Protein AF-A0A7C2ZV62-F1 (afdb_monomer_lite)

Sequence (390 aa):
MANHRDEVLRLLEKFSGSLPHIEALYMYVNRGAFKSQCLEELEARWPSMGSKAWNDVEAEASKYEPQILVGDLKRQVIRAIEERYGDLLLREVERRVQALGPSELAAVVAFSKIWLQGIKTTDEDELSTIIEACLGTRGSKAVEVLWRTGLINRAHRPAVSRYMPKVYVPSYLEPLIEKCAQNPLPLQVNVKALLEEALAENPFKACAAVYGADQLIDELVKVTLGLSLRSVLYRWNIKGLMKAGRACPLLTSEIEKAWREMVESTFSRTLKRLSEAFKSLNYEYIVAYDAYIKLPVLYGYSDGLVMAIIFMPAILPLAHIRSFSPDALKVIFTYNLNVPPQEALNVLRLSSIAWVRGDEEVVVYAKEGLAVLEELLKAGGLKVVVQASS

Foldseek 3Di:
DPPLVVVLVVLCVVCVVDPLLLVLLLLCLQAPDDPPQQLVLSCLLPPPCNVVSNVVNCVRLVVVPPPSNDDDSSVVNLVCSCVPCLVVLQVSLVVLLVPDDPLQLLLLLLVLQCVVVVVPFFFQVLQLLQSCLQAVDRSVVSSVSCSSSPQWGWYADPPDPDTTTTIDGRPSNNVVSVVSNVDDNPRPDPLLVLLVVLQVVPPVLSVCLQVNLVNPDQVLCCLLVVDGSVVCVVVSPSRNRNSCSVRPCVCNVVSLVSLLVLLCVLCVLVVVLLVQLLVVVPWDWDWDQDPNVSWIWIWTDDPHTFKIKTQDQDSGNDNPPSDTDSGKIWMDGCVPVPDDPVCCVVVSVATKMWGDDPDAEIEIDHPPPVVVVVSSCVSSRHHYDYDYDD

pLDDT: mean 74.71, std 17.18, range [34.75, 97.38]

Radius of gyration: 29.03 Å; chains: 1; bounding box: 66×40×86 Å

Secondary structure (DSSP, 8-state):
---HHHHHHHHHHHHTT-HHHHHHHHHHHH-SS-HHHHHHHHHHHSTTTHHHHHHHHHHHHGGGTTTTTSSHHHHHHHHHHHHHHHHHHHHHHHHHHHT--HHHHHHHHHHHHHHHTT----BHHHHHHHHHHHHSS-HHHHHHHHHHHTS-EEEE-TTSSS--EEEE--GGGHHHHHHHHTSPP---S-HHHHHHHHHHH-HHHHHHHHH-TTTS-HHHHHHHHSS-HHHHTTT---TTTHHHHHH-THHHHHHHHHHHHHHHHHHHHHHHHHHHHHHHTT-EEEEEEETTTTEEEEEEESSSEEEEEEEE-S----TT--S--TTEEEEEEGGG-SS-TTTHHHHTTT-EEEEEETTTEEEEE-SS-HHHHHHHHHHTT-EEEEPP--

Structure (mmCIF, N/CA/C/O backbone):
data_AF-A0A7C2ZV62-F1
#
_entry.id   AF-A0A7C2ZV62-F1
#
loop_
_atom_site.group_PDB
_atom_site.id
_atom_site.type_symbol
_atom_site.label_atom_id
_atom_site.label_alt_id
_atom_site.label_comp_id
_atom_site.label_asym_id
_atom_site.label_entity_id
_atom_site.label_seq_id
_atom_site.pdbx_PDB_ins_code
_atom_site.Cartn_x
_atom_site.Cartn_y
_atom_site.Cartn_z
_atom_site.occupancy
_atom_site.B_iso_or_equiv
_atom_site.auth_seq_id
_atom_site.auth_comp_id
_atom_site.auth_asym_id
_atom_site.auth_atom_id
_atom_site.pdbx_PDB_model_num
ATOM 1 N N . MET A 1 1 ? -0.385 3.615 -47.047 1.00 47.06 1 MET A N 1
ATOM 2 C CA . MET A 1 1 ? -0.129 3.350 -45.617 1.00 47.06 1 MET A CA 1
ATOM 3 C C . MET A 1 1 ? 1.198 2.620 -45.537 1.00 47.06 1 MET A C 1
ATOM 5 O O . MET A 1 1 ? 1.306 1.570 -46.157 1.00 47.06 1 MET A O 1
ATOM 9 N N . ALA A 1 2 ? 2.219 3.209 -44.913 1.00 53.56 2 ALA A N 1
ATOM 10 C CA . ALA A 1 2 ? 3.485 2.512 -44.685 1.00 53.56 2 ALA A CA 1
ATOM 11 C C . ALA A 1 2 ? 3.229 1.298 -43.774 1.00 53.56 2 ALA A C 1
ATOM 13 O O . ALA A 1 2 ? 2.400 1.372 -42.865 1.00 53.56 2 ALA A O 1
ATOM 14 N N . ASN A 1 3 ? 3.862 0.161 -44.058 1.00 74.75 3 ASN A N 1
ATOM 15 C CA . ASN A 1 3 ? 3.662 -1.060 -43.285 1.00 74.75 3 ASN A CA 1
ATOM 16 C C . ASN A 1 3 ? 4.429 -0.950 -41.957 1.00 74.75 3 ASN A C 1
ATOM 18 O O . ASN A 1 3 ? 5.596 -1.326 -41.885 1.00 74.75 3 ASN A O 1
ATOM 22 N N . HIS A 1 4 ? 3.781 -0.435 -40.908 1.00 72.81 4 HIS A N 1
ATOM 23 C CA . HIS A 1 4 ? 4.380 -0.261 -39.575 1.00 72.81 4 HIS A CA 1
ATOM 24 C C . HIS A 1 4 ? 5.039 -1.533 -39.022 1.00 72.81 4 HIS A C 1
ATOM 26 O O . HIS A 1 4 ? 6.003 -1.451 -38.268 1.00 72.81 4 HIS A O 1
ATOM 32 N N . ARG A 1 5 ? 4.591 -2.720 -39.450 1.00 74.75 5 ARG A N 1
ATOM 33 C CA . ARG A 1 5 ? 5.221 -3.991 -39.081 1.00 74.75 5 ARG A CA 1
ATOM 34 C C . ARG A 1 5 ? 6.672 -4.088 -39.562 1.00 74.75 5 ARG A C 1
ATOM 36 O O . ARG A 1 5 ? 7.520 -4.558 -38.809 1.00 74.75 5 ARG A O 1
ATOM 43 N N . ASP A 1 6 ? 6.966 -3.627 -40.774 1.00 79.88 6 ASP A N 1
ATOM 44 C CA . ASP A 1 6 ? 8.321 -3.667 -41.336 1.00 79.88 6 ASP A CA 1
ATOM 45 C C . ASP A 1 6 ? 9.230 -2.633 -40.654 1.00 79.88 6 ASP A C 1
ATOM 47 O O . ASP A 1 6 ? 10.413 -2.889 -40.439 1.00 79.88 6 ASP A O 1
ATOM 51 N N . GLU A 1 7 ? 8.673 -1.486 -40.255 1.00 80.31 7 GLU A N 1
ATOM 52 C CA . GLU A 1 7 ? 9.375 -0.443 -39.492 1.00 80.31 7 GLU A CA 1
ATOM 53 C C . GLU A 1 7 ? 9.777 -0.942 -38.094 1.00 80.31 7 GLU A C 1
ATOM 55 O O . GLU A 1 7 ? 10.930 -0.782 -37.689 1.00 80.31 7 GLU A O 1
ATOM 60 N N . VAL A 1 8 ? 8.864 -1.623 -37.387 1.00 82.06 8 VAL A N 1
ATOM 61 C CA . VAL A 1 8 ? 9.129 -2.240 -36.072 1.00 82.06 8 VAL A CA 1
ATOM 62 C C . VAL A 1 8 ? 10.228 -3.294 -36.170 1.00 82.06 8 VAL A C 1
ATOM 64 O O . VAL A 1 8 ? 11.149 -3.303 -35.353 1.00 82.06 8 VAL A O 1
ATOM 67 N N . LEU A 1 9 ? 10.146 -4.183 -37.166 1.00 81.88 9 LEU A N 1
ATOM 68 C CA . LEU A 1 9 ? 11.130 -5.250 -37.356 1.00 81.88 9 LEU A CA 1
ATOM 69 C C . LEU A 1 9 ? 12.524 -4.682 -37.614 1.00 81.88 9 LEU A C 1
ATOM 71 O O . LEU A 1 9 ? 13.4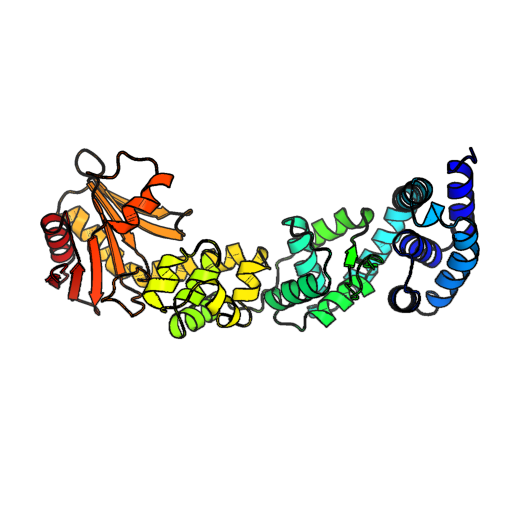60 -5.069 -36.921 1.00 81.88 9 LEU A O 1
ATOM 75 N N . ARG A 1 10 ? 12.646 -3.709 -38.524 1.00 86.00 10 ARG A N 1
ATOM 76 C CA . ARG A 1 10 ? 13.929 -3.063 -38.837 1.00 86.00 10 ARG A CA 1
ATOM 77 C C . ARG A 1 10 ? 14.551 -2.384 -37.623 1.00 86.00 10 ARG A C 1
ATOM 79 O O . ARG A 1 10 ? 15.756 -2.499 -37.407 1.00 86.00 10 ARG A O 1
ATOM 86 N N . LEU A 1 11 ? 13.743 -1.677 -36.830 1.00 87.06 11 LEU A N 1
ATOM 87 C CA . LEU A 1 11 ? 14.236 -0.985 -35.643 1.00 87.06 11 LEU A CA 1
ATOM 88 C C . LEU A 1 11 ? 14.732 -1.975 -34.580 1.00 87.06 11 LEU A C 1
ATOM 90 O O . LEU A 1 11 ? 15.801 -1.777 -34.009 1.00 87.06 11 LEU A O 1
ATOM 94 N N . LEU A 1 12 ? 13.995 -3.065 -34.348 1.00 87.94 12 LEU A N 1
ATOM 95 C CA . LEU A 1 12 ? 14.395 -4.096 -33.388 1.00 87.94 12 LEU A CA 1
ATOM 96 C C . LEU A 1 12 ? 15.583 -4.931 -33.865 1.00 87.94 12 LEU A C 1
ATOM 98 O O . LEU A 1 12 ? 16.427 -5.286 -33.050 1.00 87.94 12 LEU A O 1
ATOM 102 N N . GLU A 1 13 ? 15.675 -5.241 -35.159 1.00 89.31 13 GLU A N 1
ATOM 103 C CA . GLU A 1 13 ? 16.820 -5.951 -35.744 1.00 89.31 13 GLU A CA 1
ATOM 104 C C . GLU A 1 13 ? 18.117 -5.165 -35.570 1.00 89.31 13 GLU A C 1
ATOM 106 O O . GLU A 1 13 ? 19.148 -5.752 -35.251 1.00 89.31 13 GLU A O 1
ATOM 111 N N . LYS A 1 14 ? 18.060 -3.834 -35.697 1.00 90.38 14 LYS A N 1
ATOM 112 C CA . LYS A 1 14 ? 19.227 -2.963 -35.524 1.00 90.38 14 LYS A CA 1
ATOM 113 C C . LYS A 1 14 ? 19.824 -3.017 -34.114 1.00 90.38 14 LYS A C 1
ATOM 115 O O . LYS A 1 14 ? 21.027 -2.822 -33.958 1.00 90.38 14 LYS A O 1
ATOM 120 N N . PHE A 1 15 ? 19.003 -3.306 -33.106 1.00 92.81 15 PHE A N 1
ATOM 121 C CA . PHE A 1 15 ? 19.407 -3.328 -31.697 1.00 92.81 15 PHE A CA 1
ATOM 122 C C . PHE A 1 15 ? 19.387 -4.726 -31.062 1.00 92.81 15 PHE A C 1
ATOM 124 O O . PHE A 1 15 ? 19.706 -4.863 -29.881 1.00 92.81 15 PHE A O 1
ATOM 131 N N . SER A 1 16 ? 19.066 -5.775 -31.825 1.00 87.12 16 SER A N 1
ATOM 132 C CA . SER A 1 16 ? 18.824 -7.130 -31.305 1.00 87.12 16 SER A CA 1
ATOM 133 C C . SER A 1 16 ? 20.017 -7.750 -30.574 1.00 87.12 16 SER A C 1
ATOM 135 O O . SER A 1 16 ? 19.835 -8.551 -29.660 1.00 87.12 16 SER A O 1
ATOM 137 N N . GLY A 1 17 ? 21.240 -7.347 -30.926 1.00 87.81 17 GLY A N 1
ATOM 138 C CA . GLY A 1 17 ? 22.473 -7.802 -30.280 1.00 87.81 17 GLY A CA 1
ATOM 139 C C . GLY A 1 17 ? 22.795 -7.136 -28.937 1.00 87.81 17 GLY A C 1
ATOM 140 O O . GLY A 1 17 ? 23.841 -7.436 -28.365 1.00 87.81 17 GLY A O 1
ATOM 141 N N . SER A 1 18 ? 21.971 -6.209 -28.433 1.00 94.62 18 SER A N 1
ATOM 142 C CA . SER A 1 18 ? 22.312 -5.427 -27.240 1.00 94.62 18 SER A CA 1
ATOM 143 C C . SER A 1 18 ? 21.102 -5.080 -26.370 1.00 94.62 18 SER A C 1
ATOM 145 O O . SER A 1 18 ? 20.343 -4.160 -26.668 1.00 94.62 18 SER A O 1
ATOM 147 N N . LEU A 1 19 ? 20.982 -5.751 -25.218 1.00 94.88 19 LEU A N 1
ATOM 148 C CA . LEU A 1 19 ? 19.953 -5.448 -24.215 1.00 94.88 19 LEU A CA 1
ATOM 149 C C . LEU A 1 19 ? 19.949 -3.984 -23.730 1.00 94.88 19 LEU A C 1
ATOM 151 O O . LEU A 1 19 ? 18.853 -3.435 -23.640 1.00 94.88 19 LEU A O 1
ATOM 155 N N . PRO A 1 20 ? 21.098 -3.305 -23.505 1.00 95.38 20 PRO A N 1
ATOM 156 C CA . PRO A 1 20 ? 21.104 -1.869 -23.214 1.00 95.38 20 PRO A CA 1
ATOM 157 C C . PRO A 1 20 ? 20.372 -1.025 -24.264 1.00 95.38 20 PRO A C 1
ATOM 159 O O . PRO A 1 20 ? 19.652 -0.098 -23.909 1.00 95.38 20 PRO A O 1
ATOM 162 N N . HIS A 1 21 ? 20.522 -1.353 -25.554 1.00 96.38 21 HIS A N 1
ATOM 163 C CA . HIS A 1 21 ? 19.850 -0.631 -26.639 1.00 96.38 21 HIS A CA 1
ATOM 164 C C . HIS A 1 21 ? 18.361 -0.970 -26.709 1.00 96.38 21 HIS A C 1
ATOM 166 O O . HIS A 1 21 ? 17.549 -0.086 -26.959 1.00 96.38 21 HIS A O 1
ATOM 172 N N . ILE A 1 22 ? 17.981 -2.223 -26.444 1.00 95.56 22 ILE A N 1
ATOM 173 C CA . ILE A 1 22 ? 16.568 -2.612 -26.350 1.00 95.56 22 ILE A CA 1
ATOM 174 C C . ILE A 1 22 ? 15.879 -1.895 -25.179 1.00 95.56 22 ILE A C 1
ATOM 176 O O . ILE A 1 22 ? 14.790 -1.351 -25.356 1.00 95.56 22 ILE A O 1
ATOM 180 N N . GLU A 1 23 ? 16.514 -1.836 -24.005 1.00 93.00 23 GLU A N 1
ATOM 181 C CA . GLU A 1 23 ? 15.976 -1.124 -22.841 1.00 93.00 23 GLU A CA 1
ATOM 182 C C . GLU A 1 23 ? 15.930 0.396 -23.083 1.00 93.00 23 GLU A C 1
ATOM 184 O O . GLU A 1 23 ? 14.925 1.039 -22.777 1.00 93.00 23 GLU A O 1
ATOM 189 N N . ALA A 1 24 ? 16.955 0.969 -23.724 1.00 93.12 24 ALA A N 1
ATOM 190 C CA . ALA A 1 24 ? 16.959 2.374 -24.126 1.00 93.12 24 ALA A CA 1
ATOM 191 C C . ALA A 1 24 ? 15.847 2.696 -25.135 1.00 93.12 24 ALA A C 1
ATOM 193 O O . ALA A 1 24 ? 15.151 3.698 -24.971 1.00 93.12 24 ALA A O 1
ATOM 194 N N . LEU A 1 25 ? 15.616 1.831 -26.130 1.00 93.12 25 LEU A N 1
ATOM 195 C CA . LEU A 1 25 ? 14.502 1.961 -27.069 1.00 93.12 25 LEU A CA 1
ATOM 196 C C . LEU A 1 25 ? 13.164 1.908 -26.335 1.00 93.12 25 LEU A C 1
ATOM 198 O O . LEU A 1 25 ? 12.308 2.764 -26.548 1.00 93.12 25 LEU A O 1
ATOM 202 N N . TYR A 1 26 ? 12.999 0.954 -25.424 1.00 91.00 26 TYR A N 1
ATOM 203 C CA . TYR A 1 26 ? 11.793 0.840 -24.616 1.00 91.00 26 TYR A CA 1
ATOM 204 C C . TYR A 1 26 ? 11.510 2.114 -23.805 1.00 91.00 26 TYR A C 1
ATOM 206 O O . TYR A 1 26 ? 10.371 2.587 -23.762 1.00 91.00 26 TYR A O 1
ATOM 214 N N . MET A 1 27 ? 12.544 2.705 -23.197 1.00 88.94 27 MET A N 1
ATOM 215 C CA . MET A 1 27 ? 12.438 3.971 -22.471 1.00 88.94 27 MET A CA 1
ATOM 216 C C . MET A 1 27 ? 12.123 5.147 -23.403 1.00 88.94 27 MET A C 1
ATOM 218 O O . MET A 1 27 ? 11.237 5.936 -23.078 1.00 88.94 27 MET A O 1
ATOM 222 N N . TYR A 1 28 ? 12.772 5.225 -24.569 1.00 89.19 28 TYR A N 1
ATOM 223 C CA . TYR A 1 28 ? 12.550 6.260 -25.584 1.00 89.19 28 TYR A CA 1
ATOM 224 C C . TYR A 1 28 ? 11.090 6.293 -26.053 1.00 89.19 28 TYR A C 1
ATOM 226 O O . TYR A 1 28 ? 10.415 7.318 -25.963 1.00 89.19 28 TYR A O 1
ATOM 234 N N . VAL A 1 29 ? 10.555 5.141 -26.472 1.00 87.88 29 VAL A N 1
ATOM 235 C CA . VAL A 1 29 ? 9.172 5.019 -26.968 1.00 87.88 29 VAL A CA 1
ATOM 236 C C . VAL A 1 29 ? 8.159 5.316 -25.850 1.00 87.88 29 VAL A C 1
ATOM 238 O O . VAL A 1 29 ? 7.111 5.939 -26.071 1.00 87.88 29 VAL A O 1
ATOM 241 N N . ASN A 1 30 ? 8.461 4.926 -24.608 1.00 80.19 30 ASN A N 1
ATOM 242 C CA . ASN A 1 30 ? 7.609 5.236 -23.464 1.00 80.19 30 ASN A CA 1
ATOM 243 C C . ASN A 1 30 ? 7.700 6.706 -23.006 1.00 80.19 30 ASN A C 1
ATOM 245 O O . ASN A 1 30 ? 6.771 7.160 -22.330 1.00 80.19 30 ASN A O 1
ATOM 249 N N . ARG A 1 31 ? 8.743 7.468 -23.388 1.00 69.31 31 ARG A N 1
ATOM 250 C CA . ARG A 1 31 ? 9.014 8.845 -22.921 1.00 69.31 31 ARG A CA 1
ATOM 251 C C . ARG A 1 31 ? 9.670 9.748 -23.958 1.00 69.31 31 ARG A C 1
ATOM 253 O O . ARG A 1 31 ? 10.889 9.877 -24.014 1.00 69.31 31 ARG A O 1
ATOM 260 N N . GLY A 1 32 ? 8.854 10.545 -24.633 1.00 58.47 32 GLY A N 1
ATOM 261 C CA . GLY A 1 32 ? 9.342 11.799 -25.205 1.00 58.47 32 GLY A CA 1
ATOM 262 C C . GLY A 1 32 ? 9.445 12.873 -24.114 1.00 58.47 32 GLY A C 1
ATOM 263 O O . GLY A 1 32 ? 8.399 13.299 -23.624 1.00 58.47 32 GLY A O 1
ATOM 264 N N . ALA A 1 33 ? 10.668 13.254 -23.698 1.00 52.50 33 ALA A N 1
ATOM 265 C CA . ALA A 1 33 ? 11.095 14.654 -23.448 1.00 52.50 33 ALA A CA 1
ATOM 266 C C . ALA A 1 33 ? 12.404 14.815 -22.627 1.00 52.50 33 ALA A C 1
ATOM 268 O O . ALA A 1 33 ? 13.176 15.720 -22.930 1.00 52.50 33 ALA A O 1
ATOM 269 N N . PHE A 1 34 ? 12.687 13.994 -21.600 1.00 70.12 34 PHE A N 1
ATOM 270 C CA . PHE A 1 34 ? 13.816 14.239 -20.670 1.00 70.12 34 PHE A CA 1
ATOM 271 C C . PHE A 1 34 ? 14.950 13.219 -20.802 1.00 70.12 34 PHE A C 1
ATOM 273 O O . PHE A 1 34 ? 15.059 12.254 -20.042 1.00 70.12 34 PHE A O 1
ATOM 280 N N . LYS A 1 35 ? 15.842 13.495 -21.756 1.00 82.94 35 LYS A N 1
ATOM 281 C CA . LYS A 1 35 ? 17.065 12.726 -22.017 1.00 82.94 35 LYS A CA 1
ATOM 282 C C . LYS A 1 35 ? 17.924 12.512 -20.765 1.00 82.94 35 LYS A C 1
ATOM 284 O O . LYS A 1 35 ? 18.377 11.400 -20.531 1.00 82.94 35 LYS A O 1
ATOM 289 N N . SER A 1 36 ? 18.113 13.536 -19.930 1.00 82.94 36 SER A N 1
ATOM 290 C CA . SER A 1 36 ? 18.987 13.459 -18.746 1.00 82.94 36 SER A CA 1
ATOM 291 C C . SER A 1 36 ? 18.567 12.384 -17.738 1.00 82.94 36 SER A C 1
ATOM 293 O O . SER A 1 36 ? 19.422 11.675 -17.221 1.00 82.94 36 SER A O 1
ATOM 295 N N . GLN A 1 37 ? 17.266 12.219 -17.494 1.00 83.00 37 GLN A N 1
ATOM 296 C CA . GLN A 1 37 ? 16.745 11.216 -16.557 1.00 83.00 37 GLN A CA 1
ATOM 297 C C . GLN A 1 37 ? 16.835 9.803 -17.115 1.00 83.00 37 GLN A C 1
ATOM 299 O O . GLN A 1 37 ? 17.153 8.867 -16.386 1.00 83.00 37 GLN A O 1
ATOM 304 N N . CYS A 1 38 ? 16.568 9.650 -18.414 1.00 86.06 38 CYS A N 1
ATOM 305 C CA . CYS A 1 38 ? 16.697 8.356 -19.070 1.00 86.06 38 CYS A CA 1
ATOM 306 C C . CYS A 1 38 ? 18.160 7.915 -19.118 1.00 86.06 38 CYS A C 1
ATOM 308 O O . CYS A 1 38 ? 18.446 6.748 -18.886 1.00 86.06 38 CYS A O 1
ATOM 310 N N . LEU A 1 39 ? 19.080 8.854 -19.355 1.00 89.00 39 LEU A N 1
ATOM 311 C CA . LEU A 1 39 ? 20.516 8.611 -19.268 1.00 89.00 39 LEU A CA 1
ATOM 312 C C . LEU A 1 39 ? 20.937 8.208 -17.855 1.00 89.00 39 LEU A C 1
ATOM 314 O O . LEU A 1 39 ? 21.644 7.222 -17.716 1.00 89.00 39 LEU A O 1
ATOM 318 N N . GLU A 1 40 ? 20.481 8.914 -16.818 1.00 89.81 40 GLU A N 1
ATOM 319 C CA . GLU A 1 40 ? 20.755 8.552 -15.421 1.00 89.81 40 GLU A CA 1
ATOM 320 C C . GLU A 1 40 ? 20.275 7.125 -15.097 1.00 89.81 40 GLU A C 1
ATOM 322 O O . GLU A 1 40 ? 21.043 6.311 -14.586 1.00 89.81 40 GLU A O 1
ATOM 327 N N . GLU A 1 41 ? 19.026 6.798 -15.445 1.00 90.44 41 GLU A N 1
ATOM 328 C CA . GLU A 1 41 ? 18.447 5.463 -15.245 1.00 90.44 41 GLU A CA 1
ATOM 329 C C . GLU A 1 41 ? 19.223 4.385 -16.018 1.00 90.44 41 GLU A C 1
ATOM 331 O O . GLU A 1 41 ? 19.581 3.353 -15.448 1.00 90.44 41 GLU A O 1
ATOM 336 N N . LEU A 1 42 ? 19.514 4.620 -17.300 1.00 91.94 42 LEU A N 1
ATOM 337 C CA . LEU A 1 42 ? 20.239 3.670 -18.144 1.00 91.94 42 LEU A CA 1
ATOM 338 C C . LEU A 1 42 ? 21.677 3.475 -17.692 1.00 91.94 42 LEU A C 1
ATOM 340 O O . LEU A 1 42 ? 22.162 2.352 -17.730 1.00 91.94 42 LEU A O 1
ATOM 344 N N . GLU A 1 43 ? 22.361 4.531 -17.267 1.00 93.81 43 GLU A N 1
ATOM 345 C CA . GLU A 1 43 ? 23.741 4.446 -16.798 1.00 93.81 43 GLU A CA 1
ATOM 346 C C . GLU A 1 43 ? 23.822 3.685 -15.470 1.00 93.81 43 GLU A C 1
ATOM 348 O O . GLU A 1 43 ? 24.729 2.881 -15.265 1.00 93.81 43 GLU A O 1
ATOM 353 N N . ALA A 1 44 ? 22.828 3.854 -14.596 1.00 92.56 44 ALA A N 1
ATOM 354 C CA . ALA A 1 44 ? 22.748 3.101 -13.350 1.00 92.56 44 ALA A CA 1
ATOM 355 C C . ALA A 1 44 ? 22.448 1.605 -13.576 1.00 92.56 44 ALA A C 1
ATOM 357 O O . ALA A 1 44 ? 22.890 0.757 -12.799 1.00 92.56 44 ALA A O 1
ATOM 358 N N . ARG A 1 45 ? 21.713 1.273 -14.646 1.00 94.25 45 ARG A N 1
ATOM 359 C CA . ARG A 1 45 ? 21.362 -0.104 -15.043 1.00 94.25 45 ARG A CA 1
ATOM 360 C C . ARG A 1 45 ? 22.436 -0.790 -15.885 1.00 94.25 45 ARG A C 1
ATOM 362 O O . ARG A 1 45 ? 22.635 -1.999 -15.767 1.00 94.25 45 ARG A O 1
ATOM 369 N N . TRP A 1 46 ? 23.115 -0.016 -16.724 1.00 95.00 46 TRP A N 1
ATOM 370 C CA . TRP A 1 46 ? 24.122 -0.444 -17.690 1.00 95.00 46 TRP A CA 1
ATOM 371 C C . TRP A 1 46 ? 25.347 0.480 -17.635 1.00 95.00 46 TRP A C 1
ATOM 373 O O . TRP A 1 46 ? 25.547 1.301 -18.541 1.00 95.00 46 TRP A O 1
ATOM 383 N N . PRO A 1 47 ? 26.194 0.341 -16.600 1.00 93.62 47 PRO A N 1
ATOM 384 C CA . PRO A 1 47 ? 27.370 1.187 -16.445 1.00 93.62 47 PRO A CA 1
ATOM 385 C C . PRO A 1 47 ? 28.273 1.151 -17.682 1.00 93.62 47 PRO A C 1
ATOM 387 O O . PRO A 1 47 ? 28.541 0.089 -18.243 1.00 93.62 47 PRO A O 1
ATOM 390 N N . SER A 1 48 ? 28.763 2.319 -18.094 1.00 92.50 48 SER A N 1
ATOM 391 C CA . SER A 1 48 ? 29.584 2.574 -19.289 1.00 92.50 48 SER A CA 1
ATOM 392 C C . SER A 1 48 ? 28.897 2.345 -20.643 1.00 92.50 48 SER A C 1
ATOM 394 O O . SER A 1 48 ? 29.520 2.564 -21.683 1.00 92.50 48 SER A O 1
ATOM 396 N N . MET A 1 49 ? 27.630 1.921 -20.664 1.00 94.69 49 MET A N 1
ATOM 397 C CA . MET A 1 49 ? 26.888 1.603 -21.892 1.00 94.69 49 MET A CA 1
ATOM 398 C C . MET A 1 49 ? 25.613 2.430 -22.064 1.00 94.69 49 MET A C 1
ATOM 400 O O . MET A 1 49 ? 25.192 2.633 -23.205 1.00 94.69 49 MET A O 1
ATOM 404 N N . GLY A 1 50 ? 25.012 2.925 -20.978 1.00 91.06 50 GLY A N 1
ATOM 405 C CA . GLY A 1 50 ? 23.729 3.631 -21.005 1.00 91.06 50 GLY A CA 1
ATOM 406 C C . GLY A 1 50 ? 23.732 4.850 -21.926 1.00 91.06 50 GLY A C 1
ATOM 407 O O . GLY A 1 50 ? 22.871 4.977 -22.799 1.00 91.06 50 GLY A O 1
ATOM 408 N N . SER A 1 51 ? 24.755 5.697 -21.805 1.00 91.62 51 SER A N 1
ATOM 409 C CA . SER A 1 51 ? 24.883 6.902 -22.638 1.00 91.62 51 SER A CA 1
ATOM 410 C C . SER A 1 51 ? 25.030 6.612 -24.132 1.00 91.62 51 SER A C 1
ATOM 412 O O . SER A 1 51 ? 24.420 7.289 -24.963 1.00 91.62 51 SER A O 1
ATOM 414 N N . LYS A 1 52 ? 25.814 5.587 -24.487 1.00 95.06 52 LYS A N 1
ATOM 415 C CA . LYS A 1 52 ? 25.974 5.159 -25.881 1.00 95.06 52 LYS A CA 1
ATOM 416 C C . LYS A 1 52 ? 24.665 4.591 -26.426 1.00 95.06 52 LYS A C 1
ATOM 418 O O . LYS A 1 52 ? 24.210 5.032 -27.476 1.00 95.06 52 LYS A O 1
ATOM 423 N N . ALA A 1 53 ? 24.042 3.682 -25.675 1.00 94.44 53 ALA A N 1
ATOM 424 C CA . ALA A 1 53 ? 22.793 3.043 -26.063 1.00 94.44 53 ALA A CA 1
ATOM 425 C C . ALA A 1 53 ? 21.678 4.062 -26.320 1.00 94.44 53 ALA A C 1
ATOM 427 O O . ALA A 1 53 ? 20.981 3.959 -27.326 1.00 94.44 53 ALA A O 1
ATOM 428 N N . TRP A 1 54 ? 21.546 5.079 -25.461 1.00 93.50 54 TRP A N 1
ATOM 429 C CA . TRP A 1 54 ? 20.582 6.155 -25.678 1.00 93.50 54 TRP A CA 1
ATOM 430 C C . TRP A 1 54 ? 20.844 6.918 -26.976 1.00 93.50 54 TRP A C 1
ATOM 432 O O . TRP A 1 54 ? 19.921 7.110 -27.758 1.00 93.50 54 TRP A O 1
ATOM 442 N N . ASN A 1 55 ? 22.082 7.361 -27.213 1.00 93.06 55 ASN A N 1
ATOM 443 C CA . ASN A 1 55 ? 22.405 8.164 -28.394 1.00 93.06 55 ASN A CA 1
ATOM 444 C C . ASN A 1 55 ? 22.198 7.375 -29.698 1.00 93.06 55 ASN A C 1
ATOM 446 O O . ASN A 1 55 ? 21.646 7.919 -30.654 1.00 93.06 55 ASN A O 1
ATOM 450 N N . ASP A 1 56 ? 22.588 6.098 -29.720 1.00 95.12 56 ASP A N 1
ATOM 451 C CA . ASP A 1 56 ? 22.407 5.216 -30.877 1.00 95.12 56 ASP A CA 1
ATOM 452 C C . ASP A 1 56 ? 20.912 4.957 -31.147 1.00 95.12 56 ASP A C 1
ATOM 454 O O . ASP A 1 56 ? 20.469 4.973 -32.297 1.00 95.12 56 ASP A O 1
ATOM 458 N N . VAL A 1 57 ? 20.109 4.779 -30.090 1.00 94.00 57 VAL A N 1
ATOM 459 C CA . VAL A 1 57 ? 18.647 4.655 -30.187 1.00 94.00 57 VAL A CA 1
ATOM 460 C C . VAL A 1 57 ? 18.003 5.950 -30.664 1.00 94.00 57 VAL A C 1
ATOM 462 O O . VAL A 1 57 ? 17.204 5.909 -31.592 1.00 94.00 57 VAL A O 1
ATOM 465 N N . GLU A 1 58 ? 18.346 7.095 -30.078 1.00 92.38 58 GLU A N 1
ATOM 466 C CA . GLU A 1 58 ? 17.787 8.408 -30.419 1.00 92.38 58 GLU A CA 1
ATOM 467 C C . GLU A 1 58 ? 18.050 8.762 -31.889 1.00 92.38 58 GLU A C 1
ATOM 469 O O . GLU A 1 58 ? 17.138 9.196 -32.593 1.00 92.38 58 GLU A O 1
ATOM 474 N N . ALA A 1 59 ? 19.256 8.489 -32.398 1.00 93.25 59 ALA A N 1
ATOM 475 C CA . ALA A 1 59 ? 19.615 8.718 -33.798 1.00 93.25 59 ALA A CA 1
ATOM 476 C C . ALA A 1 59 ? 18.763 7.905 -34.790 1.00 93.25 59 ALA A C 1
ATOM 478 O O . ALA A 1 59 ? 18.604 8.301 -35.945 1.00 93.25 59 ALA A O 1
ATOM 479 N N . GLU A 1 60 ? 18.214 6.766 -34.366 1.00 93.19 60 GLU A N 1
ATOM 480 C CA . GLU A 1 60 ? 17.421 5.881 -35.219 1.00 93.19 60 GLU A CA 1
ATOM 481 C C . GLU A 1 60 ? 15.922 6.024 -35.003 1.00 93.19 60 GLU A C 1
ATOM 483 O O . GLU A 1 60 ? 15.174 6.124 -35.973 1.00 93.19 60 GLU A O 1
ATOM 488 N N . ALA A 1 61 ? 15.485 6.060 -33.749 1.00 90.50 61 ALA A N 1
ATOM 489 C CA . ALA A 1 61 ? 14.091 6.177 -33.363 1.00 90.50 61 ALA A CA 1
ATOM 490 C C . ALA A 1 61 ? 13.503 7.535 -33.778 1.00 90.50 61 ALA A C 1
ATOM 492 O O . ALA A 1 61 ? 12.374 7.570 -34.266 1.00 90.50 61 ALA A O 1
ATOM 493 N N . SER A 1 62 ? 14.276 8.628 -33.698 1.00 90.25 62 SER A N 1
ATOM 494 C CA . SER A 1 62 ? 13.826 9.972 -34.110 1.00 90.25 62 SER A CA 1
ATOM 495 C C . SER A 1 62 ? 13.385 10.059 -35.578 1.00 90.25 62 SER A C 1
ATOM 497 O O . SER A 1 62 ? 12.536 10.879 -35.920 1.00 90.25 62 SER A O 1
ATOM 499 N N . LYS A 1 63 ? 13.875 9.168 -36.455 1.00 91.75 63 LYS A N 1
ATOM 500 C CA . LYS A 1 63 ? 13.461 9.088 -37.871 1.00 91.75 63 LYS A CA 1
ATOM 501 C C . LYS A 1 63 ? 11.999 8.663 -38.055 1.00 91.75 63 LYS A C 1
ATOM 503 O O . LYS A 1 63 ? 11.449 8.848 -39.136 1.00 91.75 63 LYS A O 1
ATOM 508 N N . TYR A 1 64 ? 11.392 8.082 -37.020 1.00 88.44 64 TYR A N 1
ATOM 509 C CA . TYR A 1 64 ? 10.013 7.585 -37.003 1.00 88.44 64 TYR A CA 1
ATOM 510 C C . TYR A 1 64 ? 9.086 8.470 -36.156 1.00 88.44 64 TYR A C 1
ATOM 512 O O . TYR A 1 64 ? 7.982 8.059 -35.784 1.00 88.44 64 TYR A O 1
ATOM 520 N N . GLU A 1 65 ? 9.537 9.670 -35.789 1.00 87.00 65 GLU A N 1
ATOM 521 C CA . GLU A 1 65 ? 8.708 10.633 -35.078 1.00 87.00 65 GLU A CA 1
ATOM 522 C C . GLU A 1 65 ? 7.696 11.331 -35.999 1.00 87.00 65 GLU A C 1
ATOM 524 O O . GLU A 1 65 ? 8.005 11.636 -37.152 1.00 87.00 65 GLU A O 1
ATOM 529 N N . PRO A 1 66 ? 6.488 11.638 -35.485 1.00 84.12 66 PRO A N 1
ATOM 530 C CA . PRO A 1 66 ? 6.044 11.439 -34.099 1.00 84.12 66 PRO A CA 1
ATOM 531 C C . PRO A 1 66 ? 5.469 10.038 -33.803 1.00 84.12 66 PRO A C 1
ATOM 533 O O . PRO A 1 66 ? 5.180 9.737 -32.646 1.00 84.12 66 PRO A O 1
ATOM 536 N N . GLN A 1 67 ? 5.292 9.173 -34.807 1.00 85.19 67 GLN A N 1
ATOM 537 C CA . GLN A 1 67 ? 4.523 7.920 -34.709 1.00 85.19 67 GLN A CA 1
ATOM 538 C C . GLN A 1 67 ? 5.105 6.926 -33.693 1.00 85.19 67 GLN A C 1
ATOM 540 O O . GLN A 1 67 ? 4.371 6.179 -33.038 1.00 85.19 67 GLN A O 1
ATOM 545 N N . ILE A 1 68 ? 6.428 6.918 -33.533 1.00 86.31 68 ILE A N 1
ATOM 546 C CA . ILE A 1 68 ? 7.102 6.085 -32.535 1.00 86.31 68 ILE A CA 1
ATOM 547 C C . ILE A 1 68 ? 6.853 6.562 -31.098 1.00 86.31 68 ILE A C 1
ATOM 549 O O . ILE A 1 68 ? 6.936 5.772 -30.168 1.00 86.31 68 ILE A O 1
ATOM 553 N N . LEU A 1 69 ? 6.501 7.831 -30.892 1.00 84.25 69 LEU A N 1
ATOM 554 C CA . LEU A 1 69 ? 6.211 8.388 -29.567 1.00 84.25 69 LEU A CA 1
ATOM 555 C C . LEU A 1 69 ? 4.710 8.391 -29.257 1.00 84.25 69 LEU A C 1
ATOM 557 O O . LEU A 1 69 ? 4.312 8.303 -28.089 1.00 84.25 69 LEU A O 1
ATOM 561 N N . VAL A 1 70 ? 3.871 8.479 -30.294 1.00 79.12 70 VAL A N 1
ATOM 562 C CA . VAL A 1 70 ? 2.410 8.519 -30.193 1.00 79.12 70 VAL A CA 1
ATOM 563 C C . VAL A 1 70 ? 1.751 7.695 -31.304 1.00 79.12 70 VAL A C 1
ATOM 565 O O . VAL A 1 70 ? 2.070 7.841 -32.476 1.00 79.12 70 VAL A O 1
ATOM 568 N N . GLY A 1 71 ? 0.775 6.856 -30.948 1.00 79.31 71 GLY A N 1
ATOM 569 C CA . GLY A 1 71 ? -0.033 6.106 -31.919 1.00 79.31 71 GLY A CA 1
ATOM 570 C C . GLY A 1 71 ? 0.284 4.610 -32.000 1.00 79.31 71 GLY A C 1
ATOM 571 O O . GLY A 1 71 ? 0.704 3.994 -31.019 1.00 79.31 71 GLY A O 1
ATOM 572 N N . ASP A 1 72 ? 0.002 4.008 -33.158 1.00 86.31 72 ASP A N 1
ATOM 573 C CA . ASP A 1 72 ? 0.072 2.554 -33.353 1.00 86.31 72 ASP A CA 1
ATOM 574 C C . ASP A 1 72 ? 1.497 2.011 -33.375 1.00 86.31 72 ASP A C 1
ATOM 576 O O . ASP A 1 72 ? 1.750 0.963 -32.780 1.00 86.31 72 ASP A O 1
ATOM 580 N N . LEU A 1 73 ? 2.432 2.732 -34.000 1.00 86.75 73 LEU A N 1
ATOM 581 C CA . LEU A 1 73 ? 3.828 2.307 -34.076 1.00 86.75 73 LEU A CA 1
ATOM 582 C C . LEU A 1 73 ? 4.436 2.171 -32.671 1.00 86.75 73 LEU A C 1
ATOM 584 O O . LEU A 1 73 ? 5.019 1.134 -32.366 1.00 86.75 73 LEU A O 1
ATOM 588 N N . LYS A 1 74 ? 4.189 3.134 -31.769 1.00 88.62 74 LYS A N 1
ATOM 589 C CA . LYS A 1 74 ? 4.533 3.023 -30.339 1.00 88.62 74 LYS A CA 1
ATOM 590 C C . LYS A 1 74 ? 4.059 1.711 -29.709 1.00 88.62 74 LYS A C 1
ATOM 592 O O . LYS A 1 74 ? 4.850 0.996 -29.096 1.00 88.62 74 LYS A O 1
ATOM 597 N N . ARG A 1 75 ? 2.764 1.399 -29.843 1.00 88.12 75 ARG A N 1
ATOM 598 C CA . ARG A 1 75 ? 2.172 0.184 -29.257 1.00 88.12 75 ARG A CA 1
ATOM 599 C C . ARG A 1 75 ? 2.815 -1.079 -29.819 1.00 88.12 75 ARG A C 1
ATOM 601 O O . ARG A 1 75 ? 3.076 -2.009 -29.063 1.00 88.12 75 ARG A O 1
ATOM 608 N N . GLN A 1 76 ? 3.080 -1.104 -31.124 1.00 90.62 76 GLN A N 1
ATOM 609 C CA . GLN A 1 76 ? 3.708 -2.247 -31.782 1.00 90.62 76 GLN A CA 1
ATOM 610 C C . GLN A 1 76 ? 5.164 -2.435 -31.347 1.00 90.62 76 GLN A C 1
ATOM 612 O O . GLN A 1 76 ? 5.553 -3.566 -31.071 1.00 90.62 76 GLN A O 1
ATOM 617 N N . VAL A 1 77 ? 5.949 -1.356 -31.229 1.00 91.25 77 VAL A N 1
ATOM 618 C CA . VAL A 1 77 ? 7.337 -1.430 -30.742 1.00 91.25 77 VAL A CA 1
ATOM 619 C C . VAL A 1 77 ? 7.379 -1.942 -29.304 1.00 91.25 77 VAL A C 1
ATOM 621 O O . VAL A 1 77 ? 8.097 -2.901 -29.039 1.00 91.25 77 VAL A O 1
ATOM 624 N N . ILE A 1 78 ? 6.581 -1.369 -28.392 1.00 90.69 78 ILE A N 1
ATOM 625 C CA . ILE A 1 78 ? 6.516 -1.815 -26.987 1.00 90.69 78 ILE A CA 1
ATOM 626 C C . ILE A 1 78 ? 6.165 -3.298 -26.920 1.00 90.69 78 ILE A C 1
ATOM 628 O O . ILE A 1 78 ? 6.910 -4.077 -26.334 1.00 90.69 78 ILE A O 1
ATOM 632 N N . ARG A 1 79 ? 5.082 -3.701 -27.590 1.00 92.12 79 ARG A N 1
ATOM 633 C CA . ARG A 1 79 ? 4.631 -5.092 -27.604 1.00 92.12 79 ARG A CA 1
ATOM 634 C C . ARG A 1 79 ? 5.706 -6.036 -28.141 1.00 92.12 79 ARG A C 1
ATOM 636 O O . ARG A 1 79 ? 5.952 -7.077 -27.550 1.00 92.12 79 ARG A O 1
ATOM 643 N N . ALA A 1 80 ? 6.369 -5.671 -29.235 1.00 92.94 80 ALA A N 1
ATOM 644 C CA . ALA A 1 80 ? 7.408 -6.502 -29.824 1.00 92.94 80 ALA A CA 1
ATOM 645 C C . ALA A 1 80 ? 8.673 -6.587 -28.948 1.00 92.94 80 ALA A C 1
ATOM 647 O O . ALA A 1 80 ? 9.336 -7.623 -28.960 1.00 92.94 80 ALA A O 1
ATOM 648 N N . ILE A 1 81 ? 8.998 -5.546 -28.172 1.00 93.62 81 ILE A N 1
ATOM 649 C CA . ILE A 1 81 ? 10.058 -5.614 -27.154 1.00 93.62 81 ILE A CA 1
ATOM 650 C C . ILE A 1 81 ? 9.658 -6.588 -26.044 1.00 93.62 81 ILE A C 1
ATOM 652 O O . ILE A 1 81 ? 10.437 -7.480 -25.717 1.00 93.62 81 ILE A O 1
ATOM 656 N N . GLU A 1 82 ? 8.449 -6.444 -25.501 1.00 92.50 82 GLU A N 1
ATOM 657 C CA . GLU A 1 82 ? 7.941 -7.282 -24.409 1.00 92.50 82 GLU A CA 1
ATOM 658 C C . GLU A 1 82 ? 7.852 -8.760 -24.824 1.00 92.50 82 GLU A C 1
ATOM 660 O O . GLU A 1 82 ? 8.310 -9.626 -24.087 1.00 92.50 82 GLU A O 1
ATOM 665 N N . GLU A 1 83 ? 7.376 -9.057 -26.037 1.00 92.88 83 GLU A N 1
ATOM 666 C CA . GLU A 1 83 ? 7.259 -10.428 -26.555 1.00 92.88 83 GLU A CA 1
ATOM 667 C C . GLU A 1 83 ? 8.614 -11.080 -26.886 1.00 92.88 83 GLU A C 1
ATOM 669 O O . GLU A 1 83 ? 8.770 -12.286 -26.713 1.00 92.88 83 GLU A O 1
ATOM 674 N N . ARG A 1 84 ? 9.596 -10.323 -27.401 1.00 94.00 84 ARG A N 1
ATOM 675 C CA . ARG A 1 84 ? 10.868 -10.899 -27.894 1.00 94.00 84 ARG A CA 1
ATOM 676 C C . ARG A 1 84 ? 12.009 -10.841 -26.892 1.00 94.00 84 ARG A C 1
ATOM 678 O O . ARG A 1 84 ? 12.895 -11.690 -26.930 1.00 94.00 84 ARG A O 1
ATOM 685 N N . TYR A 1 85 ? 12.019 -9.815 -26.051 1.00 95.69 85 TYR A N 1
ATOM 686 C CA . TYR A 1 85 ? 13.121 -9.520 -25.139 1.00 95.69 85 TYR A CA 1
ATOM 687 C C . TYR A 1 85 ? 12.670 -9.433 -23.680 1.00 95.69 85 TYR A C 1
ATOM 689 O O . TYR A 1 85 ? 13.532 -9.306 -22.813 1.00 95.69 85 TYR A O 1
ATOM 697 N N . GLY A 1 86 ? 11.365 -9.538 -23.391 1.00 95.00 86 GLY A N 1
ATOM 698 C CA . GLY A 1 86 ? 10.816 -9.463 -22.035 1.00 95.00 86 GLY A CA 1
ATOM 699 C C . GLY A 1 86 ? 11.508 -10.415 -21.062 1.00 95.00 86 GLY A C 1
ATOM 700 O O . GLY A 1 86 ? 11.991 -9.964 -20.031 1.00 95.00 86 GLY A O 1
ATOM 701 N N . ASP A 1 87 ? 11.679 -11.688 -21.429 1.00 96.31 87 ASP A N 1
ATOM 702 C CA . ASP A 1 87 ? 12.365 -12.681 -20.586 1.00 96.31 87 ASP A CA 1
ATOM 703 C C . ASP A 1 87 ? 13.833 -12.327 -20.305 1.00 96.31 87 ASP A C 1
ATOM 705 O O . ASP A 1 87 ? 14.347 -12.574 -19.213 1.00 96.31 87 ASP A O 1
ATOM 709 N N . LEU A 1 88 ? 14.535 -11.748 -21.284 1.00 96.38 88 LEU A N 1
ATOM 710 C CA . LEU A 1 88 ? 15.938 -11.357 -21.129 1.00 96.38 88 LEU A CA 1
ATOM 711 C C . LEU A 1 88 ? 16.071 -10.116 -20.240 1.00 96.38 88 LEU A C 1
ATOM 713 O O . LEU A 1 88 ? 16.945 -10.074 -19.374 1.00 96.38 88 LEU A O 1
ATOM 717 N N . LEU A 1 89 ? 15.187 -9.133 -20.424 1.00 95.75 89 LEU A N 1
ATOM 718 C CA . LEU A 1 89 ? 15.116 -7.936 -19.585 1.00 95.75 89 LEU A CA 1
ATOM 719 C C . LEU A 1 89 ? 14.699 -8.288 -18.152 1.00 95.75 89 LEU A C 1
ATOM 721 O O . LEU A 1 89 ? 15.291 -7.780 -17.203 1.00 95.75 89 LEU A O 1
ATOM 725 N N . LEU A 1 90 ? 13.737 -9.200 -17.989 1.00 96.88 90 LEU A N 1
ATOM 726 C CA . LEU A 1 90 ? 13.303 -9.716 -16.695 1.00 96.88 90 LEU A CA 1
ATOM 727 C C . LEU A 1 90 ? 14.471 -10.343 -15.934 1.00 96.88 90 LEU A C 1
ATOM 729 O O . LEU A 1 90 ? 14.727 -9.944 -14.803 1.00 96.88 90 LEU A O 1
ATOM 733 N N . ARG A 1 91 ? 15.223 -11.263 -16.555 1.00 97.38 91 ARG A N 1
ATOM 734 C CA . ARG A 1 91 ? 16.392 -11.908 -15.922 1.00 97.38 91 ARG A CA 1
ATOM 735 C C . ARG A 1 91 ? 17.430 -10.901 -15.447 1.00 97.38 91 ARG A C 1
ATOM 737 O O . ARG A 1 91 ? 18.046 -11.082 -14.399 1.00 97.38 91 ARG A O 1
ATOM 744 N N . GLU A 1 92 ? 17.637 -9.840 -16.214 1.00 96.50 92 GLU A N 1
ATOM 745 C CA . GLU A 1 92 ? 18.578 -8.793 -15.846 1.00 96.50 92 GLU A CA 1
ATOM 746 C C . GLU A 1 92 ? 18.064 -7.949 -14.667 1.00 96.50 92 GLU A C 1
ATOM 748 O O . GLU A 1 92 ? 18.822 -7.648 -13.743 1.00 96.50 92 GLU A O 1
ATOM 753 N N . VAL A 1 93 ? 16.769 -7.624 -14.637 1.00 97.00 93 VAL A N 1
ATOM 754 C CA . VAL A 1 93 ? 16.143 -6.952 -13.487 1.00 97.00 93 VAL A CA 1
ATOM 755 C C . VAL A 1 93 ? 16.206 -7.851 -12.249 1.00 97.00 93 VAL A C 1
ATOM 757 O O . VAL A 1 93 ? 16.593 -7.385 -11.179 1.00 97.00 93 VAL A O 1
ATOM 760 N N . GLU A 1 94 ? 15.925 -9.151 -12.386 1.00 97.31 94 GLU A N 1
ATOM 761 C CA . GLU A 1 94 ? 16.078 -10.135 -11.310 1.00 97.31 94 GLU A CA 1
ATOM 762 C C . GLU A 1 94 ? 17.507 -10.160 -10.765 1.00 97.31 94 GLU A C 1
ATOM 764 O O . GLU A 1 94 ? 17.700 -10.113 -9.550 1.00 97.31 94 GLU A O 1
ATOM 769 N N . ARG A 1 95 ? 18.514 -10.177 -11.647 1.00 97.00 95 ARG A N 1
ATOM 770 C CA . ARG A 1 95 ? 19.931 -10.135 -11.264 1.00 97.00 95 ARG A CA 1
ATOM 771 C C . ARG A 1 95 ? 20.253 -8.887 -10.441 1.00 97.00 95 ARG A C 1
ATOM 773 O O . ARG A 1 95 ? 20.942 -8.983 -9.427 1.00 97.00 95 ARG A O 1
ATOM 780 N N . ARG A 1 96 ? 19.747 -7.717 -10.849 1.00 96.94 96 ARG A N 1
ATOM 781 C CA . ARG A 1 96 ? 19.938 -6.449 -10.122 1.00 96.94 96 ARG A CA 1
ATOM 782 C C . ARG A 1 96 ? 19.224 -6.456 -8.770 1.00 96.94 96 ARG A C 1
ATOM 784 O O . ARG A 1 96 ? 19.804 -5.996 -7.793 1.00 96.94 96 ARG A O 1
ATOM 791 N N . VAL A 1 97 ? 18.007 -7.001 -8.693 1.00 96.31 97 VAL A N 1
ATOM 792 C CA . VAL A 1 97 ? 17.247 -7.137 -7.436 1.00 96.31 97 VAL A CA 1
ATOM 793 C C . VAL A 1 97 ? 17.941 -8.095 -6.462 1.00 96.31 97 VAL A C 1
ATOM 795 O O . VAL A 1 97 ? 18.020 -7.798 -5.274 1.00 96.31 97 VAL A O 1
ATOM 798 N N . GLN A 1 98 ? 18.496 -9.209 -6.945 1.00 94.44 98 GLN A N 1
ATOM 799 C CA . GLN A 1 98 ? 19.243 -10.171 -6.120 1.00 94.44 98 GLN A CA 1
ATOM 800 C C . GLN A 1 98 ? 20.544 -9.596 -5.546 1.00 94.44 98 GLN A C 1
ATOM 802 O O . GLN A 1 98 ? 21.005 -10.053 -4.503 1.00 94.44 98 GLN A O 1
ATOM 807 N N . ALA A 1 99 ? 21.132 -8.597 -6.208 1.00 95.31 99 ALA A N 1
ATOM 808 C CA . ALA A 1 99 ? 22.341 -7.920 -5.747 1.00 95.31 99 ALA A CA 1
ATOM 809 C C . ALA A 1 99 ? 22.078 -6.838 -4.679 1.00 95.31 99 ALA A C 1
ATOM 811 O O . ALA A 1 99 ? 23.030 -6.256 -4.159 1.00 95.31 99 ALA A O 1
ATOM 812 N N . LEU A 1 100 ? 20.813 -6.538 -4.362 1.00 94.94 100 LEU A N 1
ATOM 813 C CA . LEU A 1 100 ? 20.454 -5.508 -3.388 1.00 94.94 100 LEU A CA 1
ATOM 814 C C . LEU A 1 100 ? 20.782 -5.927 -1.952 1.00 94.94 100 LEU A C 1
ATOM 816 O O . LEU A 1 100 ? 20.595 -7.075 -1.548 1.00 94.94 100 LEU A O 1
ATOM 820 N N . GLY A 1 101 ? 21.183 -4.949 -1.138 1.00 91.56 101 GLY A N 1
ATOM 821 C CA . GLY A 1 101 ? 21.276 -5.138 0.309 1.00 91.56 101 GLY A CA 1
ATOM 822 C C . GLY A 1 101 ? 19.891 -5.260 0.972 1.00 91.56 101 GLY A C 1
ATOM 823 O O . GLY A 1 101 ? 18.887 -4.847 0.385 1.00 91.56 101 GLY A O 1
ATOM 824 N N . PRO A 1 102 ? 19.804 -5.730 2.233 1.00 88.56 102 PRO A N 1
ATOM 825 C CA . PRO A 1 102 ? 18.523 -5.953 2.917 1.00 88.56 102 PRO A CA 1
ATOM 826 C C . PRO A 1 102 ? 17.599 -4.725 2.957 1.00 88.56 102 PRO A C 1
ATOM 828 O O . PRO A 1 102 ? 16.397 -4.839 2.731 1.00 88.56 102 PRO A O 1
ATOM 831 N N . SER A 1 103 ? 18.161 -3.533 3.193 1.00 86.06 103 SER A N 1
ATOM 832 C CA . SER A 1 103 ? 17.390 -2.280 3.229 1.00 86.06 103 SER A CA 1
ATOM 833 C C . SER A 1 103 ? 16.836 -1.876 1.862 1.00 86.06 103 SER A C 1
ATOM 835 O O . SER A 1 103 ? 15.794 -1.231 1.803 1.00 86.06 103 SER A O 1
ATOM 837 N N . GLU A 1 104 ? 17.529 -2.204 0.775 1.00 92.31 104 GLU A N 1
ATOM 838 C CA . GLU A 1 104 ? 17.093 -1.868 -0.582 1.00 92.31 104 GLU A CA 1
ATOM 839 C C . GLU A 1 104 ? 16.085 -2.903 -1.087 1.00 92.31 104 GLU A C 1
ATOM 841 O O . GLU A 1 104 ? 15.068 -2.547 -1.680 1.00 92.31 104 GLU A O 1
ATOM 846 N N . LEU A 1 105 ? 16.298 -4.181 -0.762 1.00 92.31 105 LEU A N 1
ATOM 847 C CA . LEU A 1 105 ? 15.340 -5.245 -1.045 1.00 92.31 105 LEU A CA 1
ATOM 848 C C . LEU A 1 105 ? 13.989 -4.989 -0.359 1.00 92.31 105 LEU A C 1
ATOM 850 O O . LEU A 1 105 ? 12.943 -5.243 -0.951 1.00 92.31 105 LEU A O 1
ATOM 854 N N . ALA A 1 106 ? 13.989 -4.416 0.848 1.00 88.81 106 ALA A N 1
ATOM 855 C CA . ALA A 1 106 ? 12.761 -4.011 1.529 1.00 88.81 106 ALA A CA 1
ATOM 856 C C . ALA A 1 106 ? 11.920 -3.017 0.702 1.00 88.81 106 ALA A C 1
ATOM 858 O O . ALA A 1 106 ? 10.695 -3.141 0.679 1.00 88.81 106 ALA A O 1
ATOM 859 N N . ALA A 1 107 ? 12.554 -2.086 -0.027 1.00 90.88 107 ALA A N 1
ATOM 860 C CA . ALA A 1 107 ? 11.861 -1.162 -0.931 1.00 90.88 107 ALA A CA 1
ATOM 861 C C . ALA A 1 107 ? 11.186 -1.897 -2.094 1.00 90.88 107 ALA A C 1
ATOM 863 O O . ALA A 1 107 ? 10.035 -1.606 -2.419 1.00 90.88 107 ALA A O 1
ATOM 864 N N . VAL A 1 108 ? 11.866 -2.894 -2.670 1.00 93.50 108 VAL A N 1
ATOM 865 C CA . VAL A 1 108 ? 11.312 -3.752 -3.729 1.00 93.50 108 VAL A CA 1
ATOM 866 C C . VAL A 1 108 ? 10.119 -4.561 -3.223 1.00 93.50 108 VAL A C 1
ATOM 868 O O . VAL A 1 108 ? 9.088 -4.619 -3.894 1.00 93.50 108 VAL A O 1
ATOM 871 N N . VAL A 1 109 ? 10.219 -5.155 -2.030 1.00 90.88 109 VAL A N 1
ATOM 872 C CA . VAL A 1 109 ? 9.121 -5.918 -1.414 1.00 90.88 109 VAL A CA 1
ATOM 873 C C . VAL A 1 109 ? 7.926 -5.011 -1.114 1.00 90.88 109 VAL A C 1
ATOM 875 O O . VAL A 1 109 ? 6.800 -5.359 -1.469 1.00 90.88 109 VAL A O 1
ATOM 878 N N . ALA A 1 110 ? 8.160 -3.838 -0.515 1.00 86.19 110 ALA A N 1
ATOM 879 C CA . ALA A 1 110 ? 7.114 -2.855 -0.234 1.00 86.19 110 ALA A CA 1
ATOM 880 C C . ALA A 1 110 ? 6.386 -2.445 -1.517 1.00 86.19 110 ALA A C 1
ATOM 882 O O . ALA A 1 110 ? 5.168 -2.588 -1.605 1.00 86.19 110 ALA A O 1
ATOM 883 N N . PHE A 1 111 ? 7.141 -2.026 -2.535 1.00 89.75 111 PHE A N 1
ATOM 884 C CA . PHE A 1 111 ? 6.608 -1.683 -3.849 1.00 89.75 111 PHE A CA 1
ATOM 885 C C . PHE A 1 111 ? 5.772 -2.812 -4.454 1.00 89.75 111 PHE A C 1
ATOM 887 O O . PHE A 1 111 ? 4.649 -2.587 -4.897 1.00 89.75 111 PHE A O 1
ATOM 894 N N . SER A 1 112 ? 6.299 -4.035 -4.433 1.00 90.50 112 SER A N 1
ATOM 895 C CA . SER A 1 112 ? 5.649 -5.181 -5.062 1.00 90.50 112 SER A CA 1
ATOM 896 C C . SER A 1 112 ? 4.293 -5.486 -4.430 1.00 90.50 112 SER A C 1
ATOM 898 O O . SER A 1 112 ? 3.309 -5.716 -5.130 1.00 90.50 112 SER A O 1
ATOM 900 N N . LYS A 1 113 ? 4.205 -5.422 -3.098 1.00 85.50 113 LYS A N 1
ATOM 901 C CA . LYS A 1 113 ? 2.929 -5.622 -2.409 1.00 85.50 113 LYS A CA 1
ATOM 902 C C . LYS A 1 113 ? 1.953 -4.459 -2.644 1.00 85.50 113 LYS A C 1
ATOM 904 O O . LYS A 1 113 ? 0.770 -4.720 -2.846 1.00 85.50 113 LYS A O 1
ATOM 909 N N . ILE A 1 114 ? 2.430 -3.204 -2.665 1.00 79.94 114 ILE A N 1
ATOM 910 C CA . ILE A 1 114 ? 1.615 -2.021 -3.025 1.00 79.94 114 ILE A CA 1
ATOM 911 C C . ILE A 1 114 ? 0.988 -2.235 -4.412 1.00 79.94 114 ILE A C 1
ATOM 913 O O . ILE A 1 114 ? -0.215 -2.051 -4.598 1.00 79.94 114 ILE A O 1
ATOM 917 N N . TRP A 1 115 ? 1.800 -2.681 -5.374 1.00 84.94 115 TRP A N 1
ATOM 918 C CA . TRP A 1 115 ? 1.376 -2.902 -6.753 1.00 84.94 115 TRP A CA 1
ATOM 919 C C . TRP A 1 115 ? 0.283 -3.973 -6.874 1.00 84.94 115 TRP A C 1
ATOM 921 O O . TRP A 1 115 ? -0.739 -3.735 -7.522 1.00 84.94 115 TRP A O 1
ATOM 931 N N . LEU A 1 116 ? 0.454 -5.126 -6.214 1.00 82.75 116 LEU A N 1
ATOM 932 C CA . LEU A 1 116 ? -0.523 -6.225 -6.248 1.00 82.75 116 LEU A CA 1
ATOM 933 C C . LEU A 1 116 ? -1.828 -5.915 -5.513 1.00 82.75 116 LEU A C 1
ATOM 935 O O . LEU A 1 116 ? -2.876 -6.425 -5.896 1.00 82.75 116 LEU A O 1
ATOM 939 N N . GLN A 1 117 ? -1.800 -5.045 -4.503 1.00 71.56 117 GLN A N 1
ATOM 940 C CA . GLN A 1 117 ? -3.016 -4.565 -3.837 1.00 71.56 117 GLN A CA 1
ATOM 941 C C . GLN A 1 117 ? -3.829 -3.572 -4.687 1.00 71.56 117 GLN A C 1
ATOM 943 O O . GLN A 1 117 ? -4.846 -3.054 -4.233 1.00 71.56 117 GLN A O 1
ATOM 948 N N . GLY A 1 118 ? -3.403 -3.296 -5.925 1.00 69.31 118 GLY A N 1
ATOM 949 C CA . GLY A 1 118 ? -4.124 -2.429 -6.855 1.00 69.31 118 GLY A CA 1
ATOM 950 C C . GLY A 1 118 ? -3.831 -0.940 -6.678 1.00 69.31 118 GLY A C 1
ATOM 951 O O . GLY A 1 118 ? -4.434 -0.119 -7.370 1.00 69.31 118 GLY A O 1
ATOM 952 N N . ILE A 1 119 ? -2.874 -0.570 -5.820 1.00 68.62 119 ILE A N 1
ATOM 953 C CA . ILE A 1 119 ? -2.447 0.820 -5.611 1.00 68.62 119 ILE A CA 1
ATOM 954 C C . ILE A 1 119 ? -1.461 1.192 -6.721 1.00 68.62 119 ILE A C 1
ATOM 956 O O . ILE A 1 119 ? -0.247 1.286 -6.542 1.00 68.62 119 ILE A O 1
ATOM 960 N N . LYS A 1 120 ? -1.999 1.373 -7.925 1.00 70.62 120 LYS A N 1
ATOM 961 C CA . LYS A 1 120 ? -1.228 1.698 -9.128 1.00 70.62 120 LYS A CA 1
ATOM 962 C C . LYS A 1 120 ? -1.048 3.209 -9.242 1.00 70.62 120 LYS A C 1
ATOM 964 O O . LYS A 1 120 ? -1.511 3.823 -10.207 1.00 70.62 120 LYS A O 1
ATOM 969 N N . THR A 1 121 ? -0.413 3.825 -8.237 1.00 71.81 121 THR A N 1
ATOM 970 C CA . THR A 1 121 ? -0.035 5.233 -8.379 1.00 71.81 121 THR A CA 1
ATOM 971 C C . THR A 1 121 ? 1.000 5.353 -9.483 1.00 71.81 121 THR A C 1
ATOM 973 O O . THR A 1 121 ? 1.973 4.605 -9.564 1.00 71.81 121 THR A O 1
ATOM 976 N N . THR A 1 122 ? 0.746 6.303 -10.370 1.00 74.00 122 THR A N 1
ATOM 977 C CA . THR A 1 122 ? 1.734 6.710 -11.354 1.00 74.00 122 THR A CA 1
ATOM 978 C C . THR A 1 122 ? 2.532 7.885 -10.835 1.00 74.00 122 THR A C 1
ATOM 980 O O . THR A 1 122 ? 3.381 8.331 -11.562 1.00 74.00 122 THR A O 1
ATOM 983 N N . ASP A 1 123 ? 2.283 8.441 -9.651 1.00 78.25 123 ASP A N 1
ATOM 984 C CA . ASP A 1 123 ? 3.005 9.604 -9.134 1.00 78.25 123 ASP A CA 1
ATOM 985 C C . ASP A 1 123 ? 4.223 9.190 -8.296 1.00 78.25 123 ASP A C 1
ATOM 987 O O . ASP A 1 123 ? 4.101 8.392 -7.367 1.00 78.25 123 ASP A O 1
ATOM 991 N N . GLU A 1 124 ? 5.407 9.705 -8.633 1.00 81.12 124 GLU A N 1
ATOM 992 C CA . GLU A 1 124 ? 6.644 9.349 -7.927 1.00 81.12 124 GLU A CA 1
ATOM 993 C C . GLU A 1 124 ? 6.659 9.846 -6.474 1.00 81.12 124 GLU A C 1
ATOM 995 O O . GLU A 1 124 ? 7.113 9.122 -5.587 1.00 81.12 124 GLU A O 1
ATOM 1000 N N . ASP A 1 125 ? 6.129 11.045 -6.206 1.00 77.69 125 ASP A N 1
ATOM 1001 C CA . ASP A 1 125 ? 6.122 11.635 -4.861 1.00 77.69 125 ASP A CA 1
ATOM 1002 C C . ASP A 1 125 ? 5.140 10.903 -3.942 1.00 77.69 125 ASP A C 1
ATOM 1004 O O . ASP A 1 125 ? 5.404 10.693 -2.749 1.00 77.69 125 ASP A O 1
ATOM 1008 N N . GLU A 1 126 ? 4.011 10.477 -4.510 1.00 76.94 126 GLU A N 1
ATOM 1009 C CA . GLU A 1 126 ? 3.056 9.612 -3.827 1.00 76.94 126 GLU A CA 1
ATOM 1010 C C . GLU A 1 126 ? 3.697 8.257 -3.524 1.00 76.94 126 GLU A C 1
ATOM 1012 O O . GLU A 1 126 ? 3.696 7.835 -2.369 1.00 76.94 126 GLU A O 1
ATOM 1017 N N . LEU A 1 127 ? 4.330 7.617 -4.513 1.00 80.00 127 LEU A N 1
ATOM 1018 C CA . LEU A 1 127 ? 4.993 6.330 -4.313 1.00 80.00 127 LEU A CA 1
ATOM 1019 C C . LEU A 1 127 ? 6.098 6.405 -3.247 1.00 80.00 127 LEU A C 1
ATOM 1021 O O . LEU A 1 127 ? 6.160 5.561 -2.352 1.00 80.00 127 LEU A O 1
ATOM 1025 N N . SER A 1 128 ? 6.933 7.441 -3.318 1.00 82.25 128 SER A N 1
ATOM 1026 C CA . SER A 1 128 ? 7.967 7.764 -2.331 1.00 82.25 128 SER A CA 1
ATOM 1027 C C . SER A 1 128 ? 7.375 7.871 -0.926 1.00 82.25 128 SER A C 1
ATOM 1029 O O . SER A 1 128 ? 7.850 7.226 0.010 1.00 82.25 128 SER A O 1
ATOM 1031 N N . THR A 1 129 ? 6.279 8.620 -0.789 1.00 75.44 129 THR A N 1
ATOM 1032 C CA . THR A 1 129 ? 5.576 8.805 0.482 1.00 75.44 129 THR A CA 1
ATOM 1033 C C . THR A 1 129 ? 5.007 7.500 1.034 1.00 75.44 129 THR A C 1
ATOM 1035 O O . THR A 1 129 ? 5.083 7.275 2.243 1.00 75.44 129 THR A O 1
ATOM 1038 N N . ILE A 1 130 ? 4.443 6.650 0.171 1.00 74.75 130 ILE A N 1
ATOM 1039 C CA . ILE A 1 130 ? 3.878 5.359 0.568 1.00 74.75 130 ILE A CA 1
ATOM 1040 C C . ILE A 1 130 ? 4.991 4.456 1.094 1.00 74.75 130 ILE A C 1
ATOM 1042 O O . ILE A 1 130 ? 4.902 3.981 2.223 1.00 74.75 130 ILE A O 1
ATOM 1046 N N . ILE A 1 131 ? 6.066 4.260 0.325 1.00 79.50 131 ILE A N 1
ATOM 1047 C CA . ILE A 1 131 ? 7.150 3.352 0.720 1.00 79.50 131 ILE A CA 1
ATOM 1048 C C . ILE A 1 131 ? 7.865 3.855 1.983 1.00 79.50 131 ILE A C 1
ATOM 1050 O O . ILE A 1 131 ? 8.183 3.055 2.863 1.00 79.50 131 ILE A O 1
ATOM 1054 N N . GLU A 1 132 ? 8.058 5.171 2.122 1.00 79.00 132 GLU A N 1
ATOM 1055 C CA . GLU A 1 132 ? 8.591 5.776 3.349 1.00 79.00 132 GLU A CA 1
ATOM 1056 C C . GLU A 1 132 ? 7.722 5.464 4.568 1.00 79.00 132 GLU A C 1
ATOM 1058 O O . GLU A 1 132 ? 8.252 5.133 5.626 1.00 79.00 132 GLU A O 1
ATOM 1063 N N . ALA A 1 133 ? 6.395 5.520 4.427 1.00 70.25 133 ALA A N 1
ATOM 1064 C CA . ALA A 1 133 ? 5.486 5.184 5.517 1.00 70.25 133 ALA A CA 1
ATOM 1065 C C . ALA A 1 133 ? 5.576 3.702 5.909 1.00 70.25 133 ALA A C 1
ATOM 1067 O O . ALA A 1 133 ? 5.516 3.390 7.095 1.00 70.25 133 ALA A O 1
ATOM 1068 N N . CYS A 1 134 ? 5.749 2.797 4.940 1.00 72.00 134 CYS A N 1
ATOM 1069 C CA . CYS A 1 134 ? 5.816 1.368 5.234 1.00 72.00 134 CYS A CA 1
ATOM 1070 C C . CYS A 1 134 ? 7.194 0.954 5.821 1.00 72.00 134 CYS A C 1
ATOM 1072 O O . CYS A 1 134 ? 7.260 0.032 6.632 1.00 72.00 134 CYS A O 1
ATOM 1074 N N . LEU A 1 135 ? 8.296 1.623 5.445 1.00 75.69 135 LEU A N 1
ATOM 1075 C CA . LEU A 1 135 ? 9.663 1.213 5.822 1.00 75.69 135 LEU A CA 1
ATOM 1076 C C . LEU A 1 135 ? 10.370 2.125 6.834 1.00 75.69 135 LEU A C 1
ATOM 1078 O O . LEU A 1 135 ? 11.400 1.733 7.373 1.00 75.69 135 LEU A O 1
ATOM 1082 N N . GLY A 1 136 ? 9.883 3.347 7.067 1.00 70.31 136 GLY A N 1
ATOM 1083 C CA . GLY A 1 136 ? 10.566 4.349 7.900 1.00 70.31 136 GLY A CA 1
ATOM 1084 C C . GLY A 1 136 ? 11.856 4.914 7.282 1.00 70.31 136 GLY A C 1
ATOM 1085 O O . GLY A 1 136 ? 12.573 5.682 7.921 1.00 70.31 136 GLY A O 1
ATOM 1086 N N . THR A 1 137 ? 12.167 4.551 6.036 1.00 72.69 137 THR A N 1
ATOM 1087 C CA . THR A 1 137 ? 13.338 5.023 5.284 1.00 72.69 137 THR A CA 1
ATOM 1088 C C . THR A 1 137 ? 12.962 6.153 4.336 1.00 72.69 137 THR A C 1
ATOM 1090 O O . THR A 1 137 ? 11.880 6.119 3.763 1.00 72.69 137 THR A O 1
ATOM 1093 N N . ARG A 1 138 ? 13.883 7.090 4.072 1.00 81.94 138 ARG A N 1
ATOM 1094 C CA . ARG A 1 138 ? 13.685 8.196 3.115 1.00 81.94 138 ARG A CA 1
ATOM 1095 C C . ARG A 1 138 ? 13.122 7.693 1.774 1.00 81.94 138 ARG A C 1
ATOM 1097 O O . ARG A 1 138 ? 13.831 7.005 1.037 1.00 81.94 138 ARG A O 1
ATOM 1104 N N . GLY A 1 139 ? 11.892 8.084 1.437 1.00 80.69 139 GLY A N 1
ATOM 1105 C CA . GLY A 1 139 ? 11.143 7.556 0.291 1.00 80.69 139 GLY A CA 1
ATOM 1106 C C . GLY A 1 139 ? 11.839 7.758 -1.051 1.00 80.69 139 GLY A C 1
ATOM 1107 O O . GLY A 1 139 ? 11.848 6.859 -1.888 1.00 80.69 139 GLY A O 1
ATOM 1108 N N . SER A 1 140 ? 12.541 8.884 -1.218 1.00 84.56 140 SER A N 1
ATOM 1109 C CA . SER A 1 140 ? 13.298 9.169 -2.444 1.00 84.56 140 SER A CA 1
ATOM 1110 C C . SER A 1 140 ? 14.389 8.126 -2.717 1.00 84.56 140 SER A C 1
ATOM 1112 O O . SER A 1 140 ? 14.620 7.772 -3.866 1.00 84.56 140 SER A O 1
ATOM 1114 N N . LYS A 1 141 ? 15.028 7.590 -1.665 1.00 88.50 141 LYS A N 1
ATOM 1115 C CA . LYS A 1 141 ? 16.035 6.526 -1.793 1.00 88.50 141 LYS A CA 1
ATOM 1116 C C . LYS A 1 141 ? 15.385 5.186 -2.147 1.00 88.50 141 LYS A C 1
ATOM 1118 O O . LYS A 1 141 ? 15.959 4.396 -2.885 1.00 88.50 141 LYS A O 1
ATOM 1123 N N . ALA A 1 142 ? 14.184 4.927 -1.636 1.00 87.94 142 ALA A N 1
ATOM 1124 C CA . ALA A 1 142 ? 13.439 3.726 -1.988 1.00 87.94 142 ALA A CA 1
ATOM 1125 C C . ALA A 1 142 ? 13.014 3.745 -3.465 1.00 87.94 142 ALA A C 1
ATOM 1127 O O . ALA A 1 142 ? 13.216 2.762 -4.170 1.00 87.94 142 ALA A O 1
ATOM 1128 N N . VAL A 1 143 ? 12.508 4.879 -3.955 1.00 89.44 143 VAL A N 1
ATOM 1129 C CA . VAL A 1 143 ? 12.183 5.069 -5.377 1.00 89.44 143 VAL A CA 1
ATOM 1130 C C . VAL A 1 143 ? 13.426 4.957 -6.262 1.00 89.44 143 VAL A C 1
ATOM 1132 O O . VAL A 1 143 ? 13.357 4.332 -7.320 1.00 89.44 143 VAL A O 1
ATOM 1135 N N . GLU A 1 144 ? 14.568 5.484 -5.811 1.00 92.25 144 GLU A N 1
ATOM 1136 C CA . GLU A 1 144 ? 15.863 5.307 -6.478 1.00 92.25 144 GLU A CA 1
ATOM 1137 C C . GLU A 1 144 ? 16.212 3.841 -6.722 1.00 92.25 144 GLU A C 1
ATOM 1139 O O . GLU A 1 144 ? 16.556 3.462 -7.841 1.00 92.25 144 GLU A O 1
ATOM 1144 N N . VAL A 1 145 ? 16.042 2.988 -5.712 1.00 94.88 145 VAL A N 1
ATOM 1145 C CA . VAL A 1 145 ? 16.259 1.543 -5.856 1.00 94.88 145 VAL A CA 1
ATOM 1146 C C . VAL A 1 145 ? 15.353 0.948 -6.940 1.00 94.88 145 VAL A C 1
ATOM 1148 O O . VAL A 1 145 ? 15.812 0.139 -7.753 1.00 94.88 145 VAL A O 1
ATOM 1151 N N . LEU A 1 146 ? 14.081 1.353 -6.990 1.00 94.12 146 LEU A N 1
ATOM 1152 C CA . LEU A 1 146 ? 13.119 0.820 -7.958 1.00 94.12 146 LEU A CA 1
ATOM 1153 C C . LEU A 1 146 ? 13.491 1.180 -9.399 1.00 94.12 146 LEU A C 1
ATOM 1155 O O . LEU A 1 146 ? 13.440 0.316 -10.275 1.00 94.12 146 LEU A O 1
ATOM 1159 N N . TRP A 1 147 ? 13.884 2.429 -9.671 1.00 91.94 147 TRP A N 1
ATOM 1160 C CA . TRP A 1 147 ? 14.269 2.789 -11.036 1.00 91.94 147 TRP A CA 1
ATOM 1161 C C . TRP A 1 147 ? 15.677 2.319 -11.392 1.00 91.94 147 TRP A C 1
ATOM 1163 O O . TRP A 1 147 ? 15.912 1.994 -12.552 1.00 91.94 147 TRP A O 1
ATOM 1173 N N . ARG A 1 148 ? 16.607 2.201 -10.435 1.00 93.38 148 ARG A N 1
ATOM 1174 C CA . ARG A 1 148 ? 17.962 1.680 -10.692 1.00 93.38 148 ARG A CA 1
ATOM 1175 C C . ARG A 1 148 ? 17.957 0.193 -11.030 1.00 93.38 148 ARG A C 1
ATOM 1177 O O . ARG A 1 148 ? 18.774 -0.267 -11.817 1.00 93.38 148 ARG A O 1
ATOM 1184 N N . THR A 1 149 ? 17.034 -0.568 -10.452 1.00 94.75 149 THR A N 1
ATOM 1185 C CA . THR A 1 149 ? 16.855 -1.987 -10.798 1.00 94.75 149 THR A CA 1
ATOM 1186 C C . THR A 1 149 ? 16.117 -2.178 -12.121 1.00 94.75 149 THR A C 1
ATOM 1188 O O . THR A 1 149 ? 16.306 -3.198 -12.780 1.00 94.75 149 THR A O 1
ATOM 1191 N N . GLY A 1 150 ? 15.335 -1.184 -12.549 1.00 92.00 150 GLY A N 1
ATOM 1192 C CA . GLY A 1 150 ? 14.468 -1.270 -13.723 1.00 92.00 150 GLY A CA 1
ATOM 1193 C C . GLY A 1 150 ? 13.076 -1.818 -13.416 1.00 92.00 150 GLY A C 1
ATOM 1194 O O . GLY A 1 150 ? 12.336 -2.114 -14.347 1.00 92.00 150 GLY A O 1
ATOM 1195 N N . LEU A 1 151 ? 12.703 -1.925 -12.131 1.00 93.06 151 LEU A N 1
ATOM 1196 C CA . LEU A 1 151 ? 11.344 -2.290 -11.713 1.00 93.06 151 LEU A CA 1
ATOM 1197 C C . LEU A 1 151 ? 10.312 -1.233 -12.104 1.00 93.06 151 LEU A C 1
ATOM 1199 O O . LEU A 1 151 ? 9.172 -1.547 -12.441 1.00 93.06 151 LEU A O 1
ATOM 1203 N N . ILE A 1 152 ? 10.732 0.027 -12.051 1.00 90.50 152 ILE A N 1
ATOM 1204 C CA . ILE A 1 152 ? 9.975 1.150 -12.579 1.00 90.50 152 ILE A CA 1
ATOM 1205 C C . ILE A 1 152 ? 10.854 1.935 -13.538 1.00 90.50 152 ILE A C 1
ATOM 1207 O O . ILE A 1 152 ? 12.079 1.948 -13.450 1.00 90.50 152 ILE A O 1
ATOM 1211 N N . ASN A 1 153 ? 10.204 2.690 -14.399 1.00 85.75 153 ASN A N 1
ATOM 1212 C CA . ASN A 1 153 ? 10.817 3.775 -15.140 1.00 85.75 153 ASN A CA 1
ATOM 1213 C C . ASN A 1 153 ? 10.195 5.093 -14.587 1.00 85.75 153 ASN A C 1
ATOM 1215 O O . ASN A 1 153 ? 8.980 5.087 -14.367 1.00 85.75 153 ASN A O 1
ATOM 1219 N N . ARG A 1 154 ? 10.870 6.270 -14.563 1.00 80.00 154 ARG A N 1
ATOM 1220 C CA . ARG A 1 154 ? 10.254 7.644 -14.360 1.00 80.00 154 ARG A CA 1
ATOM 1221 C C . ARG A 1 154 ? 9.905 8.547 -15.596 1.00 80.00 154 ARG A C 1
ATOM 1223 O O . ARG A 1 154 ? 10.767 8.996 -16.345 1.00 80.00 154 ARG A O 1
ATOM 1230 N N . ALA A 1 155 ? 8.624 8.778 -15.881 1.00 70.19 155 ALA A N 1
ATOM 1231 C CA . ALA A 1 155 ? 8.035 9.379 -17.095 1.00 70.19 155 ALA A CA 1
ATOM 1232 C C . ALA A 1 155 ? 7.555 10.808 -16.892 1.00 70.19 155 ALA A C 1
ATOM 1234 O O . ALA A 1 155 ? 7.391 11.264 -15.770 1.00 70.19 155 ALA A O 1
ATOM 1235 N N . HIS A 1 156 ? 7.243 11.488 -17.996 1.00 64.50 156 HIS A N 1
ATOM 1236 C CA . HIS A 1 156 ? 6.681 12.833 -17.975 1.00 64.50 156 HIS A CA 1
ATOM 1237 C C . HIS A 1 156 ? 5.308 12.900 -18.661 1.00 64.50 156 HIS A C 1
ATOM 1239 O O . HIS A 1 156 ? 5.063 12.195 -19.642 1.00 64.50 156 HIS A O 1
ATOM 1245 N N . ARG A 1 157 ? 4.425 13.794 -18.186 1.00 52.16 157 ARG A N 1
ATOM 1246 C CA . ARG A 1 157 ? 3.235 14.244 -18.928 1.00 52.16 157 ARG A CA 1
ATOM 1247 C C . ARG A 1 157 ? 3.488 15.647 -19.497 1.00 52.16 157 ARG A C 1
ATOM 1249 O O . ARG A 1 157 ? 3.432 16.607 -18.737 1.00 52.16 157 ARG A O 1
ATOM 1256 N N . PRO A 1 158 ? 3.688 15.806 -20.818 1.00 48.38 158 PRO A N 1
ATOM 1257 C CA . PRO A 1 158 ? 3.950 17.112 -21.437 1.00 48.38 158 PRO A CA 1
ATOM 1258 C C . PRO A 1 158 ? 2.804 18.139 -21.328 1.00 48.38 158 PRO A C 1
ATOM 1260 O O . PRO A 1 158 ? 2.975 19.279 -21.740 1.00 48.38 158 PRO A O 1
ATOM 1263 N N . ALA A 1 159 ? 1.639 17.765 -20.789 1.00 46.34 159 ALA A N 1
ATOM 1264 C CA . ALA A 1 159 ? 0.422 18.577 -20.829 1.00 46.34 159 ALA A CA 1
ATOM 1265 C C . ALA A 1 159 ? 0.200 19.498 -19.610 1.00 46.34 159 ALA A C 1
ATOM 1267 O O . ALA A 1 159 ? -0.844 20.142 -19.534 1.00 46.34 159 ALA A O 1
ATOM 1268 N N . VAL A 1 160 ? 1.122 19.561 -18.642 1.00 44.69 160 VAL A N 1
ATOM 1269 C CA . VAL A 1 160 ? 0.938 20.364 -17.420 1.00 44.69 160 VAL A CA 1
ATOM 1270 C C . VAL A 1 160 ? 2.108 21.330 -17.258 1.00 44.69 160 VAL A C 1
ATOM 1272 O O . VAL A 1 160 ? 3.262 20.936 -17.364 1.00 44.69 160 VAL A O 1
ATOM 1275 N N . SER A 1 161 ? 1.821 22.596 -16.947 1.00 42.62 161 SER A N 1
ATOM 1276 C CA . SER A 1 161 ? 2.807 23.657 -16.668 1.00 42.62 161 SER A CA 1
ATOM 1277 C C . SER A 1 161 ? 3.686 23.403 -15.430 1.00 42.62 161 SER A C 1
ATOM 1279 O O . SER A 1 161 ? 4.492 24.251 -15.052 1.00 42.62 161 SER A O 1
ATOM 1281 N N . ARG A 1 162 ? 3.533 22.242 -14.783 1.00 49.81 162 ARG A N 1
ATOM 1282 C CA . ARG A 1 162 ? 4.314 21.777 -13.639 1.00 49.81 162 ARG A CA 1
ATOM 1283 C C . ARG A 1 162 ? 4.858 20.386 -13.944 1.00 49.81 162 ARG A C 1
ATOM 1285 O O . ARG A 1 162 ? 4.102 19.506 -14.349 1.00 49.81 162 ARG A O 1
ATOM 1292 N N . TYR A 1 163 ? 6.153 20.206 -13.705 1.00 53.22 163 TYR A N 1
ATOM 1293 C CA . TYR A 1 163 ? 6.816 18.908 -13.725 1.00 53.22 163 TYR A CA 1
ATOM 1294 C C . TYR A 1 163 ? 6.115 17.962 -12.736 1.00 53.22 163 TYR A C 1
ATOM 1296 O O . TYR A 1 163 ? 6.065 18.249 -11.541 1.00 53.22 163 TYR A O 1
ATOM 1304 N N . MET A 1 164 ? 5.545 16.865 -13.241 1.00 55.22 164 MET A N 1
ATOM 1305 C CA . MET A 1 164 ? 5.009 15.771 -12.426 1.00 55.22 164 MET A CA 1
ATOM 1306 C C . MET A 1 164 ? 5.675 14.462 -12.866 1.00 55.22 164 MET A C 1
ATOM 1308 O O . MET A 1 164 ? 5.324 13.950 -13.938 1.00 55.22 164 MET A O 1
ATOM 1312 N N . PRO A 1 165 ? 6.638 13.935 -12.091 1.00 60.50 165 PRO A N 1
ATOM 1313 C CA . PRO A 1 165 ? 7.288 12.671 -12.400 1.00 60.50 165 PRO A CA 1
ATOM 1314 C C . PRO A 1 165 ? 6.280 11.526 -12.302 1.00 60.50 165 PRO A C 1
ATOM 1316 O O . PRO A 1 165 ? 5.561 11.394 -11.307 1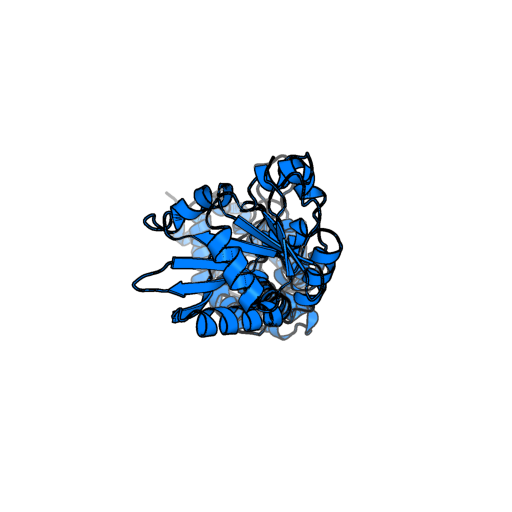.00 60.50 165 PRO A O 1
ATOM 1319 N N . LYS A 1 166 ? 6.199 10.714 -13.361 1.00 74.62 166 LYS A N 1
ATOM 1320 C CA . LYS A 1 166 ? 5.253 9.606 -13.469 1.00 74.62 166 LYS A CA 1
ATOM 1321 C C . LYS A 1 166 ? 5.911 8.234 -13.532 1.00 74.62 166 LYS A C 1
ATOM 1323 O O . LYS A 1 166 ? 6.579 7.934 -14.501 1.00 74.62 166 LYS A O 1
ATOM 1328 N N . VAL A 1 167 ? 5.679 7.332 -12.598 1.00 78.56 167 VAL A N 1
ATOM 1329 C CA . VAL A 1 167 ? 6.255 5.983 -12.653 1.00 78.56 167 VAL A CA 1
ATOM 1330 C C . VAL A 1 167 ? 5.445 5.043 -13.554 1.00 78.56 167 VAL A C 1
ATOM 1332 O O . VAL A 1 167 ? 4.221 5.145 -13.656 1.00 78.56 167 VAL A O 1
ATOM 1335 N N . TYR A 1 168 ? 6.138 4.131 -14.232 1.00 83.81 168 TYR A N 1
ATOM 1336 C CA . TYR A 1 168 ? 5.549 3.070 -15.052 1.00 83.81 168 TYR A CA 1
ATOM 1337 C C . TYR A 1 168 ? 6.276 1.747 -14.805 1.00 83.81 168 TYR A C 1
ATOM 1339 O O . TYR A 1 168 ? 7.501 1.747 -14.677 1.00 83.81 168 TYR A O 1
ATOM 1347 N N . VAL A 1 169 ? 5.523 0.647 -14.800 1.00 88.56 169 VAL A N 1
ATOM 1348 C CA . VAL A 1 169 ? 6.018 -0.721 -14.616 1.00 88.56 169 VAL A CA 1
ATOM 1349 C C . VAL A 1 169 ? 5.893 -1.491 -15.931 1.00 88.56 169 VAL A C 1
ATOM 1351 O O . VAL A 1 169 ? 4.765 -1.685 -16.394 1.00 88.56 169 VAL A O 1
ATOM 1354 N N . PRO A 1 170 ? 7.015 -1.928 -16.529 1.00 89.25 170 PRO A N 1
ATOM 1355 C CA . PRO A 1 170 ? 7.005 -2.841 -17.668 1.00 89.25 170 PRO A CA 1
ATOM 1356 C C . PRO A 1 170 ? 6.182 -4.111 -17.435 1.00 89.25 170 PRO A C 1
ATOM 1358 O O . PRO A 1 170 ? 6.270 -4.716 -16.368 1.00 89.25 170 PRO A O 1
ATOM 1361 N N . SER A 1 171 ? 5.412 -4.548 -18.437 1.00 90.00 171 SER A N 1
ATOM 1362 C CA . SER A 1 171 ? 4.513 -5.709 -18.293 1.00 90.00 171 SER A CA 1
ATOM 1363 C C . SER A 1 171 ? 5.271 -7.011 -17.995 1.00 90.00 171 SER A C 1
ATOM 1365 O O . SER A 1 171 ? 4.830 -7.809 -17.173 1.00 90.00 171 SER A O 1
ATOM 1367 N N . TYR A 1 172 ? 6.467 -7.185 -18.571 1.00 93.19 172 TYR A N 1
ATOM 1368 C CA . TYR A 1 172 ? 7.316 -8.367 -18.371 1.00 93.19 172 TYR A CA 1
ATOM 1369 C C . TYR A 1 172 ? 7.820 -8.547 -16.928 1.00 93.19 172 TYR A C 1
ATOM 1371 O O . TYR A 1 172 ? 8.425 -9.568 -16.619 1.00 93.19 172 TYR A O 1
ATOM 1379 N N . LEU A 1 173 ? 7.604 -7.572 -16.038 1.00 95.06 173 LEU A N 1
ATOM 1380 C CA . LEU A 1 173 ? 8.030 -7.633 -14.636 1.00 95.06 173 LEU A CA 1
ATOM 1381 C C . LEU A 1 173 ? 6.997 -8.238 -13.692 1.00 95.06 173 LEU A C 1
ATOM 1383 O O . LEU A 1 173 ? 7.321 -8.469 -12.526 1.00 95.06 173 LEU A O 1
ATOM 1387 N N . GLU A 1 174 ? 5.776 -8.486 -14.163 1.00 93.50 174 GLU A N 1
ATOM 1388 C CA . GLU A 1 174 ? 4.694 -9.038 -13.345 1.00 93.50 174 GLU A CA 1
ATOM 1389 C C . GLU A 1 174 ? 5.119 -10.293 -12.551 1.00 93.50 174 GLU A C 1
ATOM 1391 O O . GLU A 1 174 ? 4.950 -10.277 -11.328 1.00 93.50 174 GLU A O 1
ATOM 1396 N N . PRO A 1 175 ? 5.817 -11.293 -13.137 1.00 95.25 175 PRO A N 1
ATOM 1397 C CA . PRO A 1 175 ? 6.257 -12.473 -12.385 1.00 95.25 175 PRO A CA 1
ATOM 1398 C C . PRO A 1 175 ? 7.225 -12.152 -11.235 1.00 95.25 175 PRO A C 1
ATOM 1400 O O . PRO A 1 175 ? 7.183 -12.777 -10.172 1.00 95.25 175 PRO A O 1
ATOM 1403 N N . LEU A 1 176 ? 8.114 -11.169 -11.423 1.00 96.19 176 LEU A N 1
ATOM 1404 C CA . LEU A 1 176 ? 9.061 -10.756 -10.387 1.00 96.19 176 LEU A CA 1
ATOM 1405 C C . LEU A 1 176 ? 8.353 -10.001 -9.264 1.00 96.19 176 LEU A C 1
ATOM 1407 O O . LEU A 1 176 ? 8.644 -10.238 -8.094 1.00 96.19 176 LEU A O 1
ATOM 1411 N N . ILE A 1 177 ? 7.410 -9.124 -9.605 1.00 93.44 177 ILE A N 1
ATOM 1412 C CA . ILE A 1 177 ? 6.604 -8.396 -8.623 1.00 93.44 177 ILE A CA 1
ATOM 1413 C C . ILE A 1 177 ? 5.810 -9.380 -7.757 1.00 93.44 177 ILE A C 1
ATOM 1415 O O . ILE A 1 177 ? 5.849 -9.288 -6.530 1.00 93.44 177 ILE A O 1
ATOM 1419 N N . GLU A 1 178 ? 5.161 -10.372 -8.364 1.00 93.31 178 GLU A N 1
ATOM 1420 C CA . GLU A 1 178 ? 4.449 -11.431 -7.641 1.00 93.31 178 GLU A CA 1
ATOM 1421 C C . GLU A 1 178 ? 5.360 -12.191 -6.676 1.00 93.31 178 GLU A C 1
ATOM 1423 O O . GLU A 1 178 ? 5.065 -12.301 -5.483 1.00 93.31 178 GLU A O 1
ATOM 1428 N N . LYS A 1 179 ? 6.516 -12.645 -7.166 1.00 94.00 179 LYS A N 1
ATOM 1429 C CA . LYS A 1 179 ? 7.523 -13.344 -6.362 1.00 94.00 179 LYS A CA 1
ATOM 1430 C C . LYS A 1 179 ? 8.041 -12.485 -5.208 1.00 94.00 179 LYS A C 1
ATOM 1432 O O . LYS A 1 179 ? 8.133 -12.951 -4.074 1.00 94.00 179 LYS A O 1
ATOM 1437 N N . CYS A 1 180 ? 8.373 -11.221 -5.463 1.00 91.69 180 CYS A N 1
ATOM 1438 C CA . CYS A 1 180 ? 8.868 -10.306 -4.439 1.00 91.69 180 CYS A CA 1
ATOM 1439 C C . CYS A 1 180 ? 7.807 -10.020 -3.371 1.00 91.69 180 CYS A C 1
ATOM 1441 O O . CYS A 1 180 ? 8.144 -9.971 -2.186 1.00 91.69 180 CYS A O 1
ATOM 1443 N N . ALA A 1 181 ? 6.537 -9.898 -3.757 1.00 87.00 181 ALA A N 1
ATOM 1444 C CA . ALA A 1 181 ? 5.436 -9.639 -2.838 1.00 87.00 181 ALA A CA 1
ATOM 1445 C C . ALA A 1 181 ? 5.138 -10.796 -1.872 1.00 87.00 181 ALA A C 1
ATOM 1447 O O . ALA A 1 181 ? 4.508 -10.559 -0.841 1.00 87.00 181 ALA A O 1
ATOM 1448 N N . GLN A 1 182 ? 5.593 -12.021 -2.147 1.00 86.81 182 GLN A N 1
ATOM 1449 C CA . GLN A 1 182 ? 5.459 -13.149 -1.215 1.00 86.81 182 GLN A CA 1
ATOM 1450 C C . GLN A 1 182 ? 6.363 -13.013 0.017 1.00 86.81 182 GLN A C 1
ATOM 1452 O O . GLN A 1 182 ? 6.069 -13.588 1.063 1.00 86.81 182 GLN A O 1
ATOM 1457 N N . ASN A 1 183 ? 7.434 -12.218 -0.065 1.00 84.00 183 ASN A N 1
ATOM 1458 C CA . ASN A 1 183 ? 8.322 -11.995 1.072 1.00 84.00 183 ASN A CA 1
ATOM 1459 C C . ASN A 1 183 ? 7.603 -11.218 2.187 1.00 84.00 183 ASN A C 1
ATOM 1461 O O . ASN A 1 183 ? 6.760 -10.362 1.894 1.00 84.00 183 ASN A O 1
ATOM 1465 N N . PRO A 1 184 ? 7.916 -11.472 3.469 1.00 77.06 184 PRO A N 1
ATOM 1466 C CA . PRO A 1 184 ? 7.386 -10.665 4.560 1.00 77.06 184 PRO A CA 1
ATOM 1467 C C . PRO A 1 184 ? 7.839 -9.214 4.388 1.00 77.06 184 PRO A C 1
ATOM 1469 O O . PRO A 1 184 ? 8.983 -8.949 4.023 1.00 77.06 184 PRO A O 1
ATOM 1472 N N . LEU A 1 185 ? 6.934 -8.267 4.639 1.00 72.19 185 LEU A N 1
ATOM 1473 C CA . LEU A 1 185 ? 7.306 -6.859 4.681 1.00 72.19 185 LEU A CA 1
ATOM 1474 C C . LEU A 1 185 ? 8.049 -6.631 6.005 1.00 72.19 185 LEU A C 1
ATOM 1476 O O . LEU A 1 185 ? 7.435 -6.844 7.052 1.00 72.19 185 LEU A O 1
ATOM 1480 N N . PRO A 1 186 ? 9.333 -6.228 6.009 1.00 65.44 186 PRO A N 1
ATOM 1481 C CA . PRO A 1 186 ? 10.034 -5.903 7.243 1.00 65.44 186 PRO A CA 1
ATOM 1482 C C . PRO A 1 186 ? 9.545 -4.535 7.725 1.00 65.44 186 PRO A C 1
ATOM 1484 O O . PRO A 1 186 ? 10.224 -3.521 7.573 1.00 65.44 186 PRO A O 1
ATOM 1487 N N . LEU A 1 187 ? 8.322 -4.502 8.253 1.00 63.12 187 LEU A N 1
ATOM 1488 C CA . LEU A 1 187 ? 7.765 -3.323 8.890 1.00 63.12 187 LEU A CA 1
ATOM 1489 C C . LEU A 1 187 ? 8.658 -2.977 10.078 1.00 63.12 187 LEU A C 1
ATOM 1491 O O . LEU A 1 187 ? 8.656 -3.661 11.096 1.00 63.12 187 LEU A O 1
ATOM 1495 N N . GLN A 1 188 ? 9.436 -1.907 9.944 1.00 61.56 188 GLN A N 1
ATOM 1496 C CA . GLN A 1 188 ? 10.168 -1.332 11.077 1.00 61.56 188 GLN A CA 1
ATOM 1497 C C . GLN A 1 188 ? 9.252 -0.496 11.977 1.00 61.56 188 GLN A C 1
ATOM 1499 O O . GLN A 1 188 ? 9.657 -0.020 13.034 1.00 61.56 188 GLN A O 1
ATOM 1504 N N . VAL A 1 189 ? 8.007 -0.306 11.547 1.00 62.81 189 VAL A N 1
ATOM 1505 C CA . VAL A 1 189 ? 7.016 0.504 12.228 1.00 62.81 189 VAL A CA 1
ATOM 1506 C C . VAL A 1 189 ? 6.297 -0.357 13.263 1.00 62.81 189 VAL A C 1
ATOM 1508 O O . VAL A 1 189 ? 5.547 -1.264 12.908 1.00 62.81 189 VAL A O 1
ATOM 1511 N N . ASN A 1 190 ? 6.493 -0.057 14.550 1.00 70.88 190 ASN A N 1
ATOM 1512 C CA . ASN A 1 190 ? 5.663 -0.625 15.609 1.00 70.88 190 ASN A CA 1
ATOM 1513 C C . ASN A 1 190 ? 4.285 0.051 15.574 1.00 70.88 190 ASN A C 1
ATOM 1515 O O . ASN A 1 190 ? 4.058 1.081 16.209 1.00 70.88 190 ASN A O 1
ATOM 1519 N N . VAL A 1 191 ? 3.382 -0.530 14.784 1.00 73.44 191 VAL A N 1
ATOM 1520 C CA . VAL A 1 191 ? 2.027 -0.017 14.552 1.00 73.44 191 VAL A CA 1
ATOM 1521 C C . VAL A 1 191 ? 1.270 0.176 15.865 1.00 73.44 191 VAL A C 1
ATOM 1523 O O . VAL A 1 191 ? 0.614 1.198 16.042 1.00 73.44 191 VAL A O 1
ATOM 1526 N N . LYS A 1 192 ? 1.411 -0.761 16.809 1.00 75.19 192 LYS A N 1
ATOM 1527 C CA . LYS A 1 192 ? 0.763 -0.684 18.120 1.00 75.19 192 LYS A CA 1
ATOM 1528 C C . LYS A 1 192 ? 1.265 0.506 18.938 1.00 75.19 192 LYS A C 1
ATOM 1530 O O . LYS A 1 192 ? 0.451 1.302 19.386 1.00 75.19 192 LYS A O 1
ATOM 1535 N N . ALA A 1 193 ? 2.583 0.680 19.058 1.00 75.69 193 ALA A N 1
ATOM 1536 C CA . ALA A 1 193 ? 3.157 1.808 19.799 1.00 75.69 193 ALA A CA 1
ATOM 1537 C C . ALA A 1 193 ? 2.748 3.162 19.196 1.00 75.69 193 ALA A C 1
ATOM 1539 O O . ALA A 1 193 ? 2.384 4.086 19.915 1.00 75.69 193 ALA A O 1
ATOM 1540 N N . LEU A 1 194 ? 2.730 3.272 17.867 1.00 72.00 194 LEU A N 1
ATOM 1541 C CA . LEU A 1 194 ? 2.283 4.496 17.204 1.00 72.00 194 LEU A CA 1
ATOM 1542 C C . LEU A 1 194 ? 0.776 4.751 17.370 1.00 72.00 194 LEU A C 1
ATOM 1544 O O . LEU A 1 194 ? 0.361 5.907 17.431 1.00 72.00 194 LEU A O 1
ATOM 1548 N N . LEU A 1 195 ? -0.054 3.703 17.437 1.00 71.94 195 LEU A N 1
ATOM 1549 C CA . LEU A 1 195 ? -1.471 3.841 17.785 1.00 71.94 195 LEU A CA 1
ATOM 1550 C C . LEU A 1 195 ? -1.641 4.289 19.243 1.00 71.94 195 LEU A C 1
ATOM 1552 O O . LEU A 1 195 ? -2.480 5.143 19.511 1.00 71.94 195 LEU A O 1
ATOM 1556 N N . GLU A 1 196 ? -0.839 3.771 20.173 1.00 74.88 196 GLU A N 1
ATOM 1557 C CA . GLU A 1 196 ? -0.833 4.193 21.581 1.00 74.88 196 GLU A CA 1
ATOM 1558 C C . GLU A 1 196 ? -0.426 5.669 21.727 1.00 74.88 196 GLU A C 1
ATOM 1560 O O . GLU A 1 196 ? -1.132 6.440 22.380 1.00 74.88 196 GLU A O 1
ATOM 1565 N N . GLU A 1 197 ? 0.647 6.097 21.054 1.00 71.38 197 GLU A N 1
ATOM 1566 C CA . GLU A 1 197 ? 1.068 7.504 20.991 1.00 71.38 197 GLU A CA 1
ATOM 1567 C C . GLU A 1 197 ? -0.024 8.395 20.386 1.00 71.38 197 GLU A C 1
ATOM 1569 O O . GLU A 1 197 ? -0.342 9.459 20.922 1.00 71.38 197 GLU A O 1
ATOM 1574 N N . ALA A 1 198 ? -0.641 7.945 19.290 1.00 68.56 198 ALA A N 1
ATOM 1575 C CA . ALA A 1 198 ? -1.736 8.652 18.641 1.00 68.56 198 ALA A CA 1
ATOM 1576 C C . ALA A 1 198 ? -2.938 8.832 19.573 1.00 68.56 198 ALA A C 1
ATOM 1578 O O . ALA A 1 198 ? -3.501 9.924 19.628 1.00 68.56 198 ALA A O 1
ATOM 1579 N N . LEU A 1 199 ? -3.327 7.785 20.306 1.00 69.56 199 LEU A N 1
ATOM 1580 C CA . LEU A 1 199 ? -4.421 7.847 21.276 1.00 69.56 199 LEU A CA 1
ATOM 1581 C C . LEU A 1 199 ? -4.106 8.799 22.430 1.00 69.56 199 LEU A C 1
ATOM 1583 O O . LEU A 1 199 ? -4.985 9.562 22.831 1.00 69.56 199 LEU A O 1
ATOM 1587 N N . ALA A 1 200 ? -2.868 8.779 22.934 1.00 69.12 200 ALA A N 1
ATOM 1588 C CA . ALA A 1 200 ? -2.421 9.663 24.006 1.00 69.12 200 ALA A CA 1
ATOM 1589 C C . ALA A 1 200 ? -2.402 11.138 23.577 1.00 69.12 200 ALA A C 1
ATOM 1591 O O . ALA A 1 200 ? -2.748 12.016 24.366 1.00 69.12 200 ALA A O 1
ATOM 1592 N N . GLU A 1 201 ? -2.017 11.421 22.330 1.00 65.44 201 GLU A N 1
ATOM 1593 C CA . GLU A 1 201 ? -1.982 12.784 21.802 1.00 65.44 201 GLU A CA 1
ATOM 1594 C C . GLU A 1 201 ? -3.382 13.294 21.435 1.00 65.44 201 GLU A C 1
ATOM 1596 O O . GLU A 1 201 ? -3.799 14.376 21.853 1.00 65.44 201 GLU A O 1
ATOM 1601 N N . ASN A 1 202 ? -4.096 12.547 20.591 1.00 64.25 202 ASN A N 1
ATOM 1602 C CA . ASN A 1 202 ? -5.434 12.890 20.138 1.00 64.25 202 ASN A CA 1
ATOM 1603 C C . ASN A 1 202 ? -6.148 11.647 19.564 1.00 64.25 202 ASN A C 1
ATOM 1605 O O . ASN A 1 202 ? -5.811 11.197 18.464 1.00 64.25 202 ASN A O 1
ATOM 1609 N N . PRO A 1 203 ? -7.223 11.170 20.209 1.00 64.56 203 PRO A N 1
ATOM 1610 C CA . PRO A 1 203 ? -7.969 9.981 19.791 1.00 64.56 203 PRO A CA 1
ATOM 1611 C C . PRO A 1 203 ? -8.470 9.987 18.357 1.00 64.56 203 PRO A C 1
ATOM 1613 O O . PRO A 1 203 ? -8.528 8.941 17.714 1.00 64.56 203 PRO A O 1
ATOM 1616 N N . PHE A 1 204 ? -8.819 11.166 17.835 1.00 63.56 204 PHE A N 1
ATOM 1617 C CA . PHE A 1 204 ? -9.267 11.293 16.454 1.00 63.56 204 PHE A CA 1
ATOM 1618 C C . PHE A 1 204 ? -8.184 10.877 15.472 1.00 63.56 204 PHE A C 1
ATOM 1620 O O . PHE A 1 204 ? -8.511 10.392 14.397 1.00 63.56 204 PHE A O 1
ATOM 1627 N N . LYS A 1 205 ? -6.905 11.028 15.828 1.00 65.88 205 LYS A N 1
ATOM 1628 C CA . LYS A 1 205 ? -5.808 10.613 14.962 1.00 65.88 205 LYS A CA 1
ATOM 1629 C C . LYS A 1 205 ? -5.681 9.089 14.895 1.00 65.88 205 LYS A C 1
ATOM 1631 O O . LYS A 1 205 ? -5.507 8.544 13.809 1.00 65.88 205 LYS A O 1
ATOM 1636 N N . ALA A 1 206 ? -5.831 8.396 16.024 1.00 67.50 206 ALA A N 1
ATOM 1637 C CA . ALA A 1 206 ? -5.847 6.934 16.051 1.00 67.50 206 ALA A CA 1
ATOM 1638 C C . ALA A 1 206 ? -7.073 6.371 15.317 1.00 67.50 206 ALA A C 1
ATOM 1640 O O . ALA A 1 206 ? -6.952 5.460 14.505 1.00 67.50 206 ALA A O 1
ATOM 1641 N N . CYS A 1 207 ? -8.251 6.968 15.509 1.00 66.00 207 CYS A N 1
ATOM 1642 C CA . CYS A 1 207 ? -9.440 6.545 14.776 1.00 66.00 207 CYS A CA 1
ATOM 1643 C C . CYS A 1 207 ? -9.378 6.899 13.286 1.00 66.00 207 CYS A C 1
ATOM 1645 O O . CYS A 1 207 ? -9.780 6.085 12.463 1.00 66.00 207 CYS A O 1
ATOM 1647 N N . ALA A 1 208 ? -8.797 8.036 12.901 1.00 64.81 208 ALA A N 1
ATOM 1648 C CA . ALA A 1 208 ? -8.545 8.342 11.492 1.00 64.81 208 ALA A CA 1
ATOM 1649 C C . ALA A 1 208 ? -7.600 7.321 10.843 1.00 64.81 208 ALA A C 1
ATOM 1651 O O . ALA A 1 208 ? -7.749 7.021 9.661 1.00 64.81 208 ALA A O 1
ATOM 1652 N N . ALA A 1 209 ? -6.646 6.774 11.598 1.00 63.69 209 ALA A N 1
ATOM 1653 C CA . ALA A 1 209 ? -5.771 5.718 11.111 1.00 63.69 209 ALA A CA 1
ATOM 1654 C C . ALA A 1 209 ? -6.472 4.363 10.939 1.00 63.69 209 ALA A C 1
ATOM 1656 O O . ALA A 1 209 ? -6.173 3.648 9.987 1.00 63.69 209 ALA A O 1
ATOM 1657 N N . VAL A 1 210 ? -7.391 4.017 11.843 1.00 65.88 210 VAL A N 1
ATOM 1658 C CA . VAL A 1 210 ? -8.095 2.723 11.853 1.00 65.88 210 VAL A CA 1
ATOM 1659 C C . VAL A 1 210 ? -9.267 2.695 10.873 1.00 65.88 210 VAL A C 1
ATOM 1661 O O . VAL A 1 210 ? -9.443 1.716 10.149 1.00 65.88 210 VAL A O 1
ATOM 1664 N N . TYR A 1 211 ? -10.076 3.753 10.845 1.00 60.09 211 TYR A N 1
ATOM 1665 C CA . TYR A 1 211 ? -11.304 3.830 10.045 1.00 60.09 211 TYR A CA 1
ATOM 1666 C C . TYR A 1 211 ? -11.104 4.562 8.715 1.00 60.09 211 TYR A C 1
ATOM 1668 O O . TYR A 1 211 ? -11.890 4.392 7.793 1.00 60.09 211 TYR A O 1
ATOM 1676 N N . GLY A 1 212 ? -10.043 5.358 8.587 1.00 55.47 212 GLY A N 1
ATOM 1677 C CA . GLY A 1 212 ? -9.903 6.304 7.487 1.00 55.47 212 GLY A CA 1
ATOM 1678 C C . GLY A 1 212 ? -10.562 7.643 7.819 1.00 55.47 212 GLY A C 1
ATOM 1679 O O . GLY A 1 212 ? -11.606 7.733 8.467 1.00 55.47 212 GLY A O 1
ATOM 1680 N N . ALA A 1 213 ? -9.917 8.724 7.390 1.00 54.38 213 ALA A N 1
ATOM 1681 C CA . ALA A 1 213 ? -10.364 10.086 7.662 1.00 54.38 213 ALA A CA 1
ATOM 1682 C C . ALA A 1 213 ? -11.733 10.429 7.044 1.00 54.38 213 ALA A C 1
ATOM 1684 O O . ALA A 1 213 ? -12.447 11.271 7.572 1.00 54.38 213 ALA A O 1
ATOM 1685 N N . ASP A 1 214 ? -12.066 9.809 5.918 1.00 47.66 214 ASP A N 1
ATOM 1686 C CA . ASP A 1 214 ? -13.312 9.951 5.162 1.00 47.66 214 ASP A CA 1
ATOM 1687 C C . ASP A 1 214 ? -14.503 9.240 5.816 1.00 47.66 214 ASP A C 1
ATOM 1689 O O . ASP A 1 214 ? -15.643 9.652 5.607 1.00 47.66 214 ASP A O 1
ATOM 1693 N N . GLN A 1 215 ? -14.242 8.224 6.642 1.00 49.38 215 GLN A N 1
ATOM 1694 C CA . GLN A 1 215 ? -15.269 7.520 7.414 1.00 49.38 215 GLN A CA 1
ATOM 1695 C C . GLN A 1 215 ? -15.575 8.200 8.756 1.00 49.38 215 GLN A C 1
ATOM 1697 O O . GLN A 1 215 ? -16.589 7.902 9.390 1.00 49.38 215 GLN A O 1
ATOM 1702 N N . LEU A 1 216 ? -14.740 9.151 9.191 1.00 53.84 216 LEU A N 1
ATOM 1703 C CA . LEU A 1 216 ? -15.054 10.000 10.337 1.00 53.84 216 LEU A CA 1
ATOM 1704 C C . LEU A 1 216 ? -16.101 11.043 9.926 1.00 53.84 216 LEU A C 1
ATOM 1706 O O . LEU A 1 216 ? -15.834 11.928 9.114 1.00 53.84 216 LEU A O 1
ATOM 1710 N N . ILE A 1 217 ? -17.299 10.947 10.511 1.00 53.94 217 ILE A N 1
ATOM 1711 C CA . ILE A 1 217 ? -18.411 11.866 10.237 1.00 53.94 217 ILE A CA 1
ATOM 1712 C C . ILE A 1 217 ? -17.950 13.301 10.543 1.00 53.94 217 ILE A C 1
ATOM 1714 O O . ILE A 1 217 ? -17.548 13.597 11.666 1.00 53.94 217 ILE A O 1
ATOM 1718 N N . ASP A 1 218 ? -18.018 14.204 9.560 1.00 46.03 218 ASP A N 1
ATOM 1719 C CA . ASP A 1 218 ? -17.585 15.610 9.686 1.00 46.03 218 ASP A CA 1
ATOM 1720 C C . ASP A 1 218 ? -18.246 16.314 10.890 1.00 46.03 218 ASP A C 1
ATOM 1722 O O . ASP A 1 218 ? -17.632 17.140 11.560 1.00 46.03 218 ASP A O 1
ATOM 1726 N N . GLU A 1 219 ? -19.470 15.915 11.250 1.00 42.31 219 GLU A N 1
ATOM 1727 C CA . GLU A 1 219 ? -20.149 16.371 12.466 1.00 42.31 219 GLU A CA 1
ATOM 1728 C C . GLU A 1 219 ? -19.476 15.918 13.767 1.00 42.31 219 GLU A C 1
ATOM 1730 O O . GLU A 1 219 ? -19.441 16.704 14.705 1.00 42.31 219 GLU A O 1
ATOM 1735 N N . LEU A 1 220 ? -18.911 14.707 13.851 1.00 49.31 220 LEU A N 1
ATOM 1736 C CA . LEU A 1 220 ? -18.156 14.259 15.032 1.00 49.31 220 LEU A CA 1
ATOM 1737 C C . LEU A 1 220 ? -16.937 15.156 15.253 1.00 49.31 220 LEU A C 1
ATOM 1739 O O . LEU A 1 220 ? -16.698 15.642 16.355 1.00 49.31 220 LEU A O 1
ATOM 1743 N N . VAL A 1 221 ? -16.201 15.440 14.178 1.00 50.09 221 VAL A N 1
ATOM 1744 C CA . VAL A 1 221 ? -15.016 16.305 14.220 1.00 50.09 221 VAL A CA 1
ATOM 1745 C C . VAL A 1 221 ? -15.404 17.745 14.543 1.00 50.09 221 VAL A C 1
ATOM 1747 O O . VAL A 1 221 ? -14.780 18.386 15.390 1.00 50.09 221 VAL A O 1
ATOM 1750 N N . LYS A 1 222 ? -16.481 18.241 13.931 1.00 46.59 222 LYS A N 1
ATOM 1751 C CA . LYS A 1 222 ? -16.986 19.597 14.144 1.00 46.59 222 LYS A CA 1
ATOM 1752 C C . LYS A 1 222 ? -17.556 19.802 15.544 1.00 46.59 222 LYS A C 1
ATOM 1754 O O . LYS A 1 222 ? -17.319 20.858 16.123 1.00 46.59 222 LYS A O 1
ATOM 1759 N N . VAL A 1 223 ? -18.264 18.825 16.110 1.00 46.56 223 VAL A N 1
ATOM 1760 C CA . VAL A 1 223 ? -18.809 18.920 17.474 1.00 46.56 223 VAL A CA 1
ATOM 1761 C C . VAL A 1 223 ? -17.696 18.839 18.517 1.00 46.56 223 VAL A C 1
ATOM 1763 O O . VAL A 1 223 ? -17.730 19.587 19.491 1.00 46.56 223 VAL A O 1
ATOM 1766 N N . THR A 1 224 ? -16.686 17.988 18.316 1.00 48.12 224 THR A N 1
ATOM 1767 C CA . THR A 1 224 ? -15.633 17.804 19.324 1.00 48.12 224 THR A CA 1
ATOM 1768 C C . THR A 1 224 ? -14.505 18.831 19.229 1.00 48.12 224 THR A C 1
ATOM 1770 O O . THR A 1 224 ? -13.972 19.238 20.258 1.00 48.12 224 THR A O 1
ATOM 1773 N N . LEU A 1 225 ? -14.142 19.285 18.025 1.00 51.34 225 LEU A N 1
ATOM 1774 C CA . LEU A 1 225 ? -13.025 20.218 17.813 1.00 51.34 225 LEU A CA 1
ATOM 1775 C C . LEU A 1 225 ? -13.460 21.627 17.390 1.00 51.34 225 LEU A C 1
ATOM 1777 O O . LEU A 1 225 ? -12.612 22.511 17.287 1.00 51.34 225 LEU A O 1
ATOM 1781 N N . GLY A 1 226 ? -14.747 21.854 17.109 1.00 49.75 226 GLY A N 1
ATOM 1782 C CA . GLY A 1 226 ? -15.249 23.139 16.605 1.00 49.75 226 GLY A CA 1
ATOM 1783 C C . GLY A 1 226 ? -14.795 23.475 15.177 1.00 49.75 226 GLY A C 1
ATOM 1784 O O . GLY A 1 226 ? -15.010 24.590 14.708 1.00 49.75 226 GLY A O 1
ATOM 1785 N N . LEU A 1 227 ? -14.153 22.533 14.480 1.00 49.38 227 LEU A N 1
ATOM 1786 C CA . LEU A 1 227 ? -13.519 22.724 13.174 1.00 49.38 227 LEU A CA 1
ATOM 1787 C C . LEU A 1 227 ? -14.014 21.667 12.184 1.00 49.38 227 LEU A C 1
ATOM 1789 O O . LEU A 1 227 ? -14.252 20.526 12.565 1.00 49.38 227 LEU A O 1
ATOM 1793 N N . SER A 1 228 ? -14.135 22.030 10.903 1.00 49.34 228 SER A N 1
ATOM 1794 C CA . SER A 1 228 ? -14.439 21.046 9.852 1.00 49.34 228 SER A CA 1
ATOM 1795 C C . SER A 1 228 ? -13.284 20.059 9.681 1.00 49.34 228 SER A C 1
ATOM 1797 O O . SER A 1 228 ? -12.122 20.450 9.820 1.00 49.34 228 SER A O 1
ATOM 1799 N N . LEU A 1 229 ? -13.575 18.816 9.300 1.00 50.84 229 LEU A N 1
ATOM 1800 C CA . LEU A 1 229 ? -12.584 17.777 9.013 1.00 50.84 229 LEU A CA 1
ATOM 1801 C C . LEU A 1 229 ? -11.487 18.291 8.067 1.00 50.84 229 LEU A C 1
ATOM 1803 O O . LEU A 1 229 ? -10.296 18.140 8.347 1.00 50.84 229 LEU A O 1
ATOM 1807 N N . ARG A 1 230 ? -11.863 19.016 7.001 1.00 53.66 230 ARG A N 1
ATOM 1808 C CA . ARG A 1 230 ? -10.913 19.635 6.052 1.00 53.66 230 ARG A CA 1
ATOM 1809 C C . ARG A 1 230 ? -9.886 20.550 6.727 1.00 53.66 230 ARG A C 1
ATOM 1811 O O . ARG A 1 230 ? -8.743 20.608 6.282 1.00 53.66 230 ARG A O 1
ATOM 1818 N N . SER A 1 231 ? -10.271 21.234 7.801 1.00 49.97 231 SER A N 1
ATOM 1819 C CA . SER A 1 231 ? -9.421 22.156 8.564 1.00 49.97 231 SER A CA 1
ATOM 1820 C C . SER A 1 231 ? -8.484 21.457 9.555 1.00 49.97 231 SER A C 1
ATOM 1822 O O . SER A 1 231 ? -7.607 22.113 10.111 1.00 49.97 231 SER A O 1
ATOM 1824 N N . VAL A 1 232 ? -8.656 20.156 9.808 1.00 50.12 232 VAL A N 1
ATOM 1825 C CA . VAL A 1 232 ? -7.861 19.412 10.801 1.00 50.12 232 VAL A CA 1
ATOM 1826 C C . VAL A 1 232 ? -7.017 18.308 10.158 1.00 50.12 232 VAL A C 1
ATOM 1828 O O . VAL A 1 232 ? -5.964 17.963 10.690 1.00 50.12 232 VAL A O 1
ATOM 1831 N N . LEU A 1 233 ? -7.378 17.843 8.956 1.00 50.53 233 LEU A N 1
ATOM 1832 C CA . LEU A 1 233 ? -6.632 16.812 8.218 1.00 50.53 233 LEU A CA 1
ATOM 1833 C C . LEU A 1 233 ? -5.133 17.106 8.072 1.00 50.53 233 LEU A C 1
ATOM 1835 O O . LEU A 1 233 ? -4.320 16.195 8.183 1.00 50.53 233 LEU A O 1
ATOM 1839 N N . TYR A 1 234 ? -4.751 18.370 7.869 1.00 49.22 234 TYR A N 1
ATOM 1840 C CA . TYR A 1 234 ? -3.339 18.753 7.761 1.00 49.22 234 TYR A CA 1
ATOM 1841 C C . TYR A 1 234 ? -2.603 18.761 9.117 1.00 49.22 234 TYR A C 1
ATOM 1843 O O . TYR A 1 234 ? -1.382 18.627 9.152 1.00 49.22 234 TYR A O 1
ATOM 1851 N N . ARG A 1 235 ? -3.333 18.906 10.235 1.00 46.12 235 ARG A N 1
ATOM 1852 C CA . ARG A 1 235 ? -2.802 18.905 11.613 1.00 46.12 235 ARG A CA 1
ATOM 1853 C C . ARG A 1 235 ? -2.712 17.505 12.214 1.00 46.12 235 ARG A C 1
ATOM 1855 O O . ARG A 1 235 ? -1.966 17.289 13.163 1.00 46.12 235 ARG A O 1
ATOM 1862 N N . TRP A 1 236 ? -3.452 16.548 11.668 1.00 47.72 236 TRP A N 1
ATOM 1863 C CA . TRP A 1 236 ? -3.436 15.155 12.107 1.00 47.72 236 TRP A CA 1
ATOM 1864 C C . TRP A 1 236 ? -2.293 14.332 11.518 1.00 47.72 236 TRP A C 1
ATOM 1866 O O . TRP A 1 236 ? -2.316 13.118 11.593 1.00 47.72 236 TRP A O 1
ATOM 1876 N N . ASN A 1 237 ? -1.261 14.959 10.960 1.00 48.66 237 ASN A N 1
ATOM 1877 C CA . ASN A 1 237 ? -0.122 14.250 10.391 1.00 48.66 237 ASN A CA 1
ATOM 1878 C C . ASN A 1 237 ? 0.661 13.479 11.481 1.00 48.66 237 ASN A C 1
ATOM 1880 O O . ASN A 1 237 ? 1.632 13.992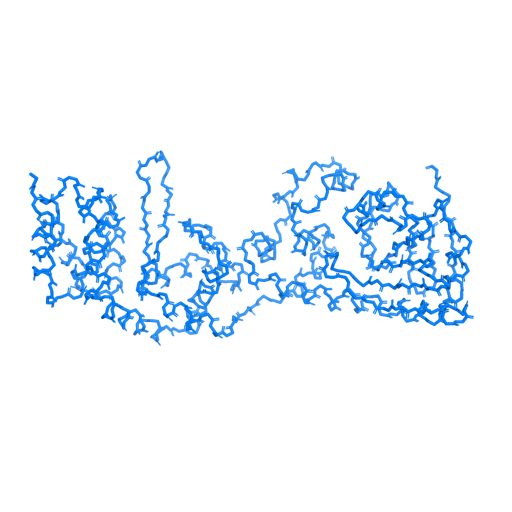 12.033 1.00 48.66 237 ASN A O 1
ATOM 1884 N N . ILE A 1 238 ? 0.231 12.258 11.818 1.00 50.62 238 ILE A N 1
ATOM 1885 C CA . ILE A 1 238 ? 1.034 11.314 12.595 1.00 50.62 238 ILE A CA 1
ATOM 1886 C C . ILE A 1 238 ? 2.109 10.814 11.643 1.00 50.62 238 ILE A C 1
ATOM 1888 O O . ILE A 1 238 ? 1.810 10.093 10.681 1.00 50.62 238 ILE A O 1
ATOM 1892 N N . LYS A 1 239 ? 3.357 11.221 11.886 1.00 48.38 239 LYS A N 1
ATOM 1893 C CA . LYS A 1 239 ? 4.516 10.674 11.176 1.00 48.38 239 LYS A CA 1
ATOM 1894 C C . LYS A 1 239 ? 4.465 9.141 11.271 1.00 48.38 239 LYS A C 1
ATOM 1896 O O . LYS A 1 239 ? 4.310 8.598 12.354 1.00 48.38 239 LYS A O 1
ATOM 1901 N N . GLY A 1 240 ? 4.539 8.455 10.132 1.00 50.59 240 GLY A N 1
ATOM 1902 C CA . GLY A 1 240 ? 4.492 6.990 10.052 1.00 50.59 240 GLY A CA 1
ATOM 1903 C C . GLY A 1 240 ? 3.090 6.397 9.866 1.00 50.59 240 GLY A C 1
ATOM 1904 O O . GLY A 1 240 ? 2.906 5.612 8.946 1.00 50.59 240 GLY A O 1
ATOM 1905 N N . LEU A 1 241 ? 2.080 6.801 10.651 1.00 50.53 241 LEU A N 1
ATOM 1906 C CA . LEU A 1 241 ? 0.820 6.037 10.738 1.00 50.53 241 LEU A CA 1
ATOM 1907 C C . LEU A 1 241 ? -0.378 6.634 9.963 1.00 50.53 241 LEU A C 1
ATOM 1909 O O . LEU A 1 241 ? -1.174 5.894 9.389 1.00 50.53 241 LEU A O 1
ATOM 1913 N N . MET A 1 242 ? -0.485 7.963 9.830 1.00 46.38 242 MET A N 1
ATOM 1914 C CA . MET A 1 242 ? -1.570 8.578 9.034 1.00 46.38 242 MET A CA 1
ATOM 1915 C C . MET A 1 242 ? -1.242 8.754 7.547 1.00 46.38 242 MET A C 1
ATOM 1917 O O . MET A 1 242 ? -2.151 8.757 6.716 1.00 46.38 242 MET A O 1
ATOM 1921 N N . LYS A 1 243 ? 0.047 8.798 7.182 1.00 48.12 243 LYS A N 1
ATOM 1922 C CA . LYS A 1 243 ? 0.464 8.533 5.793 1.00 48.12 243 LYS A CA 1
ATOM 1923 C C . LYS A 1 243 ? 0.204 7.070 5.407 1.00 48.12 243 LYS A C 1
ATOM 1925 O O . LYS A 1 243 ? -0.096 6.800 4.253 1.00 48.12 243 LYS A O 1
ATOM 1930 N N . ALA A 1 244 ? 0.240 6.147 6.369 1.00 39.84 244 ALA A N 1
ATOM 1931 C CA . ALA A 1 244 ? -0.010 4.731 6.142 1.00 39.84 244 ALA A CA 1
ATOM 1932 C C . ALA A 1 244 ? -1.494 4.381 5.956 1.00 39.84 244 ALA A C 1
ATOM 1934 O O . ALA A 1 244 ? -1.821 3.699 4.995 1.00 39.84 244 ALA A O 1
ATOM 1935 N N . GLY A 1 245 ? -2.404 4.896 6.789 1.00 39.75 245 GLY A N 1
ATOM 1936 C CA . GLY A 1 245 ? -3.838 4.592 6.655 1.00 39.75 245 GLY A CA 1
ATOM 1937 C C . GLY A 1 245 ? -4.492 5.169 5.391 1.00 39.75 245 GLY A C 1
ATOM 1938 O O . GLY A 1 245 ? -5.408 4.569 4.841 1.00 39.75 245 GLY A O 1
ATOM 1939 N N . ARG A 1 246 ? -4.001 6.316 4.890 1.00 43.03 246 ARG A N 1
ATOM 1940 C CA . ARG A 1 246 ? -4.523 6.945 3.662 1.00 43.03 246 ARG A CA 1
ATOM 1941 C C . ARG A 1 246 ? -3.798 6.500 2.383 1.00 43.03 246 ARG A C 1
ATOM 1943 O O . ARG A 1 246 ? -4.362 6.684 1.311 1.00 43.03 246 ARG A O 1
ATOM 1950 N N . ALA A 1 247 ? -2.569 5.971 2.480 1.00 46.56 247 ALA A N 1
ATOM 1951 C CA . ALA A 1 247 ? -1.715 5.714 1.311 1.00 46.56 247 ALA A CA 1
ATOM 1952 C C . ALA A 1 247 ? -1.027 4.324 1.263 1.00 46.56 247 ALA A C 1
ATOM 1954 O O . ALA A 1 247 ? -0.697 3.870 0.173 1.00 46.56 247 ALA A O 1
ATOM 1955 N N . CYS A 1 248 ? -0.851 3.599 2.379 1.00 53.34 248 CYS A N 1
ATOM 1956 C CA . CYS A 1 248 ? -0.256 2.245 2.418 1.00 53.34 248 CYS A CA 1
ATOM 1957 C C . CYS A 1 248 ? -1.281 1.206 2.943 1.00 53.34 248 CYS A C 1
ATOM 1959 O O . CYS A 1 248 ? -1.182 0.798 4.099 1.00 53.34 248 CYS A O 1
ATOM 1961 N N . PRO A 1 249 ? -2.233 0.716 2.117 1.00 57.84 249 PRO A N 1
ATOM 1962 C CA . PRO A 1 249 ? -3.129 -0.404 2.451 1.00 57.84 249 PRO A CA 1
ATOM 1963 C C . PRO A 1 249 ? -2.448 -1.677 2.988 1.00 57.84 249 PRO A C 1
ATOM 1965 O O . PRO A 1 249 ? -3.085 -2.491 3.654 1.00 57.84 249 PRO A O 1
ATOM 1968 N N . LEU A 1 250 ? -1.133 -1.830 2.792 1.00 61.22 250 LEU A N 1
ATOM 1969 C CA . LEU A 1 250 ? -0.338 -2.882 3.436 1.00 61.22 250 LEU A CA 1
ATOM 1970 C C . LEU A 1 250 ? -0.352 -2.796 4.960 1.00 61.22 250 LEU A C 1
ATOM 1972 O O . LEU A 1 250 ? -0.265 -3.820 5.630 1.00 61.22 250 LEU A O 1
ATOM 1976 N N . LEU A 1 251 ? -0.471 -1.585 5.498 1.00 63.62 251 LEU A N 1
ATOM 1977 C CA . LEU A 1 251 ? -0.541 -1.341 6.929 1.00 63.62 251 LEU A CA 1
ATOM 1978 C C . LEU A 1 251 ? -1.964 -1.456 7.472 1.00 63.62 251 LEU A C 1
ATOM 1980 O O . LEU A 1 251 ? -2.109 -1.564 8.679 1.00 63.62 251 LEU A O 1
ATOM 1984 N N . THR A 1 252 ? -3.005 -1.507 6.633 1.00 67.69 252 THR A N 1
ATOM 1985 C CA . THR A 1 252 ? -4.398 -1.625 7.097 1.00 67.69 252 THR A CA 1
ATOM 1986 C C . THR A 1 252 ? -4.611 -2.884 7.931 1.00 67.69 252 THR A C 1
ATOM 1988 O O . THR A 1 252 ? -5.145 -2.792 9.029 1.00 67.69 252 THR A O 1
ATOM 1991 N N . SER A 1 253 ? -4.133 -4.041 7.461 1.00 70.19 253 SER A N 1
ATOM 1992 C CA . SER A 1 253 ? -4.280 -5.307 8.199 1.00 70.19 253 SER A CA 1
ATOM 1993 C C . SER A 1 253 ? -3.539 -5.308 9.544 1.00 70.19 253 SER A C 1
ATOM 1995 O O . SER A 1 253 ? -4.079 -5.763 10.549 1.00 70.19 253 SER A O 1
ATOM 1997 N N . GLU A 1 254 ? -2.336 -4.733 9.591 1.00 72.75 254 GLU A N 1
ATOM 1998 C CA . GLU A 1 254 ? -1.545 -4.618 10.820 1.00 72.75 254 GLU A CA 1
ATOM 1999 C C . GLU A 1 254 ? -2.116 -3.561 11.778 1.00 72.75 254 GLU A C 1
ATOM 2001 O O . GLU A 1 254 ? -2.111 -3.767 12.989 1.00 72.75 254 GLU A O 1
ATOM 2006 N N . ILE A 1 255 ? -2.666 -2.457 11.257 1.00 73.12 255 ILE A N 1
ATOM 2007 C CA . ILE A 1 255 ? -3.389 -1.437 12.033 1.00 73.12 255 ILE A CA 1
ATOM 2008 C C . ILE A 1 255 ? -4.646 -2.043 12.647 1.00 73.12 255 ILE A C 1
ATOM 2010 O O . ILE A 1 255 ? -4.881 -1.852 13.834 1.00 73.12 255 ILE A O 1
ATOM 2014 N N . GLU A 1 256 ? -5.437 -2.793 11.879 1.00 74.12 256 GLU A N 1
ATOM 2015 C CA . GLU A 1 256 ? -6.641 -3.461 12.381 1.00 74.12 256 GLU A CA 1
ATOM 2016 C C . GLU A 1 256 ? -6.312 -4.511 13.437 1.00 74.12 256 GLU A C 1
ATOM 2018 O O . GLU A 1 256 ? -6.976 -4.570 14.471 1.00 74.12 256 GLU A O 1
ATOM 2023 N N . LYS A 1 257 ? -5.261 -5.306 13.215 1.00 80.56 257 LYS A N 1
ATOM 2024 C CA . LYS A 1 257 ? -4.791 -6.288 14.191 1.00 80.56 257 LYS A CA 1
ATOM 2025 C C . LYS A 1 257 ? -4.326 -5.615 15.483 1.00 80.56 257 LYS A C 1
ATOM 2027 O O . LYS A 1 257 ? -4.793 -5.986 16.557 1.00 80.56 257 LYS A O 1
ATOM 2032 N N . ALA A 1 258 ? -3.459 -4.606 15.385 1.00 79.44 258 ALA A N 1
ATOM 2033 C CA . ALA A 1 258 ? -2.975 -3.860 16.544 1.00 79.44 258 ALA A CA 1
ATOM 2034 C C . ALA A 1 258 ? -4.127 -3.163 17.283 1.00 79.44 258 ALA A C 1
ATOM 2036 O O . ALA A 1 258 ? -4.204 -3.230 18.507 1.00 79.44 258 ALA A O 1
ATOM 2037 N N . TRP A 1 259 ? -5.061 -2.559 16.544 1.00 78.12 259 TRP A N 1
ATOM 2038 C CA . TRP A 1 259 ? -6.266 -1.950 17.096 1.00 78.12 259 TRP A CA 1
ATOM 2039 C C . TRP A 1 259 ? -7.117 -2.963 17.854 1.00 78.12 259 TRP A C 1
ATOM 2041 O O . TRP A 1 259 ? -7.491 -2.713 18.997 1.00 78.12 259 TRP A O 1
ATOM 2051 N N . ARG A 1 260 ? -7.383 -4.127 17.257 1.00 83.62 260 ARG A N 1
ATOM 2052 C CA . ARG A 1 260 ? -8.136 -5.202 17.900 1.00 83.62 260 ARG A CA 1
ATOM 2053 C C . ARG A 1 260 ? -7.474 -5.648 19.200 1.00 83.62 260 ARG A C 1
ATOM 2055 O O . ARG A 1 260 ? -8.150 -5.682 20.220 1.00 83.62 260 ARG A O 1
ATOM 2062 N N . GLU A 1 261 ? -6.171 -5.925 19.182 1.00 83.19 261 GLU A N 1
ATOM 2063 C CA . GLU A 1 261 ? -5.421 -6.316 20.383 1.00 83.19 261 GLU A CA 1
ATOM 2064 C C . GLU A 1 261 ? -5.489 -5.243 21.480 1.00 83.19 261 GLU A C 1
ATOM 2066 O O . GLU A 1 261 ? -5.648 -5.564 22.658 1.00 83.19 261 GLU A O 1
ATOM 2071 N N . MET A 1 262 ? -5.378 -3.963 21.108 1.00 80.38 262 MET A N 1
ATOM 2072 C CA . MET A 1 262 ? -5.484 -2.845 22.047 1.00 80.38 262 MET A CA 1
ATOM 2073 C C . MET A 1 262 ? -6.882 -2.759 22.658 1.00 80.38 262 MET A C 1
ATOM 2075 O O . MET A 1 262 ? -7.011 -2.734 23.877 1.00 80.38 262 MET A O 1
ATOM 2079 N N . VAL A 1 263 ? -7.925 -2.764 21.827 1.00 77.69 263 VAL A N 1
ATOM 2080 C CA . VAL A 1 263 ? -9.320 -2.645 22.263 1.00 77.69 263 VAL A CA 1
ATOM 2081 C C . VAL A 1 263 ? -9.733 -3.851 23.113 1.00 77.69 263 VAL A C 1
ATOM 2083 O O . VAL A 1 263 ? -10.300 -3.675 24.188 1.00 77.69 263 VAL A O 1
ATOM 2086 N N . GLU A 1 264 ? -9.400 -5.075 22.699 1.00 81.81 264 GLU A N 1
ATOM 2087 C CA . GLU A 1 264 ? -9.665 -6.281 23.494 1.00 81.81 264 GLU A CA 1
ATOM 2088 C C . GLU A 1 264 ? -8.938 -6.233 24.846 1.00 81.81 264 GLU A C 1
ATOM 2090 O O . GLU A 1 264 ? -9.543 -6.547 25.869 1.00 81.81 264 GLU A O 1
ATOM 2095 N N . SER A 1 265 ? -7.678 -5.781 24.881 1.00 83.06 265 SER A N 1
ATOM 2096 C CA . SER A 1 265 ? -6.919 -5.607 26.126 1.00 83.06 265 SER A CA 1
ATOM 2097 C C . SER A 1 265 ? -7.585 -4.590 27.055 1.00 83.06 265 SER A C 1
ATOM 2099 O O . SER A 1 265 ? -7.841 -4.902 28.221 1.00 83.06 265 SER A O 1
ATOM 2101 N N . THR A 1 266 ? -7.915 -3.407 26.530 1.00 78.88 266 THR A N 1
ATOM 2102 C CA . THR A 1 266 ? -8.576 -2.322 27.266 1.00 78.88 266 THR A CA 1
ATOM 2103 C C . THR A 1 266 ? -9.902 -2.780 27.867 1.00 78.88 266 THR A C 1
ATOM 2105 O O . THR A 1 266 ? -10.125 -2.627 29.064 1.00 78.88 266 THR A O 1
ATOM 2108 N N . PHE A 1 267 ? -10.759 -3.422 27.073 1.00 79.62 267 PHE A N 1
ATOM 2109 C CA . PHE A 1 267 ? -12.107 -3.778 27.511 1.00 79.62 267 PHE A CA 1
ATOM 2110 C C . PHE A 1 267 ? -12.224 -5.153 28.169 1.00 79.62 267 PHE A C 1
ATOM 2112 O O . PHE A 1 267 ? -13.288 -5.465 28.702 1.00 79.62 267 PHE A O 1
ATOM 2119 N N . SER A 1 268 ? -11.166 -5.970 28.179 1.00 83.69 268 SER A N 1
ATOM 2120 C CA . SER A 1 268 ? -11.180 -7.357 28.676 1.00 83.69 268 SER A CA 1
ATOM 2121 C C . SER A 1 268 ? -11.847 -7.514 30.047 1.00 83.69 268 SER A C 1
ATOM 2123 O O . SER A 1 268 ? -12.695 -8.388 30.244 1.00 83.69 268 SER A O 1
ATOM 2125 N N . ARG A 1 269 ? -11.505 -6.636 30.997 1.00 84.12 269 ARG A N 1
ATOM 2126 C CA . ARG A 1 269 ? -12.044 -6.644 32.363 1.00 84.12 269 ARG A CA 1
ATOM 2127 C C . ARG A 1 269 ? -13.538 -6.334 32.384 1.00 84.12 269 ARG A C 1
ATOM 2129 O O . ARG A 1 269 ? -14.310 -7.077 32.987 1.00 84.12 269 ARG A O 1
ATOM 2136 N N . THR A 1 270 ? -13.938 -5.253 31.723 1.00 82.69 270 THR A N 1
ATOM 2137 C CA . THR A 1 270 ? -15.331 -4.796 31.659 1.00 82.69 270 THR A CA 1
ATOM 2138 C C . THR A 1 270 ? -16.201 -5.805 30.916 1.00 82.69 270 THR A C 1
ATOM 2140 O O . THR A 1 270 ? -17.277 -6.159 31.388 1.00 82.69 270 THR A O 1
ATOM 2143 N N . LEU A 1 271 ? -15.701 -6.350 29.807 1.00 86.88 271 LEU A N 1
ATOM 2144 C CA . LEU A 1 271 ? -16.353 -7.398 29.032 1.00 86.88 271 LEU A CA 1
ATOM 2145 C C . LEU A 1 271 ? -16.592 -8.654 29.873 1.00 86.88 271 LEU A C 1
ATOM 2147 O O . LEU A 1 271 ? -17.689 -9.209 29.838 1.00 86.88 271 LEU A O 1
ATOM 2151 N N . LYS A 1 272 ? -15.599 -9.078 30.667 1.00 87.81 272 LYS A N 1
ATOM 2152 C CA . LYS A 1 272 ? -15.737 -10.221 31.576 1.00 87.81 272 LYS A CA 1
ATOM 2153 C C . LYS A 1 272 ? -16.808 -9.971 32.641 1.00 87.81 272 LYS A C 1
ATOM 2155 O O . LYS A 1 272 ? -17.697 -10.803 32.794 1.00 87.81 272 LYS A O 1
ATOM 2160 N N . ARG A 1 273 ? -16.763 -8.817 33.317 1.00 88.69 273 ARG A N 1
ATOM 2161 C CA . ARG A 1 273 ? -17.756 -8.436 34.339 1.00 88.69 273 ARG A CA 1
ATOM 2162 C C . ARG A 1 273 ? -19.175 -8.418 33.781 1.00 88.69 273 ARG A C 1
ATOM 2164 O O . ARG A 1 273 ? -20.083 -8.973 34.388 1.00 88.69 273 ARG A O 1
ATOM 2171 N N . LEU A 1 274 ? -19.364 -7.819 32.607 1.00 88.06 274 LEU A N 1
ATOM 2172 C CA . LEU A 1 274 ? -20.679 -7.764 31.974 1.00 88.06 274 LEU A CA 1
ATOM 2173 C C . LEU A 1 274 ? -21.136 -9.141 31.506 1.00 88.06 274 LEU A C 1
ATOM 2175 O O . LEU A 1 274 ? -22.289 -9.483 31.716 1.00 88.06 274 LEU A O 1
ATOM 2179 N N . SER A 1 275 ? -20.247 -9.965 30.952 1.00 89.75 275 SER A N 1
ATOM 2180 C CA . SER A 1 275 ? -20.582 -11.346 30.574 1.00 89.75 275 SER A CA 1
ATOM 2181 C C . SER A 1 275 ? -21.074 -12.168 31.773 1.00 89.75 275 SER A C 1
ATOM 2183 O O . SER A 1 275 ? -22.026 -12.935 31.655 1.00 89.75 275 SER A O 1
ATOM 2185 N N . GLU A 1 276 ? -20.449 -12.000 32.941 1.00 91.12 276 GLU A N 1
ATOM 2186 C CA . GLU A 1 276 ? -20.898 -12.619 34.195 1.00 91.12 276 GLU A CA 1
ATOM 2187 C C . GLU A 1 276 ? -22.250 -12.050 34.660 1.00 91.12 276 GLU A C 1
ATOM 2189 O O . GLU A 1 276 ? -23.104 -12.814 35.109 1.00 91.12 276 GLU A O 1
ATOM 2194 N N . ALA A 1 277 ? -22.484 -10.747 34.471 1.00 90.00 277 ALA A N 1
ATOM 2195 C CA . ALA A 1 277 ? -23.762 -10.096 34.758 1.00 90.00 277 ALA A CA 1
ATOM 2196 C C . ALA A 1 277 ? -24.910 -10.587 33.856 1.00 90.00 277 ALA A C 1
ATOM 2198 O O . ALA A 1 277 ? -26.009 -10.833 34.341 1.00 90.00 277 ALA A O 1
ATOM 2199 N N . PHE A 1 278 ? -24.667 -10.793 32.555 1.00 89.50 278 PHE A N 1
ATOM 2200 C CA . PHE A 1 278 ? -25.666 -11.391 31.659 1.00 89.50 278 PHE A CA 1
ATOM 2201 C C . PHE A 1 278 ? -26.073 -12.783 32.151 1.00 89.50 278 PHE A C 1
ATOM 2203 O O . PHE A 1 278 ? -27.265 -13.070 32.243 1.00 89.50 278 PHE A O 1
ATOM 2210 N N . LYS A 1 279 ? -25.099 -13.617 32.549 1.00 89.38 279 LYS A N 1
ATOM 2211 C CA . LYS A 1 279 ? -25.384 -14.945 33.116 1.00 89.38 279 LYS A CA 1
ATOM 2212 C C . LYS A 1 279 ? -26.206 -14.868 34.398 1.00 89.38 279 LYS A C 1
ATOM 2214 O O . LYS A 1 279 ? -27.145 -15.641 34.547 1.00 89.38 279 LYS A O 1
ATOM 2219 N N . SER A 1 280 ? -25.850 -13.982 35.332 1.00 90.75 280 SER A N 1
ATOM 2220 C CA . SER A 1 280 ? -26.548 -13.886 36.623 1.00 90.75 280 SER A CA 1
ATOM 2221 C C . SER A 1 280 ? -27.987 -13.388 36.480 1.00 90.75 280 SER A C 1
ATOM 2223 O O . SER A 1 280 ? -28.841 -13.750 37.286 1.00 90.75 280 SER A O 1
ATOM 2225 N N . LEU A 1 281 ? -28.262 -12.618 35.427 1.00 90.31 281 LEU A N 1
ATOM 2226 C CA . LEU A 1 281 ? -29.590 -12.128 35.068 1.00 90.31 281 LEU A CA 1
ATOM 2227 C C . LEU A 1 281 ? -30.347 -13.061 34.098 1.00 90.31 281 LEU A C 1
ATOM 2229 O O . LEU A 1 281 ? -31.388 -12.673 33.577 1.00 90.31 281 LEU A O 1
ATOM 2233 N N . ASN A 1 282 ? -29.862 -14.291 33.877 1.00 89.38 282 ASN A N 1
ATOM 2234 C CA . ASN A 1 282 ? -30.464 -15.308 32.999 1.00 89.38 282 ASN A CA 1
ATOM 2235 C C . ASN A 1 282 ? -30.610 -14.900 31.522 1.00 89.38 282 ASN A C 1
ATOM 2237 O O . ASN A 1 282 ? -31.494 -15.398 30.827 1.00 89.38 282 ASN A O 1
ATOM 2241 N N . TYR A 1 283 ? -29.733 -14.035 31.022 1.00 86.50 283 TYR A N 1
ATOM 2242 C CA . TYR A 1 283 ? -29.622 -13.793 29.588 1.00 86.50 283 TYR A CA 1
ATOM 2243 C C . TYR A 1 283 ? -28.663 -14.797 28.943 1.00 86.50 283 TYR A C 1
ATOM 2245 O O . TYR A 1 283 ? -27.568 -15.063 29.455 1.00 86.50 283 TYR A O 1
ATOM 2253 N N . GLU A 1 284 ? -29.015 -15.273 27.753 1.00 86.94 284 GLU A N 1
ATOM 2254 C CA . GLU A 1 284 ? -28.021 -15.829 26.838 1.00 86.94 284 GLU A CA 1
ATOM 2255 C C . GLU A 1 284 ? -27.179 -14.679 26.273 1.00 86.94 284 GLU A C 1
ATOM 2257 O O . GLU A 1 284 ? -27.699 -13.596 26.004 1.00 86.94 284 GLU A O 1
ATOM 2262 N N . TYR A 1 285 ? -25.872 -14.873 26.091 1.00 89.44 285 TYR A N 1
ATOM 2263 C CA . TYR A 1 285 ? -25.020 -13.817 25.548 1.00 89.44 285 TYR A CA 1
ATOM 2264 C C . TYR A 1 285 ? -23.978 -14.338 24.564 1.00 89.44 285 TYR A C 1
ATOM 2266 O O . TYR A 1 285 ? -23.486 -15.462 24.673 1.00 89.44 285 TYR A O 1
ATOM 2274 N N . ILE A 1 286 ? -23.618 -13.476 23.614 1.00 85.75 286 ILE A N 1
ATOM 2275 C CA . ILE A 1 286 ? -22.589 -13.728 22.605 1.00 85.75 286 ILE A CA 1
ATOM 2276 C C . ILE A 1 286 ? -21.608 -12.562 22.621 1.00 85.75 286 ILE A C 1
ATOM 2278 O O . ILE A 1 286 ? -22.000 -11.406 22.481 1.00 85.75 286 ILE A O 1
ATOM 2282 N N . VAL A 1 287 ? -20.323 -12.879 22.754 1.00 87.00 287 VAL A N 1
ATOM 2283 C CA . VAL A 1 287 ? -19.230 -11.929 22.538 1.00 87.00 287 VAL A CA 1
ATOM 2284 C C . VAL A 1 287 ? -18.736 -12.099 21.109 1.00 87.00 287 VAL A C 1
ATOM 2286 O O . VAL A 1 287 ? -18.333 -13.196 20.722 1.00 87.00 287 VAL A O 1
ATOM 2289 N N . ALA A 1 288 ? -18.741 -11.021 20.335 1.00 84.06 288 ALA A N 1
ATOM 2290 C CA . ALA A 1 288 ? -18.224 -10.994 18.975 1.00 84.06 288 ALA A CA 1
ATO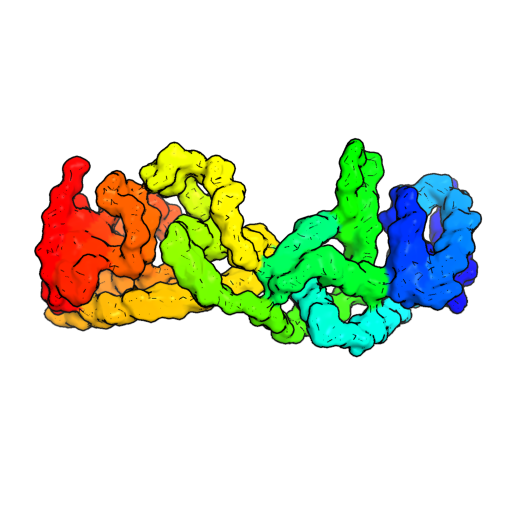M 2291 C C . ALA A 1 288 ? -17.299 -9.792 18.766 1.00 84.06 288 ALA A C 1
ATOM 2293 O O . ALA A 1 288 ? -17.304 -8.837 19.540 1.00 84.06 288 ALA A O 1
ATOM 2294 N N . TYR A 1 289 ? -16.517 -9.834 17.692 1.00 79.56 289 TYR A N 1
ATOM 2295 C CA . TYR A 1 289 ? -15.832 -8.665 17.153 1.00 79.56 289 TYR A CA 1
ATOM 2296 C C . TYR A 1 289 ? -16.458 -8.349 15.800 1.00 79.56 289 TYR A C 1
ATOM 2298 O O . TYR A 1 289 ? -16.408 -9.181 14.891 1.00 79.56 289 TYR A O 1
ATOM 2306 N N . ASP A 1 290 ? -17.076 -7.180 15.674 1.00 72.12 290 ASP A N 1
ATOM 2307 C CA . ASP A 1 290 ? -17.699 -6.770 14.422 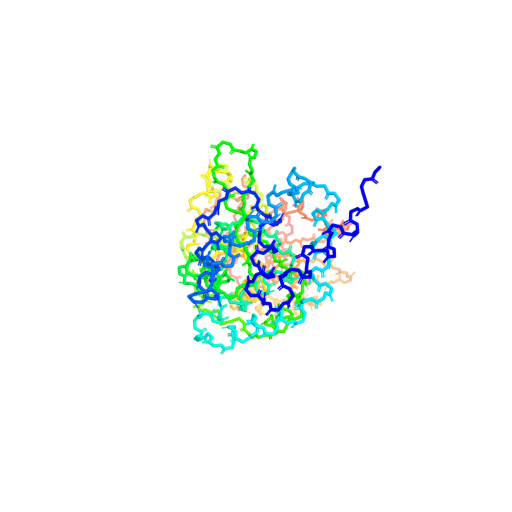1.00 72.12 290 ASP A CA 1
ATOM 2308 C C . ASP A 1 290 ? -16.626 -6.173 13.501 1.00 72.12 290 ASP A C 1
ATOM 2310 O O . ASP A 1 290 ? -15.992 -5.167 13.823 1.00 72.12 290 ASP A O 1
ATOM 2314 N N . ALA A 1 291 ? -16.394 -6.823 12.358 1.00 65.19 291 ALA A N 1
ATOM 2315 C CA . ALA A 1 291 ? -15.353 -6.433 11.410 1.00 65.19 291 ALA A CA 1
ATOM 2316 C C . ALA A 1 291 ? -15.661 -5.119 10.670 1.00 65.19 291 ALA A C 1
ATOM 2318 O O . ALA A 1 291 ? -14.736 -4.461 10.198 1.00 65.19 291 ALA A O 1
ATOM 2319 N N . TYR A 1 292 ? -16.935 -4.722 10.572 1.00 62.44 292 TYR A N 1
ATOM 2320 C CA . TYR A 1 292 ? -17.340 -3.485 9.908 1.00 62.44 292 TYR A CA 1
ATOM 2321 C C . TYR A 1 292 ? -17.073 -2.272 10.802 1.00 62.44 292 TYR A C 1
ATOM 2323 O O . TYR A 1 292 ? -16.456 -1.305 10.358 1.00 62.44 292 TYR A O 1
ATOM 2331 N N . ILE A 1 293 ? -17.472 -2.339 12.076 1.00 64.38 293 ILE A N 1
ATOM 2332 C CA . ILE A 1 293 ? -17.208 -1.260 13.045 1.00 64.38 293 ILE A CA 1
ATOM 2333 C C . ILE A 1 293 ? -15.877 -1.411 13.789 1.00 64.38 293 ILE A C 1
ATOM 2335 O O . ILE A 1 293 ? -15.531 -0.521 14.554 1.00 64.38 293 ILE A O 1
ATOM 2339 N N . LYS A 1 294 ? -15.132 -2.504 13.580 1.00 68.88 294 LYS A N 1
ATOM 2340 C CA . LYS A 1 294 ? -13.806 -2.791 14.164 1.00 68.88 294 LYS A CA 1
ATOM 2341 C C . LYS A 1 294 ? -13.774 -2.706 15.696 1.00 68.88 294 LYS A C 1
ATOM 2343 O O . LYS A 1 294 ? -12.804 -2.213 16.285 1.00 68.88 294 LYS A O 1
ATOM 2348 N N . LEU A 1 295 ? -14.831 -3.186 16.353 1.00 75.06 295 LEU A N 1
ATOM 2349 C CA . LEU A 1 295 ? -15.003 -3.116 17.807 1.00 75.06 295 LEU A CA 1
ATOM 2350 C C . LEU A 1 295 ? -15.629 -4.405 18.374 1.00 75.06 295 LEU A C 1
ATOM 2352 O O . LEU A 1 295 ? -16.416 -5.062 17.686 1.00 75.06 295 LEU A O 1
ATOM 2356 N N . PRO A 1 296 ? -15.328 -4.763 19.637 1.00 77.81 296 PRO A N 1
ATOM 2357 C CA . PRO A 1 296 ? -16.032 -5.814 20.353 1.00 77.81 296 PRO A CA 1
ATOM 2358 C C . PRO A 1 296 ? -17.490 -5.438 20.616 1.00 77.81 296 PRO A C 1
ATOM 2360 O O . PRO A 1 296 ? -17.808 -4.298 20.973 1.00 77.81 296 PRO A O 1
ATOM 2363 N N . VAL A 1 297 ? -18.365 -6.431 20.505 1.00 81.00 297 VAL A N 1
ATOM 2364 C CA . VAL A 1 297 ? -19.795 -6.319 20.777 1.00 81.00 297 VAL A CA 1
ATOM 2365 C C . VAL A 1 297 ? -20.234 -7.477 21.668 1.00 81.00 297 VAL A C 1
ATOM 2367 O O . VAL A 1 297 ? -19.909 -8.636 21.410 1.00 81.00 297 VAL A O 1
ATOM 2370 N N . LEU A 1 298 ? -20.979 -7.159 22.722 1.00 86.00 298 LEU A N 1
ATOM 2371 C CA . LEU A 1 298 ? -21.647 -8.119 23.593 1.00 86.00 298 LEU A CA 1
ATOM 2372 C C . LEU A 1 298 ? -23.147 -8.059 23.327 1.00 86.00 298 LEU A C 1
ATOM 2374 O O . LEU A 1 298 ? -23.799 -7.055 23.611 1.00 86.00 298 LEU A O 1
ATOM 2378 N N . TYR A 1 299 ? -23.680 -9.134 22.766 1.00 83.44 299 TYR A N 1
ATOM 2379 C CA . TYR A 1 299 ? -25.102 -9.307 22.502 1.00 83.44 299 TYR A CA 1
ATOM 2380 C C . TYR A 1 299 ? -25.749 -10.0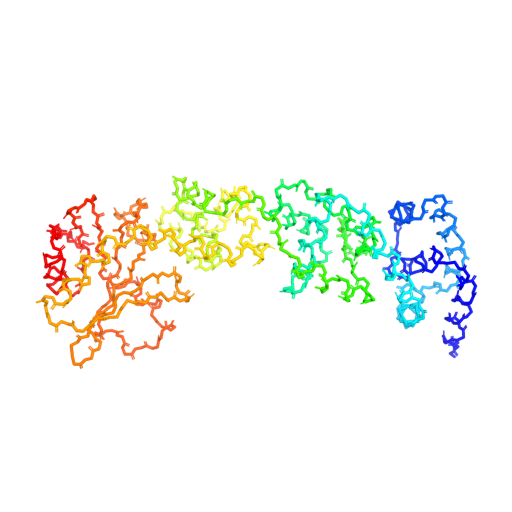63 23.653 1.00 83.44 299 TYR A C 1
ATOM 2382 O O . TYR A 1 299 ? -25.201 -11.072 24.090 1.00 83.44 299 TYR A O 1
ATOM 2390 N N . GLY A 1 300 ? -26.910 -9.601 24.106 1.00 84.00 300 GLY A N 1
ATOM 2391 C CA . GLY A 1 300 ? -27.719 -10.256 25.130 1.00 84.00 300 GLY A CA 1
ATOM 2392 C C . GLY A 1 300 ? -29.097 -10.635 24.610 1.00 84.00 300 GLY A C 1
ATOM 2393 O O . GLY A 1 300 ? -29.737 -9.834 23.922 1.00 84.00 300 GLY A O 1
ATOM 2394 N N . TYR A 1 301 ? -29.554 -11.831 24.968 1.00 81.38 301 TYR A N 1
ATOM 2395 C CA . TYR A 1 301 ? -30.773 -12.452 24.469 1.00 81.38 301 TYR A CA 1
ATOM 2396 C C . TYR A 1 301 ? -31.672 -12.952 25.607 1.00 81.38 301 TYR A C 1
ATOM 2398 O O . TYR A 1 301 ? -31.193 -13.516 26.589 1.00 81.38 301 TYR A O 1
ATOM 2406 N N . SER A 1 302 ? -32.978 -12.754 25.439 1.00 80.31 302 SER A N 1
ATOM 2407 C CA . SER A 1 302 ? -34.062 -13.335 26.238 1.00 80.31 302 SER A CA 1
ATOM 2408 C C . SER A 1 302 ? -35.273 -13.459 25.313 1.00 80.31 302 SER A C 1
ATOM 2410 O O . SER A 1 302 ? -35.851 -12.445 24.926 1.00 80.31 302 SER A O 1
ATOM 2412 N N . ASP A 1 303 ? -35.549 -14.678 24.838 1.00 78.50 303 ASP A N 1
ATOM 2413 C CA . ASP A 1 303 ? -36.546 -14.974 23.790 1.00 78.50 303 ASP A CA 1
ATOM 2414 C C . ASP A 1 303 ? -36.377 -14.151 22.490 1.00 78.50 303 ASP A C 1
ATOM 2416 O O . ASP A 1 303 ? -37.327 -13.856 21.765 1.00 78.50 303 ASP A O 1
ATOM 2420 N N . GLY A 1 304 ? -35.134 -13.771 22.187 1.00 72.75 304 GLY A N 1
ATOM 2421 C CA . GLY A 1 304 ? -34.767 -12.865 21.098 1.00 72.75 304 GLY A CA 1
ATOM 2422 C C . GLY A 1 304 ? -33.643 -11.926 21.524 1.00 72.75 304 GLY A C 1
ATOM 2423 O O . GLY A 1 304 ? -33.259 -11.903 22.691 1.00 72.75 304 GLY A O 1
ATOM 2424 N N . LEU A 1 305 ? -33.070 -11.162 20.590 1.00 73.94 305 LEU A N 1
ATOM 2425 C CA . LEU A 1 305 ? -32.056 -10.164 20.942 1.00 73.94 305 LEU A CA 1
ATOM 2426 C C . LEU A 1 305 ? -32.732 -9.079 21.795 1.00 73.94 305 LEU A C 1
ATOM 2428 O O . LEU A 1 305 ? -33.742 -8.516 21.373 1.00 73.94 305 LEU A O 1
ATOM 2432 N N . VAL A 1 306 ? -32.157 -8.741 22.956 1.00 75.00 306 VAL A N 1
ATOM 2433 C CA . VAL A 1 306 ? -32.650 -7.686 23.874 1.00 75.00 306 VAL A CA 1
ATOM 2434 C C . VAL A 1 306 ? -31.745 -6.452 23.882 1.00 75.00 306 VAL A C 1
ATOM 2436 O O . VAL A 1 306 ? -32.214 -5.309 23.926 1.00 75.00 306 VAL A O 1
ATOM 2439 N N . MET A 1 307 ? -30.431 -6.663 23.805 1.00 76.88 307 MET A N 1
ATOM 2440 C CA . MET A 1 307 ? -29.468 -5.566 23.812 1.00 76.88 307 MET A CA 1
ATOM 2441 C C . MET A 1 307 ? -28.159 -5.920 23.111 1.00 76.88 307 MET A C 1
ATOM 2443 O O . MET A 1 307 ? -27.756 -7.080 23.053 1.00 76.88 307 MET A O 1
ATOM 2447 N N . ALA A 1 308 ? -27.477 -4.890 22.620 1.00 78.19 308 ALA A N 1
ATOM 2448 C CA . ALA A 1 308 ? -26.117 -4.949 22.112 1.00 78.19 308 ALA A CA 1
ATOM 2449 C C . ALA A 1 308 ? -25.272 -3.870 22.801 1.00 78.19 308 ALA A C 1
ATOM 2451 O O . ALA A 1 308 ? -25.617 -2.687 22.782 1.00 78.19 308 ALA A O 1
ATOM 2452 N N . ILE A 1 309 ? -24.161 -4.277 23.407 1.00 78.88 309 ILE A N 1
ATOM 2453 C CA . ILE A 1 309 ? -23.196 -3.391 24.058 1.00 78.88 309 ILE A CA 1
ATOM 2454 C C . ILE A 1 309 ? -21.943 -3.351 23.196 1.00 78.88 309 ILE A C 1
ATOM 2456 O O . ILE A 1 309 ? -21.226 -4.342 23.082 1.00 78.88 309 ILE A O 1
ATOM 2460 N N . ILE A 1 310 ? -21.688 -2.201 22.586 1.00 75.81 310 ILE A N 1
ATOM 2461 C CA . ILE A 1 310 ? -20.500 -1.933 21.783 1.00 75.81 310 ILE A CA 1
ATOM 2462 C C . ILE A 1 310 ? -19.442 -1.324 22.700 1.00 75.81 310 ILE A C 1
ATOM 2464 O O . ILE A 1 310 ? -19.661 -0.279 23.318 1.00 75.81 310 ILE A O 1
ATOM 2468 N N . PHE A 1 311 ? -18.284 -1.970 22.765 1.00 74.81 311 PHE A N 1
ATOM 2469 C CA . PHE A 1 311 ? -17.141 -1.509 23.543 1.00 74.81 311 PHE A CA 1
ATOM 2470 C C . PHE A 1 311 ? -16.332 -0.576 22.664 1.00 74.81 311 PHE A C 1
ATOM 2472 O O . PHE A 1 311 ? -15.660 -1.029 21.739 1.00 74.81 311 PHE A O 1
ATOM 2479 N N . MET A 1 312 ? -16.449 0.729 22.898 1.00 69.75 312 MET A N 1
ATOM 2480 C CA . MET A 1 312 ? -15.847 1.719 22.019 1.00 69.75 312 MET A CA 1
ATOM 2481 C C . MET A 1 312 ? -15.033 2.742 22.802 1.00 69.75 312 MET A C 1
ATOM 2483 O O . MET A 1 312 ? -15.520 3.277 23.794 1.00 69.75 312 MET A O 1
ATOM 2487 N N . PRO A 1 313 ? -13.825 3.098 22.347 1.00 61.53 313 PRO A N 1
ATOM 2488 C CA . PRO A 1 313 ? -13.163 4.275 22.880 1.00 61.53 313 PRO A CA 1
ATOM 2489 C C . PRO A 1 313 ? -14.047 5.502 22.597 1.00 61.53 313 PRO A C 1
ATOM 2491 O O . PRO A 1 313 ? -14.427 5.736 21.448 1.00 61.53 313 PRO A O 1
ATOM 2494 N N . ALA A 1 314 ? -14.438 6.263 23.623 1.00 55.81 314 ALA A N 1
ATOM 2495 C CA . ALA A 1 314 ? -15.388 7.366 23.463 1.00 55.81 314 ALA A CA 1
ATOM 2496 C C . ALA A 1 314 ? -14.823 8.466 22.551 1.00 55.81 314 ALA A C 1
ATOM 2498 O O . ALA A 1 314 ? -13.997 9.281 22.959 1.00 55.81 314 ALA A O 1
ATOM 2499 N N . ILE A 1 315 ? -15.341 8.499 21.324 1.00 50.34 315 ILE A N 1
ATOM 2500 C CA . ILE A 1 315 ? -15.259 9.600 20.359 1.00 50.34 315 ILE A CA 1
ATOM 2501 C C . ILE A 1 315 ? -16.682 9.881 19.856 1.00 50.34 315 ILE A C 1
ATOM 2503 O O . ILE A 1 315 ? -16.943 9.914 18.660 1.00 50.34 315 ILE A O 1
ATOM 2507 N N . LEU A 1 316 ? -17.658 9.978 20.762 1.00 43.75 316 LEU A N 1
ATOM 2508 C CA . LEU A 1 316 ? -19.023 10.378 20.410 1.00 43.75 316 LEU A CA 1
ATOM 2509 C C . LEU A 1 316 ? -19.240 11.855 20.748 1.00 43.75 316 LEU A C 1
ATOM 2511 O O . LEU A 1 316 ? -18.633 12.363 21.692 1.00 43.75 316 LEU A O 1
ATOM 2515 N N . PRO A 1 317 ? -20.110 12.560 20.006 1.00 41.00 317 PRO A N 1
ATOM 2516 C CA . PRO A 1 317 ? -20.285 13.991 20.118 1.00 41.00 317 PRO A CA 1
ATOM 2517 C C . PRO A 1 317 ? -21.298 14.254 21.233 1.00 41.00 317 PRO A C 1
ATOM 2519 O O . PRO A 1 317 ? -22.423 14.673 20.984 1.00 41.00 317 PRO A O 1
ATOM 2522 N N . LEU A 1 318 ? -20.930 13.955 22.477 1.00 40.97 318 LEU A N 1
ATOM 2523 C CA . LEU A 1 318 ? -21.640 14.509 23.619 1.00 40.97 318 LEU A CA 1
ATOM 2524 C C . LEU A 1 318 ? -20.925 15.796 24.004 1.00 40.97 318 LEU A C 1
ATOM 2526 O O . LEU A 1 318 ? -19.740 15.775 24.328 1.00 40.97 318 LEU A O 1
ATOM 2530 N N . ALA A 1 319 ? -21.654 16.914 24.018 1.00 41.06 319 ALA A N 1
ATOM 2531 C CA . ALA A 1 319 ? -21.145 18.222 24.441 1.00 41.06 319 ALA A CA 1
ATOM 2532 C C . ALA A 1 319 ? -20.440 18.191 25.820 1.00 41.06 319 ALA A C 1
ATOM 2534 O O . ALA A 1 319 ? -19.643 19.083 26.125 1.00 41.06 319 ALA A O 1
ATOM 2535 N N . HIS A 1 320 ? -20.706 17.145 26.613 1.00 38.03 320 HIS A N 1
ATOM 2536 C CA . HIS A 1 320 ? -20.241 16.934 27.981 1.00 38.03 320 HIS A CA 1
ATOM 2537 C C . HIS A 1 320 ? -19.068 15.945 28.128 1.00 38.03 320 HIS A C 1
ATOM 2539 O O . HIS A 1 320 ? -18.383 16.003 29.144 1.00 38.03 320 HIS A O 1
ATOM 2545 N N . ILE A 1 321 ? -18.777 15.091 27.135 1.00 38.75 321 ILE A N 1
ATOM 2546 C CA . ILE A 1 321 ? -17.642 14.148 27.180 1.00 38.75 321 ILE A CA 1
ATOM 2547 C C . ILE A 1 321 ? -16.614 14.597 26.142 1.00 38.75 321 ILE A C 1
ATOM 2549 O O . ILE A 1 321 ? -16.543 14.096 25.025 1.00 38.75 321 ILE A O 1
ATOM 2553 N N . ARG A 1 322 ? -15.836 15.621 26.504 1.00 39.69 322 ARG A N 1
ATOM 2554 C CA . ARG A 1 322 ? -14.778 16.195 25.648 1.00 39.69 322 ARG A CA 1
ATOM 2555 C C . ARG A 1 322 ? -13.449 15.441 25.727 1.00 39.69 322 ARG A C 1
ATOM 2557 O O . ARG A 1 322 ? -12.454 15.892 25.167 1.00 39.69 322 ARG A O 1
ATOM 2564 N N . SER A 1 323 ? -13.417 14.323 26.438 1.00 41.34 323 SER A N 1
ATOM 2565 C CA . SER A 1 323 ? -12.226 13.517 26.665 1.00 41.34 323 SER A CA 1
ATOM 2566 C C . SER A 1 323 ? -12.387 12.160 26.006 1.00 41.34 323 SER A C 1
ATOM 2568 O O . SER A 1 323 ? -13.441 11.535 26.122 1.00 41.34 323 SER A O 1
ATOM 2570 N N . PHE A 1 324 ? -11.308 11.682 25.385 1.00 44.84 324 PHE A N 1
ATOM 2571 C CA . PHE A 1 324 ? -11.125 10.253 25.181 1.00 44.84 324 PHE A CA 1
ATOM 2572 C C . PHE A 1 324 ? -11.466 9.531 26.473 1.00 44.84 324 PHE A C 1
ATOM 2574 O O . PHE A 1 324 ? -10.895 9.860 27.517 1.00 44.84 324 PHE A O 1
ATOM 2581 N N . SER A 1 325 ? -12.350 8.546 26.413 1.00 55.72 325 SER A N 1
ATOM 2582 C CA . SER A 1 325 ? -12.317 7.521 27.436 1.00 55.72 325 SER A CA 1
ATOM 2583 C C . SER A 1 325 ? -12.050 6.175 26.792 1.00 55.72 325 SER A C 1
ATOM 2585 O O . SER A 1 325 ? -12.840 5.760 25.940 1.00 55.72 325 SER A O 1
ATOM 2587 N N . PRO A 1 326 ? -10.970 5.492 27.204 1.00 54.00 326 PRO A N 1
ATOM 2588 C CA . PRO A 1 326 ? -10.718 4.127 26.779 1.00 54.00 326 PRO A CA 1
ATOM 2589 C C . PRO A 1 326 ? -11.799 3.155 27.275 1.00 54.00 326 PRO A C 1
ATOM 2591 O O . PRO A 1 326 ? -11.899 2.079 26.711 1.00 54.00 326 PRO A O 1
ATOM 2594 N N . ASP A 1 327 ? -12.648 3.543 28.237 1.00 63.09 327 ASP A N 1
ATOM 2595 C CA . ASP A 1 327 ? -13.617 2.662 28.897 1.00 63.09 327 ASP A CA 1
ATOM 2596 C C . ASP A 1 327 ? -15.072 3.122 28.701 1.00 63.09 327 ASP A C 1
ATOM 2598 O O . ASP A 1 327 ? -15.879 3.159 29.634 1.00 63.09 327 ASP A O 1
ATOM 2602 N N . ALA A 1 328 ? -15.428 3.521 27.480 1.00 68.19 328 ALA A N 1
ATOM 2603 C CA . ALA A 1 328 ? -16.811 3.840 27.147 1.00 68.19 328 ALA A CA 1
ATOM 2604 C C . ALA A 1 328 ? -17.541 2.661 26.493 1.00 68.19 328 ALA A C 1
ATOM 2606 O O . ALA A 1 328 ? -17.001 1.879 25.711 1.00 68.19 328 ALA A O 1
ATOM 2607 N N . LEU A 1 329 ? -18.819 2.549 26.823 1.00 69.44 329 LEU A N 1
ATOM 2608 C CA . LEU A 1 329 ? -19.733 1.533 26.340 1.00 69.44 329 LEU A CA 1
ATOM 2609 C C . LEU A 1 329 ? -20.904 2.241 25.674 1.00 69.44 329 LEU A C 1
ATOM 2611 O O . LEU A 1 329 ? -21.546 3.111 26.268 1.00 69.44 329 LEU A O 1
ATOM 2615 N N . LYS A 1 330 ? -21.206 1.854 24.441 1.00 72.38 330 LYS A N 1
ATOM 2616 C CA . LYS A 1 330 ? -22.415 2.287 23.749 1.00 72.38 330 LYS A CA 1
ATOM 2617 C C . LYS A 1 330 ? -23.427 1.157 23.783 1.00 72.38 330 LYS A C 1
ATOM 2619 O O . LYS A 1 330 ? -23.128 0.055 23.338 1.00 72.38 330 LYS A O 1
ATOM 2624 N N . VAL A 1 331 ? -24.616 1.426 24.305 1.00 65.06 331 VAL A N 1
ATOM 2625 C CA . VAL A 1 331 ? -25.638 0.405 24.543 1.00 65.06 331 VAL A CA 1
ATOM 2626 C C . VAL A 1 331 ? -26.844 0.660 23.657 1.00 65.06 331 VAL A C 1
ATOM 2628 O O . VAL A 1 331 ? -27.463 1.723 23.717 1.00 65.06 331 VAL A O 1
ATOM 2631 N N . ILE A 1 332 ? -27.180 -0.330 22.836 1.00 65.12 332 ILE A N 1
ATOM 2632 C CA . ILE A 1 332 ? -28.304 -0.312 21.904 1.00 65.12 332 ILE A CA 1
ATOM 2633 C C . ILE A 1 332 ? -29.327 -1.347 22.371 1.00 65.12 332 ILE A C 1
ATOM 2635 O O . ILE A 1 332 ? -28.993 -2.515 22.551 1.00 65.12 332 ILE A O 1
ATOM 2639 N N . PHE A 1 333 ? -30.577 -0.922 22.545 1.00 60.97 333 PHE A N 1
ATOM 2640 C CA . PHE A 1 333 ? -31.693 -1.797 22.906 1.00 60.97 333 PHE A CA 1
ATOM 2641 C C . PHE A 1 333 ? -32.517 -2.175 21.675 1.00 60.97 333 PHE A C 1
ATOM 2643 O O . PHE A 1 333 ? -32.662 -1.392 20.734 1.00 60.97 333 PHE A O 1
ATOM 2650 N N . THR A 1 334 ? -33.055 -3.391 21.670 1.00 50.12 334 THR A N 1
ATOM 2651 C CA . THR A 1 334 ? -33.572 -4.037 20.452 1.00 50.12 334 THR A CA 1
ATOM 2652 C C . THR A 1 334 ? -34.964 -3.641 20.032 1.00 50.12 334 THR A C 1
ATOM 2654 O O . THR A 1 334 ? -35.337 -3.924 18.894 1.00 50.12 334 THR A O 1
ATOM 2657 N N . TYR A 1 335 ? -35.668 -2.860 20.851 1.00 49.41 335 TYR A N 1
ATOM 2658 C CA . TYR A 1 335 ? -36.855 -2.126 20.411 1.00 49.41 335 TYR A CA 1
ATOM 2659 C C . TYR A 1 335 ? -36.585 -1.289 19.133 1.00 49.41 335 TYR A C 1
ATOM 2661 O O . TYR A 1 335 ? -37.528 -0.968 18.418 1.00 49.41 335 TYR A O 1
ATOM 2669 N N . ASN A 1 336 ? -35.307 -1.023 18.797 1.00 44.53 336 ASN A N 1
ATOM 2670 C CA . ASN A 1 336 ? -34.843 -0.311 17.599 1.00 44.53 336 ASN A CA 1
ATOM 2671 C C . ASN A 1 336 ? -33.992 -1.146 16.598 1.00 44.53 336 ASN A C 1
ATOM 2673 O O . ASN A 1 336 ? -33.442 -0.565 15.665 1.00 44.53 336 ASN A O 1
ATOM 2677 N N . LEU A 1 337 ? -33.840 -2.474 16.755 1.00 44.69 337 LEU A N 1
ATOM 2678 C CA . LEU A 1 337 ? -32.933 -3.310 15.926 1.00 44.69 337 LEU A CA 1
ATOM 2679 C C . LEU A 1 337 ? -33.619 -4.124 14.808 1.00 44.69 337 LEU A C 1
ATOM 2681 O O . LEU A 1 337 ? -32.949 -4.874 14.104 1.00 44.69 337 LEU A O 1
ATOM 2685 N N . ASN A 1 338 ? -34.918 -3.922 14.561 1.00 44.62 338 ASN A N 1
ATOM 2686 C CA . ASN A 1 338 ? -35.632 -4.497 13.403 1.00 44.62 338 ASN A CA 1
ATOM 2687 C C . ASN A 1 338 ? -35.257 -3.843 12.053 1.00 44.62 338 ASN A C 1
ATOM 2689 O O . ASN A 1 338 ? -36.015 -3.914 11.087 1.00 44.62 338 ASN A O 1
ATOM 2693 N N . VAL A 1 339 ? -34.102 -3.185 11.980 1.00 39.66 339 VAL A N 1
ATOM 2694 C CA . VAL A 1 339 ? -33.671 -2.362 10.852 1.00 39.66 339 VAL A CA 1
ATOM 2695 C C . VAL A 1 339 ? -32.276 -2.834 10.410 1.00 39.66 339 VAL A C 1
ATOM 2697 O O . VAL A 1 339 ? -31.434 -3.074 11.279 1.00 39.66 339 VAL A O 1
ATOM 2700 N N . PRO A 1 340 ? -32.003 -3.022 9.101 1.00 34.75 340 PRO A N 1
ATOM 2701 C CA . PRO A 1 340 ? -30.741 -3.594 8.629 1.00 34.75 340 PRO A CA 1
ATOM 2702 C C . PRO A 1 340 ? -29.489 -2.853 9.145 1.00 34.75 340 PRO A C 1
ATOM 2704 O O . PRO A 1 340 ? -29.533 -1.635 9.329 1.00 34.75 340 PRO A O 1
ATOM 2707 N N . PRO A 1 341 ? -28.331 -3.536 9.290 1.00 40.16 341 PRO A N 1
ATOM 2708 C CA . PRO A 1 341 ? -27.102 -2.981 9.882 1.00 40.16 341 PRO A CA 1
ATOM 2709 C C . PRO A 1 341 ? -26.596 -1.663 9.270 1.00 40.16 341 PRO A C 1
ATOM 2711 O O . PRO A 1 341 ? -25.934 -0.883 9.947 1.00 40.16 341 PRO A O 1
ATOM 2714 N N . GLN A 1 342 ? -26.919 -1.380 8.004 1.00 36.59 342 GLN A N 1
ATOM 2715 C CA . GLN A 1 342 ? -26.535 -0.132 7.330 1.00 36.59 342 GLN A CA 1
ATOM 2716 C C . GLN A 1 342 ? -27.347 1.094 7.790 1.00 36.59 342 GLN A C 1
ATOM 2718 O O . GLN A 1 342 ? -26.849 2.214 7.712 1.00 36.59 342 GLN A O 1
ATOM 2723 N N . GLU A 1 343 ? -28.548 0.907 8.343 1.00 36.78 343 GLU A N 1
ATOM 2724 C CA . GLU A 1 343 ? -29.370 1.985 8.917 1.00 36.78 343 GLU A CA 1
ATOM 2725 C C . GLU A 1 343 ? -29.045 2.243 10.407 1.00 36.78 343 GLU A C 1
ATOM 2727 O O . GLU A 1 343 ? -29.390 3.293 10.957 1.00 36.78 343 GLU A O 1
ATOM 2732 N N . ALA A 1 344 ? -28.273 1.353 11.047 1.00 40.28 344 ALA A N 1
ATOM 2733 C CA . ALA A 1 344 ? -27.822 1.476 12.438 1.00 40.28 344 ALA A CA 1
ATOM 2734 C C . ALA A 1 344 ? -26.894 2.686 12.689 1.00 40.28 344 ALA A C 1
ATOM 2736 O O . ALA A 1 344 ? -26.781 3.159 13.821 1.00 40.28 344 ALA A O 1
ATOM 2737 N N . LEU A 1 345 ? -26.286 3.264 11.644 1.00 37.50 345 LEU A N 1
ATOM 2738 C CA . LEU A 1 345 ? -25.523 4.517 11.741 1.00 37.50 345 LEU A CA 1
ATOM 2739 C C . LEU A 1 345 ? -26.402 5.722 12.127 1.00 37.50 345 LEU A C 1
ATOM 2741 O O . LEU A 1 345 ? -25.927 6.610 12.832 1.00 37.50 345 LEU A O 1
ATOM 2745 N N . ASN A 1 346 ? -27.694 5.731 11.771 1.00 36.91 346 ASN A N 1
ATOM 2746 C CA . ASN A 1 346 ? -28.640 6.743 12.264 1.00 36.91 346 ASN A CA 1
ATOM 2747 C C . ASN A 1 346 ? -29.063 6.473 13.722 1.00 36.91 346 ASN A C 1
ATOM 2749 O O . ASN A 1 346 ? -29.280 7.415 14.486 1.00 36.91 346 ASN A O 1
ATOM 2753 N N . VAL A 1 347 ? -29.078 5.204 14.149 1.00 40.47 347 VAL A N 1
ATOM 2754 C CA . VAL A 1 347 ? -29.337 4.785 15.543 1.00 40.47 347 VAL A CA 1
ATOM 2755 C C . VAL A 1 347 ? -28.196 5.199 16.485 1.00 40.47 347 VAL A C 1
ATOM 2757 O O . VAL A 1 347 ? -28.423 5.449 17.670 1.00 40.47 347 VAL A O 1
ATOM 2760 N N . LEU A 1 348 ? -26.977 5.415 15.968 1.00 41.47 348 LEU A N 1
ATOM 2761 C CA . LEU A 1 348 ? -25.848 5.947 16.746 1.00 41.47 348 LEU A CA 1
ATOM 2762 C C . LEU A 1 348 ? -26.118 7.333 17.367 1.00 41.47 348 LEU A C 1
ATOM 2764 O O . LEU A 1 348 ? -25.378 7.712 18.278 1.00 41.47 348 LEU A O 1
ATOM 2768 N N . ARG A 1 349 ? -27.141 8.072 16.913 1.00 42.78 349 ARG A N 1
ATOM 2769 C CA . ARG A 1 349 ? -27.568 9.360 17.489 1.00 42.78 349 ARG A CA 1
ATOM 2770 C C . ARG A 1 349 ? -28.535 9.230 18.683 1.00 42.78 349 ARG A C 1
ATOM 2772 O O . ARG A 1 349 ? -28.795 10.243 19.329 1.00 42.78 349 ARG A O 1
ATOM 2779 N N . LEU A 1 350 ? -29.053 8.033 18.996 1.00 45.75 350 LEU A N 1
ATOM 2780 C CA . LEU A 1 350 ? -30.153 7.836 19.966 1.00 45.75 350 LEU A CA 1
ATOM 2781 C C . LEU A 1 350 ? -29.883 6.822 21.096 1.00 45.75 350 LEU A C 1
ATOM 2783 O O . LEU A 1 350 ? -30.736 6.621 21.953 1.00 45.75 350 LEU A O 1
ATOM 2787 N N . SER A 1 351 ? -28.710 6.201 21.151 1.00 58.62 351 SER A N 1
ATOM 2788 C CA . SER A 1 351 ? -28.396 5.137 22.118 1.00 58.62 351 SER A CA 1
ATOM 2789 C C . SER A 1 351 ? -27.820 5.642 23.449 1.00 58.62 351 SER A C 1
ATOM 2791 O O . SER A 1 351 ? -27.055 6.610 23.467 1.00 58.62 351 SER A O 1
ATOM 2793 N N . SER A 1 352 ? -28.092 4.910 24.529 1.00 63.00 352 SER A N 1
ATOM 2794 C CA . SER A 1 352 ? -27.526 5.132 25.863 1.00 63.00 352 SER A CA 1
ATOM 2795 C C . SER A 1 352 ? -26.006 4.906 25.880 1.00 63.00 352 SER A C 1
ATOM 2797 O O . SER A 1 352 ? -25.497 3.973 25.258 1.00 63.00 352 SER A O 1
ATOM 2799 N N . ILE A 1 353 ? -25.264 5.762 26.582 1.00 70.12 353 ILE A N 1
ATOM 2800 C CA . ILE A 1 353 ? -23.806 5.673 26.749 1.00 70.12 353 ILE A CA 1
ATOM 2801 C C . ILE A 1 353 ? -23.504 5.427 28.223 1.00 70.12 353 ILE A C 1
ATOM 2803 O O . ILE A 1 353 ? -23.985 6.157 29.083 1.00 70.12 353 ILE A O 1
ATOM 2807 N N . ALA A 1 354 ? -22.690 4.422 28.513 1.00 70.38 354 ALA A N 1
ATOM 2808 C CA . ALA A 1 354 ? -22.161 4.154 29.841 1.00 70.38 354 ALA A CA 1
ATOM 2809 C C . ALA A 1 354 ? -20.644 4.358 29.815 1.00 70.38 354 ALA A C 1
ATOM 2811 O O . ALA A 1 354 ? -19.935 3.726 29.041 1.00 70.38 354 ALA A O 1
ATOM 2812 N N . TRP A 1 355 ? -20.143 5.268 30.637 1.00 73.12 355 TRP A N 1
ATOM 2813 C CA . TRP A 1 355 ? -18.727 5.580 30.747 1.00 73.12 355 TRP A CA 1
ATOM 2814 C C . TRP A 1 355 ? -18.174 5.029 32.059 1.00 73.12 355 TRP A C 1
ATOM 2816 O O . TRP A 1 355 ? -18.572 5.487 33.126 1.00 73.12 355 TRP A O 1
ATOM 2826 N N . VAL A 1 356 ? -17.259 4.062 31.997 1.00 70.56 356 VAL A N 1
ATOM 2827 C CA . VAL A 1 356 ? -16.591 3.534 33.189 1.00 70.56 356 VAL A CA 1
ATOM 2828 C C . VAL A 1 356 ? -15.485 4.507 33.611 1.00 70.56 356 VAL A C 1
ATOM 2830 O O . VAL A 1 356 ? -14.570 4.817 32.848 1.00 70.56 356 VAL A O 1
ATOM 2833 N N . ARG A 1 357 ? -15.575 5.024 34.836 1.00 70.44 357 ARG A N 1
ATOM 2834 C CA . ARG A 1 357 ? -14.599 5.929 35.440 1.00 70.44 357 ARG A CA 1
ATOM 2835 C C . ARG A 1 357 ? -13.774 5.163 36.474 1.00 70.44 357 ARG A C 1
ATOM 2837 O O . ARG A 1 357 ? -14.219 4.932 37.598 1.00 70.44 357 ARG A O 1
ATOM 2844 N N . GLY A 1 358 ? -12.544 4.815 36.102 1.00 68.50 358 GLY A N 1
ATOM 2845 C CA . GLY A 1 358 ? -11.685 3.967 36.931 1.00 68.50 358 GLY A CA 1
ATOM 2846 C C . GLY A 1 358 ? -12.202 2.528 36.976 1.00 68.50 358 GLY A C 1
ATOM 2847 O O . GLY A 1 358 ? -12.759 2.044 35.998 1.00 68.50 358 GLY A O 1
ATOM 2848 N N . ASP A 1 359 ? -12.032 1.852 38.112 1.00 68.50 359 ASP A N 1
ATOM 2849 C CA . ASP A 1 359 ? -12.298 0.410 38.214 1.00 68.50 359 ASP A CA 1
ATOM 2850 C C . ASP A 1 359 ? -13.686 0.042 38.745 1.00 68.50 359 ASP A C 1
ATOM 2852 O O . ASP A 1 359 ? -14.035 -1.138 38.740 1.00 68.50 359 ASP A O 1
ATOM 2856 N N . GLU A 1 360 ? -14.484 1.002 39.214 1.00 75.25 360 GLU A N 1
ATOM 2857 C CA . GLU A 1 360 ? -15.713 0.698 39.963 1.00 75.25 360 GLU A CA 1
ATOM 2858 C C . GLU A 1 360 ? -16.911 1.572 39.594 1.00 75.25 360 GLU A C 1
ATOM 2860 O O . GLU A 1 360 ? -18.042 1.112 39.715 1.00 75.25 360 GLU A O 1
ATOM 2865 N N . GLU A 1 361 ? -16.710 2.811 39.143 1.00 82.50 361 GLU A N 1
ATOM 2866 C CA . GLU A 1 361 ? -17.807 3.748 38.884 1.00 82.50 361 GLU A CA 1
ATOM 2867 C C . GLU A 1 361 ? -18.181 3.771 37.400 1.00 82.50 361 GLU A C 1
ATOM 2869 O O . GLU A 1 361 ? -17.313 3.735 36.534 1.00 82.50 361 GLU A O 1
ATOM 2874 N N . VAL A 1 362 ? -19.476 3.861 37.093 1.00 80.38 362 VAL A N 1
ATOM 2875 C CA . VAL A 1 362 ? -19.985 4.023 35.727 1.00 80.38 362 VAL A CA 1
ATOM 2876 C C . VAL A 1 362 ? -20.951 5.185 35.668 1.00 80.38 362 VAL A C 1
ATOM 2878 O O . VAL A 1 362 ? -21.970 5.186 36.352 1.00 80.38 362 VAL A O 1
ATOM 2881 N N . VAL A 1 363 ? -20.663 6.150 34.803 1.00 78.19 363 VAL A N 1
ATOM 2882 C CA . VAL A 1 363 ? -21.544 7.274 34.506 1.00 78.19 363 VAL A CA 1
ATOM 2883 C C . VAL A 1 363 ? -22.435 6.918 33.321 1.00 78.19 363 VAL A C 1
ATOM 2885 O O . VAL A 1 363 ? -21.936 6.668 32.227 1.00 78.19 363 VAL A O 1
ATOM 2888 N N . VAL A 1 364 ? -23.750 6.898 33.517 1.00 73.94 364 VAL A N 1
ATOM 2889 C CA . VAL A 1 364 ? -24.716 6.536 32.471 1.00 73.94 364 VAL A CA 1
ATOM 2890 C C . VAL A 1 364 ? -25.449 7.770 31.957 1.00 73.94 364 VAL A C 1
ATOM 2892 O O . VAL A 1 364 ? -26.045 8.525 32.723 1.00 73.94 364 VAL A O 1
ATOM 2895 N N . TYR A 1 365 ? -25.442 7.913 30.636 1.00 72.50 365 TYR A N 1
ATOM 2896 C CA . TYR A 1 365 ? -26.198 8.873 29.844 1.00 72.50 365 TYR A CA 1
ATOM 2897 C C . TYR A 1 365 ? -27.212 8.095 29.009 1.00 72.50 365 TYR A C 1
ATOM 2899 O O . TYR A 1 365 ? -26.906 7.649 27.904 1.00 72.50 365 TYR A O 1
ATOM 2907 N N . ALA A 1 366 ? -28.412 7.889 29.541 1.00 66.06 366 ALA A N 1
ATOM 2908 C CA . ALA A 1 366 ? -29.444 7.103 28.875 1.00 66.06 366 ALA A CA 1
ATOM 2909 C C . ALA A 1 366 ? -30.693 7.943 28.616 1.00 66.06 366 ALA A C 1
ATOM 2911 O O . ALA A 1 366 ? -31.170 8.629 29.518 1.00 66.06 366 ALA A O 1
ATOM 2912 N N . LYS A 1 367 ? -31.229 7.853 27.394 1.00 63.56 367 LYS A N 1
ATOM 2913 C CA . LYS A 1 367 ? -32.584 8.329 27.071 1.00 63.56 367 LYS A CA 1
ATOM 2914 C C . LYS A 1 367 ? -33.623 7.214 27.215 1.00 63.56 367 LYS A C 1
ATOM 2916 O O . LYS A 1 367 ? -34.747 7.480 27.617 1.00 63.56 367 LYS A O 1
ATOM 2921 N N . GLU A 1 368 ? -33.228 5.970 26.940 1.00 65.06 368 GLU A N 1
ATOM 2922 C CA . GLU A 1 368 ? -34.085 4.778 26.961 1.00 65.06 368 GLU A CA 1
ATOM 2923 C C . GLU A 1 368 ? -33.339 3.582 27.576 1.00 65.06 368 GLU A C 1
ATOM 2925 O O . GLU A 1 368 ? -32.104 3.537 27.588 1.00 65.06 368 GLU A O 1
ATOM 2930 N N . GLY A 1 369 ? -34.083 2.607 28.110 1.00 70.25 369 GLY A N 1
ATOM 2931 C CA . GLY A 1 369 ? -33.513 1.365 28.653 1.00 70.25 369 GLY A CA 1
ATOM 2932 C C . GLY A 1 369 ? -32.623 1.539 29.892 1.00 70.25 369 GLY A C 1
ATOM 2933 O O . GLY A 1 369 ? -31.887 0.619 30.240 1.00 70.25 369 GLY A O 1
ATOM 2934 N N . LEU A 1 370 ? -32.687 2.695 30.573 1.00 76.50 370 LEU A N 1
ATOM 2935 C CA . LEU A 1 370 ? -31.854 3.008 31.743 1.00 76.50 370 LEU A CA 1
ATOM 2936 C C . LEU A 1 370 ? -31.980 1.953 32.848 1.00 76.50 370 LEU A C 1
ATOM 2938 O O . LEU A 1 370 ? -30.961 1.529 33.372 1.00 76.50 370 LEU A O 1
ATOM 2942 N N . ALA A 1 371 ? -33.199 1.511 33.172 1.00 80.62 371 ALA A N 1
ATOM 2943 C CA . ALA A 1 371 ? -33.425 0.537 34.242 1.00 80.62 371 ALA A CA 1
ATOM 2944 C C . ALA A 1 371 ? -32.712 -0.799 33.968 1.00 80.62 371 ALA A C 1
ATOM 2946 O O . ALA A 1 371 ? -32.010 -1.312 34.833 1.00 80.62 371 ALA A O 1
ATOM 2947 N N . VAL A 1 372 ? -32.828 -1.306 32.736 1.00 80.12 372 VAL A N 1
ATOM 2948 C CA . VAL A 1 372 ? -32.177 -2.550 32.297 1.00 80.12 372 VAL A CA 1
ATOM 2949 C C . VAL A 1 372 ? -30.654 -2.391 32.288 1.00 80.12 372 VAL A C 1
ATOM 2951 O O . VAL A 1 372 ? -29.927 -3.276 32.733 1.00 80.12 372 VAL A O 1
ATOM 2954 N N . LEU A 1 373 ? -30.157 -1.243 31.814 1.00 80.81 373 LEU A N 1
ATOM 2955 C CA . LEU A 1 373 ? -28.725 -0.943 31.814 1.00 80.81 373 LEU A CA 1
ATOM 2956 C C . LEU A 1 373 ? -28.163 -0.842 33.235 1.00 80.81 373 LEU A C 1
ATOM 2958 O O . LEU A 1 373 ? -27.098 -1.376 33.523 1.00 80.81 373 LEU A O 1
ATOM 2962 N N . GLU A 1 374 ? -28.866 -0.149 34.124 1.00 86.31 374 GLU A N 1
ATOM 2963 C CA . GLU A 1 374 ? -28.466 0.039 35.513 1.00 86.31 374 GLU A CA 1
ATOM 2964 C C . GLU A 1 374 ? -28.441 -1.291 36.272 1.00 86.31 374 GLU A C 1
ATOM 2966 O O . GLU A 1 374 ? -27.486 -1.549 37.003 1.00 86.31 374 GLU A O 1
ATOM 2971 N N . GLU A 1 375 ? -29.441 -2.150 36.065 1.00 87.06 375 GLU A N 1
ATOM 2972 C CA . GLU A 1 375 ? -29.485 -3.501 36.628 1.00 87.06 375 GLU A CA 1
ATOM 2973 C C . GLU A 1 375 ? -28.291 -4.342 36.165 1.00 87.06 375 GLU A C 1
ATOM 2975 O O . GLU A 1 375 ? -27.566 -4.890 36.997 1.00 87.06 375 GLU A O 1
ATOM 2980 N N . LEU A 1 376 ? -28.021 -4.371 34.856 1.00 86.75 376 LEU A N 1
ATOM 2981 C CA . LEU A 1 376 ? -26.891 -5.103 34.288 1.00 86.75 376 LEU A CA 1
ATOM 2982 C C . LEU A 1 376 ? -25.541 -4.597 34.817 1.00 86.75 376 LEU A C 1
ATOM 2984 O O . LEU A 1 376 ? -24.688 -5.390 35.216 1.00 86.75 376 LEU A O 1
ATOM 2988 N N . LEU A 1 377 ? -25.332 -3.277 34.836 1.00 86.56 377 LEU A N 1
ATOM 2989 C CA . LEU A 1 377 ? -24.088 -2.675 35.320 1.00 86.56 377 LEU A CA 1
ATOM 2990 C C . LEU A 1 377 ? -23.868 -2.982 36.809 1.00 86.56 377 LEU A C 1
ATOM 2992 O O . LEU A 1 377 ? -22.763 -3.371 37.195 1.00 86.56 377 LEU A O 1
ATOM 2996 N N . LYS A 1 378 ? -24.916 -2.877 37.637 1.00 88.88 378 LYS A N 1
ATOM 2997 C CA . LYS A 1 378 ? -24.854 -3.230 39.065 1.00 88.88 378 LYS A CA 1
ATOM 2998 C C . LYS A 1 378 ? -24.591 -4.718 39.278 1.00 88.88 378 LYS A C 1
ATOM 3000 O O . LYS A 1 378 ? -23.774 -5.061 40.130 1.00 88.88 378 LYS A O 1
ATOM 3005 N N . ALA A 1 379 ? -25.219 -5.593 38.491 1.00 89.00 379 ALA A N 1
ATOM 3006 C CA . ALA A 1 379 ? -24.961 -7.033 38.520 1.00 89.00 379 ALA A CA 1
ATOM 3007 C C . ALA A 1 379 ? -23.509 -7.372 38.134 1.00 89.00 379 ALA A C 1
ATOM 3009 O O . ALA A 1 379 ? -22.941 -8.327 38.656 1.00 89.00 379 ALA A O 1
ATOM 3010 N N . GLY A 1 380 ? -22.877 -6.545 37.293 1.00 85.56 380 GLY A N 1
ATOM 3011 C CA . GLY A 1 380 ? -21.445 -6.603 36.979 1.00 85.56 380 GLY A CA 1
ATOM 3012 C C . GLY A 1 380 ? -20.521 -6.015 38.054 1.00 85.56 380 GLY A C 1
ATOM 3013 O O . GLY A 1 380 ? -19.314 -5.913 37.825 1.00 85.56 380 GLY A O 1
ATOM 3014 N N . GLY A 1 381 ? -21.061 -5.600 39.205 1.00 85.94 381 GLY A N 1
ATOM 3015 C CA . GLY A 1 381 ? -20.307 -5.022 40.319 1.00 85.94 381 GLY A CA 1
ATOM 3016 C C . GLY A 1 381 ? -19.915 -3.556 40.127 1.00 85.94 381 GLY A C 1
ATOM 3017 O O . GLY A 1 381 ? -18.987 -3.090 40.783 1.00 85.94 381 GLY A O 1
ATOM 3018 N N . LEU A 1 382 ? -20.578 -2.829 39.220 1.00 85.62 382 LEU A N 1
ATOM 3019 C CA . LEU A 1 382 ? -20.286 -1.423 38.941 1.00 85.62 382 LEU A CA 1
ATOM 3020 C C . LEU A 1 382 ? -21.237 -0.498 39.711 1.00 85.62 382 LEU A C 1
ATOM 3022 O O . LEU A 1 382 ? -22.451 -0.705 39.767 1.00 85.62 382 LEU A O 1
ATOM 3026 N N . LYS A 1 383 ? -20.687 0.572 40.281 1.00 85.81 383 LYS A N 1
ATOM 3027 C CA . LYS A 1 383 ? -21.437 1.646 40.928 1.00 85.81 383 LYS A CA 1
ATOM 3028 C C . LYS A 1 383 ? -21.955 2.613 39.866 1.00 85.81 383 LYS A C 1
ATOM 3030 O O . LYS A 1 383 ? -21.188 3.367 39.274 1.00 85.81 383 LYS A O 1
ATOM 3035 N N . VAL A 1 384 ? -23.265 2.609 39.645 1.00 84.06 384 VAL A N 1
ATOM 3036 C CA . VAL A 1 384 ? -23.906 3.420 38.601 1.00 84.06 384 VAL A CA 1
ATOM 3037 C C . VAL A 1 384 ? -24.218 4.832 39.104 1.00 84.06 384 VAL A C 1
ATOM 3039 O O . VAL A 1 384 ? -24.864 5.008 40.136 1.00 84.06 384 VAL A O 1
ATOM 3042 N N . VAL A 1 385 ? -23.784 5.839 38.347 1.00 82.00 385 VAL A N 1
ATOM 3043 C CA . VAL A 1 385 ? -24.094 7.261 38.522 1.00 82.00 385 VAL A CA 1
ATOM 3044 C C . VAL A 1 385 ? -24.840 7.736 37.277 1.00 82.00 385 VAL A C 1
ATOM 3046 O O . VAL A 1 385 ? -24.283 7.769 36.184 1.00 82.00 385 VAL A O 1
ATOM 3049 N N . VAL A 1 386 ? -26.108 8.111 37.416 1.00 74.81 386 VAL A N 1
ATOM 3050 C CA . VAL A 1 386 ? -26.919 8.568 36.278 1.00 74.81 386 VAL A CA 1
ATOM 3051 C C . VAL A 1 386 ? -26.746 10.075 36.099 1.00 74.81 386 VAL A C 1
ATOM 3053 O O . VAL A 1 386 ? -26.982 10.840 37.034 1.00 74.81 386 VAL A O 1
ATOM 3056 N N . GLN A 1 387 ? -26.356 10.516 34.900 1.00 69.50 387 GLN A N 1
ATOM 3057 C CA . GLN A 1 387 ? -26.410 11.929 34.517 1.00 69.50 387 GLN A CA 1
ATOM 3058 C C . GLN A 1 387 ? -27.643 12.175 33.648 1.00 69.50 387 GLN A C 1
ATOM 3060 O O . GLN A 1 387 ? -27.820 11.549 32.602 1.00 69.50 387 GLN A O 1
ATOM 3065 N N . ALA A 1 388 ? -28.509 13.089 34.094 1.00 55.44 388 ALA A N 1
ATOM 3066 C CA . ALA A 1 388 ? -29.684 13.488 33.334 1.00 55.44 388 ALA A CA 1
ATOM 3067 C C . ALA A 1 388 ? -29.246 14.083 31.991 1.00 55.44 388 ALA A C 1
ATOM 3069 O O . ALA A 1 388 ? -28.390 14.968 31.944 1.00 55.44 388 ALA A O 1
ATOM 3070 N N . SER A 1 389 ? -29.826 13.590 30.899 1.00 48.75 389 SER A N 1
ATOM 3071 C CA . SER A 1 389 ? -29.640 14.195 29.584 1.00 48.75 389 SER A CA 1
ATOM 3072 C C . SER A 1 389 ? -30.488 15.469 29.530 1.00 48.75 389 SER A C 1
ATOM 3074 O O . SER A 1 389 ? -31.691 15.389 29.312 1.00 48.75 389 SER A O 1
ATOM 3076 N N . SER A 1 390 ? -29.881 16.624 29.820 1.00 37.97 390 SER A N 1
ATOM 3077 C CA . SER A 1 390 ? -30.514 17.941 29.642 1.00 37.97 390 SER A CA 1
ATOM 3078 C C . SER A 1 390 ? -30.671 18.294 28.171 1.00 37.97 390 SER A C 1
ATOM 3080 O O . SER A 1 390 ? -29.661 18.114 27.446 1.00 37.97 390 SER A O 1
#